Protein AF-A0AAE0G2V8-F1 (afdb_monomer_lite)

Structure (mmCIF, N/CA/C/O backbone):
data_AF-A0AAE0G2V8-F1
#
_entry.id   AF-A0AAE0G2V8-F1
#
loop_
_atom_site.group_PDB
_atom_site.id
_atom_site.type_symbol
_atom_site.label_atom_id
_atom_site.label_alt_id
_atom_site.label_comp_id
_atom_site.label_asym_id
_atom_site.label_entity_id
_atom_site.label_seq_id
_atom_site.pdbx_PDB_ins_code
_atom_site.Cartn_x
_atom_site.Cartn_y
_atom_site.Cartn_z
_atom_site.occupancy
_atom_site.B_iso_or_equiv
_atom_site.auth_seq_id
_atom_site.auth_comp_id
_atom_site.auth_asym_id
_atom_site.auth_atom_id
_atom_site.pdbx_PDB_model_num
ATOM 1 N N . TYR A 1 1 ? 10.646 -9.850 -17.513 1.00 91.06 1 TYR A N 1
ATOM 2 C CA . TYR A 1 1 ? 9.388 -9.280 -16.989 1.00 91.06 1 TYR A CA 1
ATOM 3 C C . TYR A 1 1 ? 9.076 -7.905 -17.596 1.00 91.06 1 TYR A C 1
ATOM 5 O O . TYR A 1 1 ? 8.104 -7.279 -17.212 1.00 91.06 1 TYR A O 1
ATOM 13 N N . ASP A 1 2 ? 9.815 -7.483 -18.627 1.00 93.31 2 ASP A N 1
ATOM 14 C CA . ASP A 1 2 ? 9.783 -6.145 -19.245 1.00 93.31 2 ASP A CA 1
ATOM 15 C C . ASP A 1 2 ? 8.530 -5.858 -20.102 1.00 93.31 2 ASP A C 1
ATOM 17 O O . ASP A 1 2 ? 8.472 -4.872 -20.838 1.00 93.31 2 ASP A O 1
ATOM 21 N N . LYS A 1 3 ? 7.547 -6.764 -20.095 1.00 91.62 3 LYS A N 1
ATOM 22 C CA . LYS A 1 3 ? 6.317 -6.701 -20.892 1.00 91.62 3 LYS A CA 1
ATOM 23 C C . LYS A 1 3 ? 5.112 -6.994 -20.009 1.00 91.62 3 LYS A C 1
ATOM 25 O O . LYS A 1 3 ? 5.227 -7.743 -19.040 1.00 91.62 3 LYS A O 1
ATOM 30 N N . GLN A 1 4 ? 3.963 -6.459 -20.422 1.00 90.38 4 GLN A N 1
ATOM 31 C CA . GLN A 1 4 ? 2.663 -6.834 -19.872 1.00 90.38 4 GLN A CA 1
ATOM 32 C C . GLN A 1 4 ? 2.381 -8.296 -20.216 1.00 90.38 4 GLN A C 1
ATOM 34 O O . GLN A 1 4 ? 2.508 -8.690 -21.378 1.00 90.38 4 GLN A O 1
ATOM 39 N N . GLN A 1 5 ? 2.033 -9.098 -19.216 1.00 93.75 5 GLN A N 1
ATOM 40 C CA . GLN A 1 5 ? 1.814 -10.532 -19.382 1.00 93.75 5 GLN A CA 1
ATOM 41 C C . GLN A 1 5 ? 0.392 -10.876 -18.959 1.00 93.75 5 GLN A C 1
ATOM 43 O O . GLN A 1 5 ? 0.034 -10.693 -17.799 1.00 93.75 5 GLN A O 1
ATOM 48 N N . LEU A 1 6 ? -0.398 -11.390 -19.903 1.00 93.25 6 LEU A N 1
ATOM 49 C CA . LEU A 1 6 ? -1.628 -12.114 -19.602 1.00 93.25 6 LEU A CA 1
ATOM 50 C C . LEU A 1 6 ? -1.252 -13.569 -19.324 1.00 93.25 6 LEU A C 1
ATOM 52 O O . LEU A 1 6 ? -0.671 -14.240 -20.178 1.00 93.25 6 LEU A O 1
ATOM 56 N N . VAL A 1 7 ? -1.572 -14.035 -18.128 1.00 95.31 7 VAL A N 1
ATOM 57 C CA . VAL A 1 7 ? -1.351 -15.405 -17.683 1.00 95.31 7 VAL A CA 1
ATOM 58 C C . VAL A 1 7 ? -2.687 -16.127 -17.746 1.00 95.31 7 VAL A C 1
ATOM 60 O O . VAL A 1 7 ? -3.638 -15.724 -17.084 1.00 95.31 7 VAL A O 1
ATOM 63 N N . VAL A 1 8 ? -2.748 -17.190 -18.544 1.00 95.00 8 VAL A N 1
ATOM 64 C CA . VAL A 1 8 ? -3.881 -18.119 -18.581 1.00 95.00 8 VAL A CA 1
ATOM 65 C C . VAL A 1 8 ? -3.402 -19.416 -17.950 1.00 95.00 8 VAL A C 1
ATOM 67 O O . VAL A 1 8 ? -2.602 -20.143 -18.544 1.00 95.00 8 VAL A O 1
ATOM 70 N N . ALA A 1 9 ? -3.820 -19.661 -16.714 1.00 95.06 9 ALA A N 1
ATOM 71 C CA . ALA A 1 9 ? -3.470 -20.873 -15.996 1.00 95.06 9 ALA A CA 1
ATOM 72 C C . ALA A 1 9 ? -4.249 -22.078 -16.546 1.00 95.06 9 ALA A C 1
ATOM 74 O O . ALA A 1 9 ? -5.300 -21.943 -17.174 1.00 95.06 9 ALA A O 1
ATOM 75 N N . ALA A 1 10 ? -3.718 -23.282 -16.322 1.00 96.06 10 ALA A N 1
ATOM 76 C CA . ALA A 1 10 ? -4.300 -24.518 -16.851 1.00 96.06 10 ALA A CA 1
ATOM 77 C C . ALA A 1 10 ? -5.689 -24.843 -16.267 1.00 96.06 10 ALA A C 1
ATOM 79 O O . ALA A 1 10 ? -6.448 -25.587 -16.881 1.00 96.06 10 ALA A O 1
ATOM 80 N N . ASP A 1 11 ? -6.014 -24.290 -15.099 1.00 95.12 11 ASP A N 1
ATOM 81 C CA . ASP A 1 11 ? -7.322 -24.379 -14.442 1.00 95.12 11 ASP A CA 1
ATOM 82 C C . ASP A 1 11 ? -8.316 -23.303 -14.918 1.00 95.12 11 ASP A C 1
ATOM 84 O O . ASP A 1 11 ? -9.457 -23.273 -14.461 1.00 95.12 11 ASP A O 1
ATOM 88 N N . GLY A 1 12 ? -7.904 -22.441 -15.853 1.00 90.94 12 GLY A N 1
ATOM 89 C CA . GLY A 1 12 ? -8.713 -21.353 -16.391 1.00 90.94 12 GLY A CA 1
ATOM 90 C C . GLY A 1 12 ? -8.582 -20.032 -15.633 1.00 90.94 12 GLY A C 1
ATOM 91 O O . GLY A 1 12 ? -9.191 -19.052 -16.060 1.00 90.94 12 GLY A O 1
ATOM 92 N N . ALA A 1 13 ? -7.785 -19.960 -14.558 1.00 90.56 13 ALA A N 1
ATOM 93 C CA . ALA A 1 13 ? -7.553 -18.696 -13.870 1.00 90.56 13 ALA A CA 1
ATOM 94 C C . ALA A 1 13 ? -6.808 -17.702 -14.778 1.00 90.56 13 ALA A C 1
ATOM 96 O O . ALA A 1 13 ? -5.822 -18.042 -15.443 1.00 90.56 13 ALA A O 1
ATOM 97 N N . LEU A 1 14 ? -7.280 -16.456 -14.788 1.00 92.50 14 LEU A N 1
ATOM 98 C CA . LEU A 1 14 ? -6.663 -15.357 -15.522 1.00 92.50 14 LEU A CA 1
ATOM 99 C C . LEU A 1 14 ? -5.897 -14.462 -14.553 1.00 92.50 14 LEU A C 1
ATOM 101 O O . LEU A 1 14 ? -6.437 -13.993 -13.555 1.00 92.50 14 LEU A O 1
ATOM 105 N N . GLY A 1 15 ? -4.633 -14.205 -14.867 1.00 93.06 15 GLY A N 1
ATOM 106 C CA . GLY A 1 15 ? -3.782 -13.280 -14.133 1.00 93.06 15 GLY A CA 1
ATOM 107 C C . GLY A 1 15 ? -3.166 -12.254 -15.068 1.00 93.06 15 GLY A C 1
ATOM 108 O O . GLY A 1 15 ? -2.945 -12.519 -16.248 1.00 93.06 15 GLY A O 1
ATOM 109 N N . MET A 1 16 ? -2.845 -11.078 -14.541 1.00 92.12 16 MET A N 1
ATOM 110 C CA . MET A 1 16 ? -2.062 -10.087 -15.269 1.00 92.12 16 MET A CA 1
ATOM 111 C C . MET A 1 16 ? -0.859 -9.666 -14.439 1.00 92.12 16 MET A C 1
ATOM 113 O O . MET A 1 16 ? -1.001 -9.272 -13.284 1.00 92.12 16 MET A O 1
ATOM 117 N N . VAL A 1 17 ? 0.328 -9.738 -15.039 1.00 93.50 17 VAL A N 1
ATOM 118 C CA . VAL A 1 17 ? 1.559 -9.206 -14.449 1.00 93.50 17 VAL A CA 1
ATOM 119 C C . VAL A 1 17 ? 1.922 -7.948 -15.207 1.00 93.50 17 VAL A C 1
ATOM 121 O O . VAL A 1 17 ? 2.163 -8.003 -16.420 1.00 93.50 17 VAL A O 1
ATOM 124 N N . PHE A 1 18 ? 1.958 -6.830 -14.482 1.00 90.19 18 PHE A N 1
ATOM 125 C CA . PHE A 1 18 ? 2.230 -5.537 -15.078 1.00 90.19 18 PHE A CA 1
ATOM 126 C C . PHE A 1 18 ? 3.636 -5.012 -14.789 1.00 90.19 18 PHE A C 1
ATOM 128 O O . PHE A 1 18 ? 4.089 -4.999 -13.647 1.00 90.19 18 PHE A O 1
ATOM 135 N N . GLU A 1 19 ? 4.303 -4.513 -15.831 1.00 93.12 19 GLU A N 1
ATOM 136 C CA . GLU A 1 19 ? 5.514 -3.700 -15.683 1.00 93.12 19 GLU A CA 1
ATOM 137 C C . GLU A 1 19 ? 5.090 -2.250 -15.377 1.00 93.12 19 GLU A C 1
ATOM 139 O O . GLU A 1 19 ? 4.346 -1.624 -16.145 1.00 93.12 19 GLU A O 1
ATOM 144 N N . HIS A 1 20 ? 5.504 -1.747 -14.210 1.00 93.06 20 HIS A N 1
ATOM 145 C CA . HIS A 1 20 ? 4.939 -0.548 -13.580 1.00 93.06 20 HIS A CA 1
ATOM 146 C C . HIS A 1 20 ? 5.658 0.759 -13.971 1.00 93.06 20 HIS A C 1
ATOM 148 O O . HIS A 1 20 ? 5.155 1.853 -13.691 1.00 93.06 20 HIS A O 1
ATOM 154 N N . SER A 1 21 ? 6.802 0.702 -14.666 1.00 91.88 21 SER A N 1
ATOM 155 C CA . SER A 1 21 ? 7.528 1.905 -15.095 1.00 91.88 21 SER A CA 1
ATOM 156 C C . SER A 1 21 ? 6.704 2.762 -16.058 1.00 91.88 21 SER A C 1
ATOM 158 O O . SER A 1 21 ? 6.727 3.989 -15.961 1.00 91.88 21 SER A O 1
ATOM 160 N N . TYR A 1 22 ? 5.913 2.134 -16.933 1.00 85.12 22 TYR A N 1
ATOM 161 C CA . TYR A 1 22 ? 5.169 2.823 -17.991 1.00 85.12 22 TYR A CA 1
ATOM 162 C C . TYR A 1 22 ? 3.747 3.255 -17.594 1.00 85.12 22 TYR A C 1
ATOM 164 O O . TYR A 1 22 ? 3.215 4.215 -18.149 1.00 85.12 22 TYR A O 1
ATOM 172 N N . SER A 1 23 ? 3.103 2.558 -16.655 1.00 87.00 23 SER A N 1
ATOM 173 C CA . SER A 1 23 ? 1.665 2.724 -16.383 1.00 87.00 23 SER A CA 1
ATOM 174 C C . SER A 1 23 ? 1.303 2.407 -14.932 1.00 87.00 23 SER A C 1
ATOM 176 O O . SER A 1 23 ? 2.099 1.791 -14.234 1.00 87.00 23 SER A O 1
ATOM 178 N N . ASP A 1 24 ? 0.119 2.847 -14.494 1.00 89.06 24 ASP A N 1
ATOM 179 C CA . ASP A 1 24 ? -0.399 2.659 -13.131 1.00 89.06 24 ASP A CA 1
ATOM 180 C C . ASP A 1 24 ? -1.714 1.869 -13.118 1.00 89.06 24 ASP A C 1
ATOM 182 O O . ASP A 1 24 ? -2.405 1.763 -14.138 1.00 89.06 24 ASP A O 1
ATOM 186 N N . GLY A 1 25 ? -2.132 1.436 -11.923 1.00 86.88 25 GLY A N 1
ATOM 187 C CA . GLY A 1 25 ? -3.350 0.651 -11.700 1.00 86.88 25 GLY A CA 1
ATOM 188 C C . GLY A 1 25 ? -4.633 1.230 -12.306 1.00 86.88 25 GLY A C 1
ATOM 189 O O . GLY A 1 25 ? -5.504 0.470 -12.719 1.00 86.88 25 GLY A O 1
ATOM 190 N N . THR A 1 26 ? -4.756 2.555 -12.456 1.00 86.69 26 THR A N 1
ATOM 191 C CA . THR A 1 26 ? -5.937 3.160 -13.109 1.00 86.69 26 THR A CA 1
ATOM 192 C C . THR A 1 26 ? -6.014 2.864 -14.609 1.00 86.69 26 THR A C 1
ATOM 194 O O . THR A 1 26 ? -7.109 2.665 -15.137 1.00 86.69 26 THR A O 1
ATOM 197 N N . ALA A 1 27 ? -4.871 2.804 -15.298 1.00 88.56 27 ALA A N 1
ATOM 198 C CA . ALA A 1 27 ? -4.808 2.426 -16.707 1.00 88.56 27 ALA A CA 1
ATOM 199 C C . ALA A 1 27 ? -5.080 0.926 -16.877 1.00 88.56 27 ALA A C 1
ATOM 201 O O . ALA A 1 27 ? -5.815 0.532 -17.780 1.00 88.56 27 ALA A O 1
ATOM 202 N N . TRP A 1 28 ? -4.549 0.101 -15.971 1.00 90.06 28 TRP A N 1
ATOM 203 C CA . TRP A 1 28 ? -4.754 -1.350 -15.976 1.00 90.06 28 TRP A CA 1
ATOM 204 C C . TRP A 1 28 ? -6.200 -1.731 -15.693 1.00 90.06 28 TRP A C 1
ATOM 206 O O . TRP A 1 28 ? -6.782 -2.501 -16.444 1.00 90.06 28 TRP A O 1
ATOM 216 N N . SER A 1 29 ? -6.810 -1.121 -14.676 1.00 89.06 29 SER A N 1
ATOM 217 C CA . SER A 1 29 ? -8.219 -1.343 -14.330 1.00 89.06 29 SER A CA 1
ATOM 218 C C . SER A 1 29 ? -9.141 -0.995 -15.494 1.00 89.06 29 SER A C 1
ATOM 220 O O . SER A 1 29 ? -10.124 -1.685 -15.744 1.00 89.06 29 SER A O 1
ATOM 222 N N . ARG A 1 30 ? -8.811 0.067 -16.241 1.00 88.81 30 ARG A N 1
ATOM 223 C CA . ARG A 1 30 ? -9.543 0.434 -17.451 1.00 88.81 30 ARG A CA 1
ATOM 224 C C . ARG A 1 30 ? -9.377 -0.614 -18.551 1.00 88.81 30 ARG A C 1
ATOM 226 O O . ARG A 1 30 ? -10.379 -1.013 -19.126 1.00 88.81 30 ARG A O 1
ATOM 233 N N . LEU A 1 31 ? -8.146 -1.052 -18.826 1.00 89.44 31 LEU A N 1
ATOM 234 C CA . LEU A 1 31 ? -7.877 -2.102 -19.813 1.00 89.44 31 LEU A CA 1
ATOM 235 C C . LEU A 1 31 ? -8.661 -3.378 -19.484 1.00 89.44 31 LEU A C 1
ATOM 237 O O . LEU A 1 31 ? -9.361 -3.896 -20.343 1.00 89.44 31 LEU A O 1
ATOM 241 N N . ILE A 1 32 ? -8.571 -3.847 -18.239 1.00 90.62 32 ILE A N 1
ATOM 242 C CA . ILE A 1 32 ? -9.262 -5.053 -17.770 1.00 90.62 32 ILE A CA 1
ATOM 243 C C . ILE A 1 32 ? -10.773 -4.882 -17.908 1.00 90.62 32 ILE A C 1
ATOM 245 O O . ILE A 1 32 ? -11.428 -5.729 -18.505 1.00 90.62 32 ILE A O 1
ATOM 249 N N . GLY A 1 33 ? -11.322 -3.765 -17.424 1.00 89.19 33 GLY A N 1
ATOM 250 C CA . GLY A 1 33 ? -12.755 -3.501 -17.506 1.00 89.19 33 GLY A CA 1
ATOM 251 C C . GLY A 1 33 ? -13.281 -3.440 -18.940 1.00 89.19 33 GLY A C 1
ATOM 252 O O . GLY A 1 33 ? -14.341 -3.988 -19.214 1.00 89.19 33 GLY A O 1
ATOM 253 N N . GLU A 1 34 ? -12.549 -2.808 -19.862 1.00 88.31 34 GLU A N 1
ATOM 254 C CA . GLU A 1 34 ? -12.948 -2.730 -21.273 1.00 88.31 34 GLU A CA 1
ATOM 255 C C . GLU A 1 34 ? -12.851 -4.093 -21.976 1.00 88.31 34 GLU A C 1
ATOM 257 O O . GLU A 1 34 ? -13.761 -4.445 -22.722 1.00 88.31 34 GLU A O 1
ATOM 262 N N . VAL A 1 35 ? -11.801 -4.880 -21.708 1.00 88.44 35 VAL A N 1
ATOM 263 C CA . VAL A 1 35 ? -11.646 -6.233 -22.270 1.00 88.44 35 VAL A CA 1
ATOM 264 C C . VAL A 1 35 ? -12.738 -7.170 -21.756 1.00 88.44 35 VAL A C 1
ATOM 266 O O . VAL A 1 35 ? -13.356 -7.874 -22.546 1.00 88.44 35 VAL A O 1
ATOM 269 N N . MET A 1 36 ? -13.011 -7.167 -20.451 1.00 88.94 36 MET A N 1
ATOM 270 C CA . MET A 1 36 ? -14.030 -8.042 -19.868 1.00 88.94 36 MET A CA 1
ATOM 271 C C . MET A 1 36 ? -15.441 -7.656 -20.314 1.00 88.94 36 MET A C 1
ATOM 273 O O . MET A 1 36 ? -16.236 -8.532 -20.638 1.00 88.94 36 MET A O 1
ATOM 277 N N . ALA A 1 37 ? -15.736 -6.358 -20.422 1.00 88.12 37 ALA A N 1
ATOM 278 C CA . ALA A 1 37 ? -17.010 -5.895 -20.959 1.00 88.12 37 ALA A CA 1
ATOM 279 C C . ALA A 1 37 ? -17.218 -6.346 -22.420 1.00 88.12 37 ALA A C 1
ATOM 281 O O . ALA A 1 37 ? -18.322 -6.752 -22.778 1.00 88.12 37 ALA A O 1
ATOM 282 N N . ASP A 1 38 ? -16.172 -6.316 -23.253 1.00 87.38 38 ASP A N 1
ATOM 283 C CA . ASP A 1 38 ? -16.226 -6.820 -24.634 1.00 87.38 38 ASP A CA 1
ATOM 284 C C . ASP A 1 38 ? -16.467 -8.338 -24.682 1.00 87.38 38 ASP A C 1
ATOM 286 O O . ASP A 1 38 ? -17.335 -8.801 -25.422 1.00 87.38 38 ASP A O 1
ATOM 290 N N . VAL A 1 39 ? -15.788 -9.110 -23.823 1.00 88.19 39 VAL A N 1
ATOM 291 C CA . VAL A 1 39 ? -16.015 -10.562 -23.668 1.00 88.19 39 VAL A CA 1
ATOM 292 C C . VAL A 1 39 ? -17.467 -10.871 -23.278 1.00 88.19 39 VAL A C 1
ATOM 294 O O . VAL A 1 39 ? -18.044 -11.845 -23.759 1.00 88.19 39 VAL A O 1
ATOM 297 N N . GLU A 1 40 ? -18.080 -10.027 -22.448 1.00 90.31 40 GLU A N 1
ATOM 298 C CA . GLU A 1 40 ? -19.488 -10.130 -22.043 1.00 90.31 40 GLU A CA 1
ATOM 299 C C . GLU A 1 40 ? -20.477 -9.603 -23.105 1.00 90.31 40 GLU A C 1
ATOM 301 O O . GLU A 1 40 ? -21.693 -9.671 -22.910 1.00 90.31 40 GLU A O 1
ATOM 306 N N . GLY A 1 41 ? -19.990 -9.085 -24.238 1.00 88.19 41 GLY A N 1
ATOM 307 C CA . GLY A 1 41 ? -20.816 -8.549 -25.323 1.00 88.19 41 GLY A CA 1
ATOM 308 C C . GLY A 1 41 ? -21.417 -7.169 -25.033 1.00 88.19 41 GLY A C 1
ATOM 309 O O . GLY A 1 41 ? -22.410 -6.778 -25.656 1.00 88.19 41 GLY A O 1
ATOM 310 N N . ALA A 1 42 ? -20.851 -6.423 -24.083 1.00 89.00 42 ALA A N 1
ATOM 311 C CA . ALA A 1 42 ? -21.258 -5.054 -23.804 1.00 89.00 42 ALA A CA 1
ATOM 312 C C . ALA A 1 42 ? -20.926 -4.123 -24.992 1.00 89.00 42 ALA A C 1
ATOM 314 O O . ALA A 1 42 ? -19.969 -4.355 -25.733 1.00 89.00 42 ALA A O 1
ATOM 315 N N . PRO A 1 43 ? -21.691 -3.033 -25.196 1.00 85.50 43 PRO A N 1
ATOM 316 C CA . PRO A 1 43 ? -21.371 -2.062 -26.235 1.00 85.50 43 PRO A CA 1
ATOM 317 C C . PRO A 1 43 ? -20.018 -1.381 -25.962 1.00 85.50 43 PRO A C 1
ATOM 319 O O . PRO A 1 43 ? -19.645 -1.201 -24.799 1.00 85.50 43 PRO A O 1
ATOM 322 N N . PRO A 1 44 ? -19.310 -0.923 -27.013 1.00 83.38 44 PRO A N 1
ATOM 323 C CA . PRO A 1 44 ? -18.014 -0.280 -26.855 1.00 83.38 44 PRO A CA 1
ATOM 324 C C . PRO A 1 44 ? -18.119 0.977 -25.974 1.00 83.38 44 PRO A C 1
ATOM 326 O O . PRO A 1 44 ? -19.160 1.653 -25.969 1.00 83.38 44 PRO A O 1
ATOM 329 N N . PRO A 1 45 ? -17.035 1.350 -25.268 1.00 82.50 45 PRO A N 1
ATOM 330 C CA . PRO A 1 45 ? -16.998 2.569 -24.476 1.00 82.50 45 PRO A CA 1
ATOM 331 C C . PRO A 1 45 ? -17.392 3.801 -25.293 1.00 82.50 45 PRO A C 1
ATOM 333 O O . PRO A 1 45 ? -17.170 3.890 -26.503 1.00 82.50 45 PRO A O 1
ATOM 336 N N . ARG A 1 46 ? -17.958 4.808 -24.622 1.00 83.00 46 ARG A N 1
ATOM 337 C CA . ARG A 1 46 ? -18.402 6.040 -25.282 1.00 83.00 46 ARG A CA 1
ATOM 338 C C . ARG A 1 46 ? -17.253 6.686 -26.066 1.00 83.00 46 ARG A C 1
ATOM 340 O O . ARG A 1 46 ? -16.251 7.086 -25.484 1.00 83.00 46 ARG A O 1
ATOM 347 N N . GLY A 1 47 ? -17.458 6.872 -27.370 1.00 82.44 47 GLY A N 1
ATOM 348 C CA . GLY A 1 47 ? -16.466 7.467 -28.273 1.00 82.44 47 GLY A CA 1
ATOM 349 C C . GLY A 1 47 ? -15.562 6.450 -28.977 1.00 82.44 47 GLY A C 1
ATOM 350 O O . GLY A 1 47 ? -14.792 6.849 -29.847 1.00 82.44 47 GLY A O 1
ATOM 351 N N . CYS A 1 48 ? -15.684 5.161 -28.659 1.00 81.81 48 CYS A N 1
ATOM 352 C CA . CYS A 1 48 ? -15.029 4.067 -29.367 1.00 81.81 48 CYS A CA 1
ATOM 353 C C . CYS A 1 48 ? -15.988 3.446 -30.397 1.00 81.81 48 CYS A C 1
ATOM 355 O O . CYS A 1 48 ? -17.201 3.411 -30.196 1.00 81.81 48 CYS A O 1
ATOM 357 N N . SER A 1 49 ? -15.441 2.975 -31.519 1.00 83.25 49 SER A N 1
ATOM 358 C CA . SER A 1 49 ? -16.187 2.146 -32.477 1.00 83.25 49 SER A CA 1
ATOM 359 C C . SER A 1 49 ? -16.161 0.686 -32.025 1.00 83.25 49 SER A C 1
ATOM 361 O O . SER A 1 49 ? -15.238 0.297 -31.310 1.00 83.25 49 SER A O 1
ATOM 363 N N . SER A 1 50 ? -17.137 -0.118 -32.453 1.00 80.44 50 SER A N 1
ATOM 364 C CA . SER A 1 50 ? -17.084 -1.572 -32.264 1.00 80.44 50 SER A CA 1
ATOM 365 C C . SER A 1 50 ? -15.820 -2.143 -32.900 1.00 80.44 50 SER A C 1
ATOM 367 O O . SER A 1 50 ? -15.386 -1.671 -33.958 1.00 80.44 50 SER A O 1
ATOM 369 N N . LEU A 1 51 ? -15.237 -3.155 -32.258 1.00 76.75 51 LEU A N 1
ATOM 370 C CA . LEU A 1 51 ? -14.127 -3.890 -32.845 1.00 76.75 51 LEU A CA 1
ATOM 371 C C . LEU A 1 51 ? -14.588 -4.554 -34.154 1.00 76.75 51 LEU A C 1
ATOM 373 O O . LEU A 1 51 ? -15.736 -4.995 -34.250 1.00 76.75 51 LEU A O 1
ATOM 377 N N . PRO A 1 52 ? -13.735 -4.590 -35.190 1.00 80.31 52 PRO A N 1
ATOM 378 C CA . PRO A 1 52 ? -14.071 -5.286 -36.421 1.00 80.31 52 PRO A CA 1
ATOM 379 C C . PRO A 1 52 ? -14.204 -6.787 -36.147 1.00 80.31 52 PRO A C 1
ATOM 381 O O . PRO A 1 52 ? -13.384 -7.366 -35.434 1.00 80.31 52 PRO A O 1
ATOM 384 N N . GLU A 1 53 ? -15.203 -7.431 -36.750 1.00 77.62 53 GLU A N 1
ATOM 385 C CA . GLU A 1 53 ? -15.279 -8.891 -36.742 1.00 77.62 53 GLU A CA 1
ATOM 386 C C . GLU A 1 53 ? -14.094 -9.465 -37.526 1.00 77.62 53 GLU A C 1
ATOM 388 O O . GLU A 1 53 ? -13.966 -9.274 -38.740 1.00 77.62 53 GLU A O 1
ATOM 393 N N . PHE A 1 54 ? -13.217 -10.184 -36.830 1.00 73.56 54 PHE A N 1
ATOM 394 C CA . PHE A 1 54 ? -12.133 -10.917 -37.466 1.00 73.56 54 PHE A CA 1
ATOM 395 C C . PHE A 1 54 ? -12.634 -12.294 -37.895 1.00 73.56 54 PHE A C 1
ATOM 397 O O . PHE A 1 54 ? -12.810 -13.197 -37.081 1.00 73.56 54 PHE A O 1
ATOM 404 N N . THR A 1 55 ? -12.834 -12.469 -39.200 1.00 74.69 55 THR A N 1
ATOM 405 C CA . THR A 1 55 ? -13.025 -13.788 -39.808 1.00 74.69 55 THR A CA 1
ATOM 406 C C . THR A 1 55 ? -11.693 -14.260 -40.377 1.00 74.69 55 THR A C 1
ATOM 408 O O . THR A 1 55 ? -11.198 -13.749 -41.381 1.00 74.69 55 THR A O 1
ATOM 411 N N . PHE A 1 56 ? -11.072 -15.233 -39.714 1.00 70.81 56 PHE A N 1
ATOM 412 C CA . PHE A 1 56 ? -9.880 -15.890 -40.243 1.00 70.81 56 PHE A CA 1
ATOM 413 C C . PHE A 1 56 ? -10.324 -16.958 -41.249 1.00 70.81 56 PHE A C 1
ATOM 415 O O . PHE A 1 56 ? -10.997 -17.913 -40.869 1.00 70.81 56 PHE A O 1
ATOM 422 N N . SER A 1 57 ? -9.973 -16.808 -42.533 1.00 74.12 57 SER A N 1
ATOM 423 C CA . SER A 1 57 ? -10.238 -17.855 -43.537 1.00 74.12 57 SER A CA 1
ATOM 424 C C . SER A 1 57 ? -9.379 -19.100 -43.299 1.00 74.12 57 SER A C 1
ATOM 426 O O . SER A 1 57 ? -9.816 -20.216 -43.556 1.00 74.12 57 SER A O 1
ATOM 428 N N . GLU A 1 58 ? -8.161 -18.890 -42.795 1.00 79.94 58 GLU A N 1
ATOM 429 C CA . GLU A 1 58 ? -7.210 -19.900 -42.340 1.00 79.94 58 GLU A CA 1
AT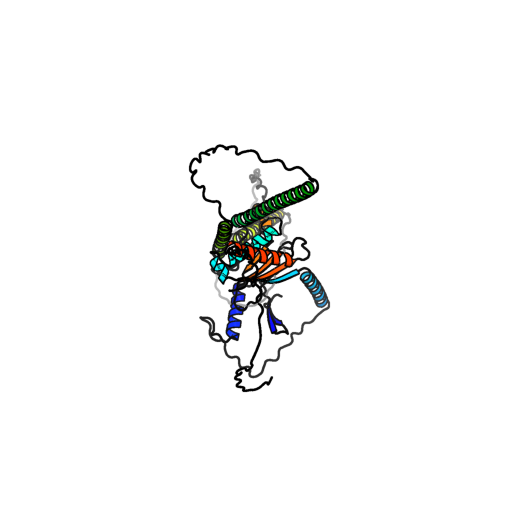OM 430 C C . GLU A 1 58 ? -6.532 -19.355 -41.077 1.00 79.94 58 GLU A C 1
ATOM 432 O O . GLU A 1 58 ? -6.119 -18.192 -41.041 1.00 79.94 58 GLU A O 1
ATOM 437 N N . ALA A 1 59 ? -6.450 -20.163 -40.019 1.00 75.44 59 ALA A N 1
ATOM 438 C CA . ALA A 1 59 ? -5.773 -19.754 -38.794 1.00 75.44 59 ALA A CA 1
ATOM 439 C C . ALA A 1 59 ? -4.258 -19.628 -39.060 1.00 75.44 59 ALA A C 1
ATOM 441 O O . ALA A 1 59 ? -3.660 -20.571 -39.588 1.00 75.44 59 ALA A O 1
ATOM 442 N N . PRO A 1 60 ? -3.611 -18.501 -38.708 1.00 79.62 60 PRO A N 1
ATOM 443 C CA . PRO A 1 60 ? -2.172 -18.369 -38.876 1.00 79.62 60 PRO A CA 1
ATOM 444 C C . PRO A 1 60 ? -1.449 -19.387 -37.988 1.00 79.62 60 PRO A C 1
ATOM 446 O O . PRO A 1 60 ? -1.744 -19.511 -36.801 1.00 79.62 60 PRO A O 1
ATOM 449 N N . ILE A 1 61 ? -0.480 -20.103 -38.558 1.00 86.25 61 ILE A N 1
ATOM 450 C CA . ILE A 1 61 ? 0.368 -21.029 -37.802 1.00 86.25 61 ILE A CA 1
ATOM 451 C C . ILE A 1 61 ? 1.343 -20.191 -36.958 1.00 86.25 61 ILE A C 1
ATOM 453 O O . ILE A 1 61 ? 2.102 -19.403 -37.537 1.00 86.25 61 ILE A O 1
ATOM 457 N N . PRO A 1 62 ? 1.354 -20.326 -35.617 1.00 90.81 62 PRO A N 1
ATOM 458 C CA . PRO A 1 62 ? 2.299 -19.606 -34.771 1.00 90.81 62 PRO A CA 1
ATOM 459 C C . PRO A 1 62 ? 3.745 -19.909 -35.173 1.00 90.81 62 PRO A C 1
ATOM 461 O O . PRO A 1 62 ? 4.117 -21.064 -35.385 1.00 90.81 62 PRO A O 1
ATOM 464 N N . ARG A 1 63 ? 4.577 -18.868 -35.266 1.00 91.94 63 ARG A N 1
ATOM 465 C CA . ARG A 1 63 ? 6.008 -19.030 -35.533 1.00 91.94 63 ARG A CA 1
ATOM 466 C C . ARG A 1 63 ? 6.748 -19.248 -34.221 1.00 91.94 63 ARG A C 1
ATOM 468 O O . ARG A 1 63 ? 6.796 -18.343 -33.390 1.00 91.94 63 ARG A O 1
ATOM 475 N N . GLU A 1 64 ? 7.377 -20.407 -34.083 1.00 93.44 64 GLU A N 1
ATOM 476 C CA . GLU A 1 64 ? 8.297 -20.672 -32.982 1.00 93.44 64 GLU A CA 1
ATOM 477 C C . GLU A 1 64 ? 9.476 -19.688 -33.023 1.00 93.44 64 GLU A C 1
ATOM 479 O O . GLU A 1 64 ? 10.107 -19.479 -34.065 1.00 93.44 64 GLU A O 1
ATOM 484 N N . VAL A 1 65 ? 9.754 -19.047 -31.888 1.00 94.56 65 VAL A N 1
ATOM 485 C CA . VAL A 1 65 ? 10.913 -18.168 -31.732 1.00 94.56 65 VAL A CA 1
ATOM 486 C C . VAL A 1 65 ? 12.072 -19.015 -31.229 1.00 94.56 65 VAL A C 1
ATOM 488 O O . VAL A 1 65 ? 12.121 -19.376 -30.056 1.00 94.56 65 VAL A O 1
ATOM 491 N N . HIS A 1 66 ? 13.006 -19.332 -32.123 1.00 93.94 66 HIS A N 1
ATOM 492 C CA . HIS A 1 66 ? 14.234 -20.021 -31.749 1.00 93.94 66 HIS A CA 1
ATOM 493 C C . HIS A 1 66 ? 15.220 -19.034 -31.118 1.00 93.94 66 HIS A C 1
ATOM 495 O O . HIS A 1 66 ? 15.528 -17.997 -31.708 1.00 93.94 66 HIS A O 1
ATOM 501 N N . ILE A 1 67 ? 15.714 -19.367 -29.928 1.00 93.31 67 ILE A N 1
ATOM 502 C CA . ILE A 1 67 ? 16.725 -18.589 -29.213 1.00 93.31 67 ILE A CA 1
ATOM 503 C C . ILE A 1 67 ? 17.976 -19.455 -29.118 1.00 93.31 67 ILE A C 1
ATOM 505 O O . ILE A 1 67 ? 17.937 -20.544 -28.548 1.00 93.31 67 ILE A O 1
ATOM 509 N N . GLU A 1 68 ? 19.086 -18.974 -29.674 1.00 94.62 68 GLU A N 1
ATOM 510 C CA . GLU A 1 68 ? 20.380 -19.623 -29.493 1.00 94.62 68 GLU A CA 1
ATOM 511 C C . GLU A 1 68 ? 20.836 -19.451 -28.041 1.00 94.62 68 GLU A C 1
ATOM 513 O O . GLU A 1 68 ? 20.835 -18.343 -27.501 1.00 94.62 68 GLU A O 1
ATOM 518 N N . THR A 1 69 ? 21.265 -20.543 -27.406 1.00 95.06 69 THR A N 1
ATOM 519 C CA . THR A 1 69 ? 21.698 -20.544 -26.001 1.00 95.06 69 THR A CA 1
ATOM 520 C C . THR A 1 69 ? 23.184 -20.908 -25.865 1.00 95.06 69 THR A C 1
ATOM 522 O O . THR A 1 69 ? 23.509 -22.036 -25.474 1.00 95.06 69 THR A O 1
ATOM 525 N N . PRO A 1 70 ? 24.117 -19.988 -26.190 1.00 97.44 70 PRO A N 1
ATOM 526 C CA . PRO A 1 70 ? 25.541 -20.165 -25.909 1.00 97.44 70 PRO A CA 1
ATOM 527 C C . PRO A 1 70 ? 25.820 -20.455 -24.422 1.00 97.44 70 PRO A C 1
ATOM 529 O O . PRO A 1 70 ? 25.004 -20.094 -23.568 1.00 97.44 70 PRO A O 1
ATOM 532 N N . PRO A 1 71 ? 26.991 -21.028 -24.075 1.00 97.88 71 PRO A N 1
ATOM 533 C CA . PRO A 1 71 ? 27.348 -21.332 -22.686 1.00 97.88 71 PRO A CA 1
ATOM 534 C C . PRO A 1 71 ? 27.211 -20.145 -21.718 1.00 97.88 71 PRO A C 1
ATOM 536 O O . PRO A 1 71 ? 26.765 -20.330 -20.590 1.00 97.88 71 PRO A O 1
ATOM 539 N N . GLU A 1 72 ? 27.530 -18.928 -22.168 1.00 97.19 72 GLU A N 1
ATOM 540 C CA . GLU A 1 72 ? 27.401 -17.695 -21.376 1.00 97.19 72 GLU A CA 1
ATOM 541 C C . GLU A 1 72 ? 25.936 -17.358 -21.054 1.00 97.19 72 GLU A C 1
ATOM 543 O O . GLU A 1 72 ? 25.605 -17.056 -19.908 1.00 97.19 72 GLU A O 1
ATOM 548 N N . ILE A 1 73 ? 25.039 -17.488 -22.038 1.00 96.94 73 ILE A N 1
ATOM 549 C CA . ILE A 1 73 ? 23.596 -17.267 -21.860 1.00 96.94 73 ILE A CA 1
ATOM 550 C C . ILE A 1 73 ? 22.992 -18.343 -20.955 1.00 96.94 73 ILE A C 1
ATOM 552 O O . ILE A 1 73 ? 22.182 -18.035 -20.080 1.00 96.94 73 ILE A O 1
ATOM 556 N N . MET A 1 74 ? 23.419 -19.599 -21.113 1.00 96.62 74 MET A N 1
ATOM 557 C CA . MET A 1 74 ? 22.999 -20.688 -20.230 1.00 96.62 74 MET A CA 1
ATOM 558 C C . MET A 1 74 ? 23.436 -20.448 -18.782 1.00 96.62 74 MET A C 1
ATOM 560 O O . MET A 1 74 ? 22.627 -20.615 -17.872 1.00 96.62 74 MET A O 1
ATOM 564 N N . ALA A 1 75 ? 24.681 -20.020 -18.556 1.00 97.38 75 ALA A N 1
ATOM 565 C CA . ALA A 1 75 ? 25.178 -19.690 -17.222 1.00 97.38 75 ALA A CA 1
ATOM 566 C C . ALA A 1 75 ? 24.394 -18.526 -16.592 1.00 97.38 75 ALA A C 1
ATOM 568 O O . ALA A 1 75 ? 23.940 -18.645 -15.454 1.00 97.38 75 ALA A O 1
ATOM 569 N N . ALA A 1 76 ? 24.159 -17.446 -17.347 1.00 97.25 76 ALA A N 1
ATOM 570 C CA . ALA A 1 76 ? 23.353 -16.313 -16.891 1.00 97.25 76 ALA A CA 1
ATOM 571 C C . ALA A 1 76 ? 21.902 -16.715 -16.568 1.00 97.25 76 ALA A C 1
ATOM 573 O O . ALA A 1 76 ? 21.326 -16.229 -15.599 1.00 97.25 76 ALA A O 1
ATOM 574 N N . THR A 1 77 ? 21.322 -17.641 -17.337 1.00 96.50 77 THR A N 1
ATOM 575 C CA . THR A 1 77 ? 19.967 -18.169 -17.095 1.00 96.50 77 THR A CA 1
ATOM 576 C C . THR A 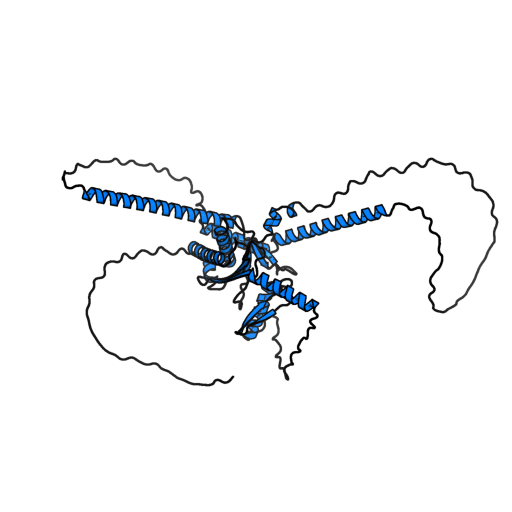1 77 ? 19.893 -18.941 -15.779 1.00 96.50 77 THR A C 1
ATOM 578 O O . THR A 1 77 ? 18.950 -18.757 -15.010 1.00 96.50 77 THR A O 1
ATOM 581 N N . TRP A 1 78 ? 20.890 -19.781 -15.486 1.00 97.44 78 TRP A N 1
ATOM 582 C CA . TRP A 1 78 ? 20.951 -20.514 -14.218 1.00 97.44 78 TRP A CA 1
ATOM 583 C C . TRP A 1 78 ? 21.153 -19.591 -13.014 1.00 97.44 78 TRP A C 1
ATOM 585 O O . TRP A 1 78 ? 20.491 -19.780 -11.995 1.00 97.44 78 TRP A O 1
ATOM 595 N N . ASP A 1 79 ? 22.004 -18.572 -13.140 1.00 98.06 79 ASP A N 1
ATOM 596 C CA . ASP A 1 79 ? 22.187 -17.549 -12.105 1.00 98.06 79 ASP A CA 1
ATOM 597 C C . ASP A 1 79 ? 20.896 -16.744 -11.864 1.00 98.06 79 ASP A C 1
ATOM 599 O O . ASP A 1 79 ? 20.453 -16.595 -10.725 1.00 98.06 79 ASP A O 1
ATOM 603 N N . ALA A 1 80 ? 20.225 -16.300 -12.932 1.00 97.81 80 ALA A N 1
ATOM 604 C CA . ALA A 1 80 ? 18.945 -15.599 -12.837 1.00 97.81 80 ALA A CA 1
ATOM 605 C C . ALA A 1 80 ? 17.856 -16.466 -12.191 1.00 97.81 80 ALA A C 1
ATOM 607 O O . ALA A 1 80 ? 17.084 -15.975 -11.367 1.00 97.81 80 ALA A O 1
ATOM 608 N N . ARG A 1 81 ? 17.816 -17.764 -12.517 1.00 97.38 81 ARG A N 1
ATOM 609 C CA . ARG A 1 81 ? 16.908 -18.722 -11.881 1.00 97.38 81 ARG A CA 1
ATOM 610 C C . ARG A 1 81 ? 17.185 -18.843 -10.385 1.00 97.38 81 ARG A C 1
ATOM 612 O O . ARG A 1 81 ? 16.247 -18.715 -9.608 1.00 97.38 81 ARG A O 1
ATOM 619 N N . ALA A 1 82 ? 18.442 -19.040 -9.987 1.00 98.12 82 ALA A N 1
ATOM 620 C CA . ALA A 1 82 ? 18.811 -19.153 -8.578 1.00 98.12 82 ALA A CA 1
ATOM 621 C C . ALA A 1 82 ? 18.432 -17.888 -7.789 1.00 98.12 82 ALA A C 1
ATOM 623 O O . ALA A 1 82 ? 17.866 -17.983 -6.703 1.00 98.12 82 ALA A O 1
ATOM 624 N N . LYS A 1 83 ? 18.665 -16.701 -8.365 1.00 97.69 83 LYS A N 1
ATOM 625 C CA . LYS A 1 83 ? 18.246 -15.415 -7.782 1.00 97.69 83 LYS A CA 1
ATOM 626 C C . LYS A 1 83 ? 16.727 -15.293 -7.664 1.00 97.69 83 LYS A C 1
ATOM 628 O O . LYS A 1 83 ? 16.235 -14.853 -6.631 1.00 97.69 83 LYS A O 1
ATOM 633 N N . SER A 1 84 ? 15.988 -15.692 -8.700 1.00 97.25 84 SER A N 1
ATOM 634 C CA . SER A 1 84 ? 14.523 -15.676 -8.683 1.00 97.25 84 SER A CA 1
ATOM 635 C C . SER A 1 84 ? 13.962 -16.629 -7.631 1.00 97.25 84 SER A C 1
ATOM 637 O O . SER A 1 84 ? 13.062 -16.244 -6.898 1.00 97.25 84 SER A O 1
ATOM 639 N N . GLU A 1 85 ? 14.490 -17.852 -7.538 1.00 97.38 85 GLU A N 1
ATOM 640 C CA . GLU A 1 85 ? 14.068 -18.843 -6.543 1.00 97.38 85 GLU A CA 1
ATOM 641 C C . GLU A 1 85 ? 14.385 -18.366 -5.117 1.00 97.38 85 GLU A C 1
ATOM 643 O O . GLU A 1 85 ? 13.530 -18.478 -4.241 1.00 97.38 85 GLU A O 1
ATOM 648 N N . ALA A 1 86 ? 15.561 -17.765 -4.893 1.00 96.50 86 ALA A N 1
ATOM 649 C CA . ALA A 1 86 ? 15.928 -17.181 -3.603 1.00 96.50 86 ALA A CA 1
ATOM 650 C C . ALA A 1 86 ? 14.990 -16.031 -3.200 1.00 96.50 86 ALA A C 1
ATOM 652 O O . ALA A 1 86 ? 14.486 -16.018 -2.078 1.00 96.50 86 ALA A O 1
ATOM 653 N N . LEU A 1 87 ? 14.692 -15.109 -4.123 1.00 94.62 87 LEU A N 1
ATOM 654 C CA . LEU A 1 87 ? 13.752 -14.016 -3.871 1.00 94.62 87 LEU A CA 1
ATOM 655 C C . LEU A 1 87 ? 12.342 -14.545 -3.578 1.00 94.62 87 LEU A C 1
ATOM 657 O O . LEU A 1 87 ? 11.727 -14.141 -2.597 1.00 94.62 87 LEU A O 1
ATOM 661 N N . SER A 1 88 ? 11.833 -15.475 -4.390 1.00 95.94 88 SER A N 1
ATOM 662 C CA . SER A 1 88 ? 10.514 -16.080 -4.166 1.00 95.94 88 SER A CA 1
ATOM 663 C C . SER A 1 88 ? 10.427 -16.820 -2.832 1.00 95.94 88 SER A C 1
ATOM 665 O O . SER A 1 88 ? 9.374 -16.800 -2.205 1.00 95.94 88 SER A O 1
ATOM 667 N N . ALA A 1 89 ? 11.516 -17.446 -2.377 1.00 96.31 89 ALA A N 1
ATOM 668 C CA . ALA A 1 89 ? 11.565 -18.099 -1.074 1.00 96.31 89 ALA A CA 1
ATOM 669 C C . ALA A 1 89 ? 11.529 -17.097 0.093 1.00 96.31 89 ALA A C 1
ATOM 671 O O . ALA A 1 89 ? 10.968 -17.420 1.138 1.00 96.31 89 ALA A O 1
ATOM 672 N N . GLN A 1 90 ? 12.097 -15.898 -0.079 1.00 96.06 90 GLN A N 1
ATOM 673 C CA . GLN A 1 90 ? 12.098 -14.838 0.935 1.00 96.06 90 GLN A CA 1
ATOM 674 C C . GLN A 1 90 ? 10.783 -14.059 1.007 1.00 96.06 90 GLN A C 1
ATOM 676 O O . GLN A 1 90 ? 10.506 -13.465 2.043 1.00 96.06 90 GLN A O 1
ATOM 681 N N . VAL A 1 91 ? 9.976 -14.031 -0.053 1.00 96.94 91 VAL A N 1
ATOM 682 C CA . VAL A 1 91 ? 8.695 -13.314 -0.032 1.00 96.94 91 VAL A CA 1
ATOM 683 C C . VAL A 1 91 ? 7.649 -14.141 0.712 1.00 96.94 91 VAL A C 1
ATOM 685 O O . VAL A 1 91 ? 7.366 -15.296 0.383 1.00 96.94 91 VAL A O 1
ATOM 688 N N . GLU A 1 92 ? 7.047 -13.530 1.723 1.00 97.88 92 GLU A N 1
ATOM 689 C CA . GLU A 1 92 ? 5.786 -13.988 2.285 1.00 97.88 92 GLU A CA 1
ATOM 690 C C . GLU A 1 92 ? 4.638 -13.258 1.589 1.00 97.88 92 GLU A C 1
ATOM 692 O O . GLU A 1 92 ? 4.737 -12.064 1.311 1.00 97.88 92 GLU A O 1
ATOM 697 N N . LEU A 1 93 ? 3.574 -13.993 1.269 1.00 97.38 93 LEU A N 1
ATOM 698 C CA . LEU A 1 93 ? 2.380 -13.471 0.620 1.00 97.38 93 LEU A CA 1
ATOM 699 C C . LEU A 1 93 ? 1.157 -14.096 1.284 1.00 97.38 93 LEU A C 1
ATOM 701 O O . LEU A 1 93 ? 1.076 -15.321 1.384 1.00 97.38 93 LEU A O 1
ATOM 705 N N . GLU A 1 94 ? 0.196 -13.271 1.676 1.00 97.69 94 GLU A N 1
ATOM 706 C CA . GLU A 1 94 ? -1.083 -13.728 2.203 1.00 97.69 94 GLU A CA 1
ATOM 707 C C . GLU A 1 94 ? -2.234 -12.969 1.553 1.00 97.69 94 GLU A C 1
ATOM 709 O O . GLU A 1 94 ? -2.249 -11.741 1.524 1.00 97.69 94 GLU A O 1
ATOM 714 N N . VAL A 1 95 ? -3.213 -13.710 1.038 1.00 97.38 95 VAL A N 1
ATOM 715 C CA . VAL A 1 95 ? -4.435 -13.150 0.460 1.00 97.38 95 VAL A CA 1
ATOM 716 C C . VAL A 1 95 ? -5.597 -13.542 1.354 1.00 97.38 95 VAL A C 1
ATOM 718 O O . VAL A 1 95 ? -5.818 -14.728 1.594 1.00 97.38 95 VAL A O 1
ATOM 721 N N . VAL A 1 96 ? -6.346 -12.551 1.830 1.00 97.56 96 VAL A N 1
ATOM 722 C CA . VAL A 1 96 ? -7.512 -12.759 2.691 1.00 97.56 96 VAL A CA 1
ATOM 723 C C . VAL A 1 96 ? -8.732 -12.053 2.123 1.00 97.56 96 VAL A C 1
ATOM 725 O O . VAL A 1 96 ? -8.660 -10.920 1.641 1.00 97.56 96 VAL A O 1
ATOM 728 N N . GLU A 1 97 ? -9.874 -12.721 2.225 1.00 97.81 97 GLU A N 1
ATOM 729 C CA . GLU A 1 97 ? -11.179 -12.107 2.029 1.00 97.81 97 GLU A CA 1
ATOM 730 C C . GLU A 1 97 ? -11.821 -11.860 3.392 1.00 97.81 97 GLU A C 1
ATOM 732 O O . GLU A 1 97 ? -12.193 -12.783 4.115 1.00 97.81 97 GLU A O 1
ATOM 737 N N . PHE A 1 98 ? -11.971 -10.590 3.740 1.00 98.00 98 PHE A N 1
ATOM 738 C CA . PHE A 1 98 ? -12.724 -10.164 4.901 1.00 98.00 98 PHE A CA 1
ATOM 739 C C . PHE A 1 98 ? -14.198 -9.997 4.512 1.00 98.00 98 PHE A C 1
ATOM 741 O O . PHE A 1 98 ? -14.609 -8.974 3.960 1.00 98.00 98 PHE A O 1
ATOM 748 N N . ALA A 1 99 ? -14.996 -11.029 4.787 1.00 97.31 99 ALA A N 1
ATOM 749 C CA . ALA A 1 99 ? -16.400 -11.120 4.378 1.00 97.31 99 ALA A CA 1
ATOM 750 C C . ALA A 1 99 ? -17.409 -10.579 5.415 1.00 97.31 99 ALA A C 1
ATOM 752 O O . ALA A 1 99 ? -18.615 -10.737 5.243 1.00 97.31 99 ALA A O 1
ATOM 753 N N . ALA A 1 100 ? -16.948 -9.958 6.508 1.00 97.00 100 ALA A N 1
ATOM 754 C CA . ALA A 1 100 ? -17.849 -9.490 7.567 1.00 97.00 100 ALA A CA 1
ATOM 755 C C . ALA A 1 100 ? -18.643 -8.229 7.179 1.00 97.00 100 ALA A C 1
ATOM 757 O O . ALA A 1 100 ? -19.721 -7.997 7.730 1.00 97.00 100 ALA A O 1
ATOM 758 N N . PHE A 1 101 ? -18.089 -7.398 6.288 1.00 97.19 101 PHE A N 1
ATOM 759 C CA . PHE A 1 101 ? -18.732 -6.225 5.696 1.00 97.19 101 PHE A CA 1
ATOM 760 C C . PHE A 1 101 ? -17.892 -5.653 4.542 1.00 97.19 101 PHE A C 1
ATOM 762 O O . PHE A 1 101 ? -16.713 -5.969 4.390 1.00 97.19 101 PHE A O 1
ATOM 769 N N . GLY A 1 102 ? -18.489 -4.747 3.762 1.00 96.69 102 GLY A N 1
ATOM 770 C CA . GLY A 1 102 ? -17.811 -3.993 2.705 1.00 96.69 102 GLY A CA 1
ATOM 771 C C . GLY A 1 102 ? -18.197 -2.514 2.701 1.00 96.69 102 GLY A C 1
ATOM 772 O O . GLY A 1 102 ? -18.627 -1.948 3.712 1.00 96.69 102 GLY A O 1
ATOM 773 N N . LYS A 1 103 ? -18.046 -1.848 1.550 1.00 95.88 103 LYS A N 1
ATOM 774 C CA . LYS A 1 103 ? -18.300 -0.402 1.426 1.00 95.88 103 LYS A CA 1
ATOM 775 C C . LYS A 1 103 ? -19.748 0.001 1.669 1.00 95.88 103 LYS A C 1
ATOM 777 O O . LYS A 1 103 ? -19.983 1.174 1.944 1.00 95.88 103 LYS A O 1
ATOM 782 N N . GLU A 1 104 ? -20.718 -0.902 1.522 1.00 95.25 104 GLU A N 1
ATOM 783 C CA . GLU A 1 104 ? -22.120 -0.577 1.811 1.00 95.25 104 GLU A CA 1
ATOM 784 C C . GLU A 1 104 ? -22.321 -0.241 3.286 1.00 95.25 104 GLU A C 1
ATOM 786 O O . GLU A 1 104 ? -22.955 0.767 3.593 1.00 95.25 104 GLU A O 1
ATOM 791 N N . GLU A 1 105 ? -21.696 -1.003 4.184 1.00 95.44 105 GLU A N 1
ATOM 792 C CA . GLU A 1 105 ? -21.765 -0.738 5.619 1.00 95.44 105 GLU A CA 1
ATOM 793 C C . GLU A 1 105 ? -20.909 0.474 6.011 1.00 95.44 105 GLU A C 1
ATOM 795 O O . GLU A 1 105 ? -21.389 1.364 6.715 1.00 95.44 105 GLU A O 1
ATOM 800 N N . MET A 1 106 ? -19.680 0.578 5.486 1.00 96.12 106 MET A N 1
ATOM 801 C CA . MET A 1 106 ? -18.762 1.681 5.818 1.00 96.12 106 MET A CA 1
ATOM 802 C C . MET A 1 106 ? -19.314 3.067 5.450 1.00 96.12 106 MET A C 1
ATOM 804 O O . MET A 1 106 ? -19.012 4.054 6.119 1.00 96.12 106 MET A O 1
ATOM 808 N N . LYS A 1 107 ? -20.178 3.165 4.427 1.00 93.00 107 LYS A N 1
ATOM 809 C CA . LYS A 1 107 ? -20.877 4.419 4.088 1.00 93.00 107 LYS A CA 1
ATOM 810 C C . LYS A 1 107 ? -21.743 4.943 5.239 1.00 93.00 107 LYS A C 1
ATOM 812 O O . LYS A 1 107 ? -21.928 6.154 5.342 1.00 93.00 107 LYS A O 1
ATOM 817 N N . GLY A 1 108 ? -22.252 4.061 6.101 1.00 94.31 108 GLY A N 1
ATOM 818 C CA . GLY A 1 108 ? -23.035 4.426 7.283 1.00 94.31 108 GLY A CA 1
ATOM 819 C C . GLY A 1 108 ? -22.208 5.049 8.412 1.00 94.31 108 GLY A C 1
ATOM 820 O O . GLY A 1 108 ? -22.768 5.695 9.292 1.00 94.31 108 GLY A O 1
ATOM 821 N N . TRP A 1 109 ? -20.879 4.912 8.388 1.00 95.62 109 TRP A N 1
ATOM 822 C CA . TRP A 1 109 ? -19.995 5.378 9.465 1.00 95.62 109 TRP A CA 1
ATOM 823 C C . TRP A 1 109 ? -19.637 6.870 9.369 1.00 95.62 109 TRP A C 1
ATOM 825 O O . TRP A 1 109 ? -19.010 7.426 10.274 1.00 95.62 109 TRP A O 1
ATOM 835 N N . GLY A 1 110 ? -20.034 7.535 8.279 1.00 93.38 110 GLY A N 1
ATOM 836 C CA . GLY A 1 110 ? -19.703 8.939 8.019 1.00 93.38 110 GLY A CA 1
ATOM 837 C C . GLY A 1 110 ? -18.270 9.159 7.522 1.00 93.38 110 GLY A C 1
ATOM 838 O O . GLY A 1 110 ? -17.788 10.290 7.537 1.00 93.38 110 GLY A O 1
ATOM 839 N N . VAL A 1 111 ? -17.592 8.101 7.069 1.00 96.12 111 VAL A N 1
ATOM 840 C CA . VAL A 1 111 ? -16.222 8.139 6.531 1.00 96.12 111 VAL A CA 1
ATOM 841 C C . VAL A 1 111 ? -16.166 7.501 5.141 1.00 96.12 111 VAL A C 1
ATOM 843 O O . VAL A 1 111 ? -17.087 6.789 4.736 1.00 96.12 111 VAL A O 1
ATOM 846 N N . SER A 1 112 ? -15.102 7.760 4.373 1.00 97.25 112 SER A N 1
ATOM 847 C CA . SER A 1 112 ? -14.898 7.038 3.113 1.00 97.25 112 SER A CA 1
ATOM 848 C C . SER A 1 112 ? -14.459 5.590 3.402 1.00 97.25 112 SER A C 1
ATOM 850 O O . SER A 1 112 ? -13.718 5.369 4.362 1.00 97.25 112 SER A O 1
ATOM 852 N N . PRO A 1 113 ? -14.872 4.599 2.589 1.00 98.19 113 PRO A N 1
ATOM 853 C CA . PRO A 1 113 ? -14.436 3.210 2.771 1.00 98.19 113 PRO A CA 1
ATOM 854 C C . PRO A 1 113 ? -12.912 3.052 2.717 1.00 98.19 113 PRO A C 1
ATOM 856 O O . PRO A 1 113 ? -12.332 2.287 3.475 1.00 98.19 113 PRO A O 1
ATOM 859 N N . ASP A 1 114 ? -12.265 3.824 1.847 1.00 98.19 114 ASP A N 1
ATOM 860 C CA . ASP A 1 114 ? -10.812 3.859 1.714 1.00 98.19 114 ASP A CA 1
ATOM 861 C C . ASP A 1 114 ? -10.129 4.385 2.986 1.00 98.19 114 ASP A C 1
ATOM 863 O O . ASP A 1 114 ? -9.245 3.725 3.527 1.00 98.19 114 ASP A O 1
ATOM 867 N N . ALA A 1 115 ? -10.622 5.496 3.549 1.00 98.38 115 ALA A N 1
ATOM 868 C CA . ALA A 1 115 ? -10.113 6.013 4.815 1.00 98.38 115 ALA A CA 1
ATOM 869 C C . ALA A 1 115 ? -10.332 5.020 5.963 1.00 98.38 115 ALA A C 1
ATOM 871 O O . ALA A 1 115 ? -9.456 4.875 6.805 1.00 98.38 115 ALA A O 1
ATOM 872 N N . ALA A 1 116 ? -11.464 4.309 6.001 1.00 98.44 116 ALA A N 1
ATOM 873 C CA . ALA A 1 116 ? -11.721 3.294 7.022 1.00 98.44 116 ALA A CA 1
ATOM 874 C C . ALA A 1 116 ? -10.697 2.146 6.970 1.00 98.44 116 ALA A C 1
ATOM 876 O O . ALA A 1 116 ? -10.140 1.785 8.007 1.00 98.44 116 ALA A O 1
ATOM 877 N N . VAL A 1 117 ? -10.395 1.624 5.773 1.00 98.75 117 VAL A N 1
ATOM 878 C CA . VAL A 1 117 ? -9.353 0.599 5.587 1.00 98.75 117 VAL A CA 1
ATOM 879 C C . VAL A 1 117 ? -7.978 1.145 5.969 1.00 98.75 117 VAL A C 1
ATOM 881 O O . VAL A 1 117 ? -7.253 0.498 6.718 1.00 98.75 117 VAL A O 1
ATOM 884 N N . GLN A 1 118 ? -7.639 2.364 5.546 1.00 98.75 118 GLN A N 1
ATOM 885 C CA . GLN A 1 118 ? -6.378 3.010 5.911 1.00 98.75 118 GLN A CA 1
ATOM 886 C C . GLN A 1 118 ? -6.235 3.184 7.431 1.00 98.75 118 GLN A C 1
ATOM 888 O O . GLN A 1 118 ? -5.180 2.879 7.981 1.00 98.75 118 GLN A O 1
ATOM 893 N N . MET A 1 119 ? -7.291 3.590 8.144 1.00 98.69 119 MET A N 1
ATOM 894 C CA . MET A 1 119 ? -7.263 3.665 9.612 1.00 98.69 119 MET A CA 1
ATOM 895 C C . MET A 1 119 ? -7.088 2.284 10.252 1.00 98.69 119 MET A C 1
ATOM 897 O O . MET A 1 119 ? -6.341 2.164 11.221 1.00 98.69 119 MET A O 1
ATOM 901 N N . ALA A 1 120 ? -7.726 1.241 9.708 1.00 98.75 120 ALA A N 1
ATOM 902 C CA . ALA A 1 120 ? -7.550 -0.126 10.193 1.00 98.75 120 ALA A CA 1
ATOM 903 C C . ALA A 1 120 ? -6.101 -0.609 10.026 1.00 98.75 120 ALA A C 1
ATOM 905 O O . ALA A 1 120 ? -5.546 -1.184 10.959 1.00 98.75 120 ALA A O 1
ATOM 906 N N . LEU A 1 121 ? -5.467 -0.319 8.883 1.00 98.81 121 LEU A N 1
ATOM 907 C CA . LEU A 1 121 ? -4.060 -0.642 8.627 1.00 98.81 121 LEU A CA 1
ATOM 908 C C . LEU A 1 121 ? -3.124 0.068 9.618 1.00 98.81 121 LEU A C 1
ATOM 910 O O . LEU A 1 121 ? -2.236 -0.566 10.183 1.00 98.81 121 LEU A O 1
ATOM 914 N N . GLN A 1 122 ? -3.348 1.361 9.878 1.00 98.75 122 GLN A N 1
ATOM 915 C CA . GLN A 1 122 ? -2.556 2.119 10.856 1.00 98.75 122 GLN A CA 1
ATOM 916 C C . GLN A 1 122 ? -2.725 1.574 12.276 1.00 98.75 122 GLN A C 1
ATOM 918 O O . GLN A 1 122 ? -1.741 1.381 12.985 1.00 98.75 122 GLN A O 1
ATOM 923 N N . LEU A 1 123 ? -3.966 1.295 12.681 1.00 98.44 123 LEU A N 1
ATOM 924 C CA . LEU A 1 123 ? -4.278 0.758 14.001 1.00 98.44 123 LEU A CA 1
ATOM 925 C C . LEU A 1 123 ? -3.674 -0.639 14.198 1.00 98.44 123 LEU A C 1
ATOM 927 O O . LEU A 1 123 ? -3.129 -0.932 15.260 1.00 98.44 123 LEU A O 1
ATOM 931 N N . ALA A 1 124 ? -3.742 -1.491 13.175 1.00 98.44 124 ALA A N 1
ATOM 932 C CA . ALA A 1 124 ? -3.143 -2.819 13.193 1.00 98.44 124 ALA A CA 1
ATOM 933 C C . ALA A 1 124 ? -1.618 -2.762 13.322 1.00 98.44 124 ALA A C 1
ATOM 935 O O . ALA A 1 124 ? -1.056 -3.487 14.143 1.00 98.44 124 ALA A O 1
ATOM 936 N N . PHE A 1 125 ? -0.969 -1.868 12.567 1.00 98.44 125 PHE A N 1
ATOM 937 C CA . PHE A 1 125 ? 0.479 -1.690 12.632 1.00 98.44 125 PHE A CA 1
ATOM 938 C C . PHE A 1 125 ? 0.891 -1.168 14.011 1.00 98.44 125 PHE A C 1
ATOM 940 O O . PHE A 1 125 ? 1.768 -1.735 14.652 1.00 98.44 125 PHE A O 1
ATOM 947 N N . HIS A 1 126 ? 0.200 -0.143 14.516 1.00 97.94 126 HIS A N 1
ATOM 948 C CA . HIS A 1 126 ? 0.456 0.433 15.836 1.00 97.94 126 HIS A CA 1
ATOM 949 C C . HIS A 1 126 ? 0.436 -0.619 16.948 1.00 97.94 126 HIS A C 1
ATOM 951 O O . HIS A 1 126 ? 1.311 -0.644 17.810 1.00 97.94 126 HIS A O 1
ATOM 957 N N . ARG A 1 127 ? -0.543 -1.527 16.910 1.00 95.00 127 ARG A N 1
ATOM 958 C CA . ARG A 1 127 ? -0.702 -2.594 17.908 1.00 95.00 127 ARG A CA 1
ATOM 959 C C . ARG A 1 127 ? 0.406 -3.640 17.868 1.00 95.00 127 ARG A C 1
ATOM 961 O O . ARG A 1 127 ? 0.707 -4.219 18.905 1.00 95.00 127 ARG A O 1
ATOM 968 N N . GLN A 1 128 ? 0.969 -3.911 16.695 1.00 95.06 128 GLN A N 1
ATOM 969 C CA . GLN A 1 128 ? 2.007 -4.930 16.527 1.00 95.06 128 GLN A CA 1
ATOM 970 C C . GLN A 1 128 ? 3.413 -4.381 16.718 1.00 95.06 128 GLN A C 1
ATOM 972 O O . GLN A 1 128 ? 4.282 -5.070 17.240 1.00 95.06 128 GLN A O 1
ATOM 977 N N . HIS A 1 129 ? 3.633 -3.125 16.345 1.00 94.56 129 HIS A N 1
ATOM 978 C CA . HIS A 1 129 ? 4.959 -2.531 16.293 1.00 94.56 129 HIS A CA 1
ATOM 979 C C . HIS A 1 129 ? 5.110 -1.466 17.376 1.00 94.56 129 HIS A C 1
ATOM 981 O O . HIS A 1 129 ? 5.257 -0.284 17.089 1.00 94.56 129 HIS A O 1
ATOM 987 N N . ASN A 1 130 ? 5.079 -1.888 18.642 1.00 91.62 130 ASN A N 1
ATOM 988 C CA . ASN A 1 130 ? 5.454 -1.063 19.798 1.00 91.62 130 ASN A CA 1
ATOM 989 C C . ASN A 1 130 ? 4.734 0.294 19.905 1.00 91.62 130 ASN A C 1
ATOM 991 O O . ASN A 1 130 ? 5.326 1.266 20.373 1.00 91.62 130 ASN A O 1
ATOM 995 N N . HIS A 1 131 ? 3.466 0.372 19.496 1.00 92.38 131 HIS A N 1
ATOM 996 C CA . HIS A 1 131 ? 2.662 1.591 19.605 1.00 92.38 131 HIS A CA 1
ATOM 997 C C . HIS A 1 131 ? 3.263 2.792 18.846 1.00 92.38 131 HIS A C 1
ATOM 999 O O . HIS A 1 131 ? 3.168 3.937 19.292 1.00 92.38 131 HIS A O 1
ATOM 1005 N N . VAL A 1 132 ? 3.893 2.536 17.689 1.00 93.75 132 VAL A N 1
ATOM 1006 C CA . VAL A 1 132 ? 4.354 3.579 16.756 1.00 93.75 132 VAL A CA 1
ATOM 1007 C C . VAL A 1 132 ? 3.566 3.563 15.446 1.00 93.75 132 VAL A C 1
ATOM 1009 O O . VAL A 1 132 ? 2.938 2.568 15.088 1.00 93.75 132 VAL A O 1
ATOM 1012 N N . LEU A 1 133 ? 3.604 4.672 14.703 1.00 96.56 133 LEU A N 1
ATOM 1013 C CA . LEU A 1 133 ? 3.070 4.725 13.341 1.00 96.56 133 LEU A CA 1
ATOM 1014 C C . LEU A 1 133 ? 4.194 4.572 12.306 1.00 96.56 133 LEU A C 1
ATOM 1016 O O . LEU A 1 133 ? 5.238 5.209 12.460 1.00 96.56 133 LEU A O 1
ATOM 1020 N N . PRO A 1 134 ? 3.982 3.802 11.225 1.00 96.06 134 PRO A N 1
ATOM 1021 C CA . PRO A 1 134 ? 4.976 3.645 10.169 1.00 96.06 134 PRO A CA 1
ATOM 1022 C C . PRO A 1 134 ? 4.978 4.854 9.231 1.00 96.06 134 PRO A C 1
ATOM 1024 O O . PRO A 1 134 ? 3.910 5.424 8.997 1.00 96.06 134 PRO A O 1
ATOM 1027 N N . PRO A 1 135 ? 6.092 5.217 8.573 1.00 97.44 135 PRO A N 1
ATOM 1028 C CA . PRO A 1 135 ? 6.020 5.990 7.338 1.00 97.44 135 PRO A CA 1
ATOM 1029 C C . PRO A 1 135 ? 5.191 5.207 6.310 1.00 97.44 135 PRO A C 1
ATOM 1031 O O . PRO A 1 135 ? 5.569 4.117 5.875 1.00 97.44 135 PRO A O 1
ATOM 1034 N N . THR A 1 136 ? 4.022 5.747 5.963 1.00 98.44 136 THR A N 1
ATOM 1035 C CA . THR A 1 136 ? 3.048 5.057 5.108 1.00 98.44 136 THR A CA 1
ATOM 1036 C C . THR A 1 136 ? 2.953 5.720 3.748 1.00 98.44 136 THR A C 1
ATOM 1038 O O . THR A 1 136 ? 2.709 6.926 3.660 1.00 98.44 136 THR A O 1
ATOM 1041 N N . TYR A 1 137 ? 3.099 4.908 2.705 1.00 98.44 137 TYR A N 1
ATOM 1042 C CA . TYR A 1 137 ? 2.806 5.272 1.329 1.00 98.44 137 TYR A CA 1
ATOM 1043 C C . TYR A 1 137 ? 1.417 4.767 0.951 1.00 98.44 137 TYR A C 1
ATOM 1045 O O . TYR A 1 137 ? 1.118 3.580 1.081 1.00 98.44 137 TYR A O 1
ATOM 1053 N N . GLU A 1 138 ? 0.584 5.650 0.420 1.00 98.50 138 GLU A N 1
ATOM 1054 C CA . GLU A 1 138 ? -0.609 5.275 -0.329 1.00 98.50 138 GLU A CA 1
ATOM 1055 C C . GLU A 1 138 ? -0.584 5.950 -1.704 1.00 98.50 138 GLU A C 1
ATOM 1057 O O . GLU A 1 138 ? -0.358 7.160 -1.829 1.00 98.50 138 GLU A O 1
ATOM 1062 N N . ALA A 1 139 ? -0.805 5.157 -2.752 1.00 96.88 139 ALA A N 1
ATOM 1063 C CA . ALA A 1 139 ? -0.795 5.647 -4.124 1.00 96.88 139 ALA A CA 1
ATOM 1064 C C . ALA A 1 139 ? -2.012 6.536 -4.428 1.00 96.88 139 ALA A C 1
ATOM 1066 O O . ALA A 1 139 ? -3.159 6.104 -4.319 1.00 96.88 139 ALA A O 1
ATOM 1067 N N . CYS A 1 140 ? -1.769 7.752 -4.923 1.00 96.56 140 CYS A N 1
ATOM 1068 C CA . CYS A 1 140 ? -2.816 8.673 -5.357 1.00 96.56 140 CYS A CA 1
ATOM 1069 C C . CYS A 1 140 ? -2.635 9.082 -6.814 1.00 96.56 140 CYS A C 1
ATOM 1071 O O . CYS A 1 140 ? -1.620 9.673 -7.173 1.00 96.56 140 CYS A O 1
ATOM 1073 N N . ALA A 1 141 ? -3.620 8.805 -7.667 1.00 94.81 141 ALA A N 1
ATOM 1074 C CA . ALA A 1 141 ? -3.534 9.153 -9.082 1.00 94.81 141 ALA A CA 1
ATOM 1075 C C . ALA A 1 141 ? -3.610 10.675 -9.307 1.00 94.81 141 ALA A C 1
ATOM 1077 O O . ALA A 1 141 ? -4.573 11.327 -8.903 1.00 94.81 141 ALA A O 1
ATOM 1078 N N . THR A 1 142 ? -2.662 11.220 -10.071 1.00 95.06 142 THR A N 1
ATOM 1079 C CA . THR A 1 142 ? -2.622 12.640 -10.475 1.00 95.06 142 THR A CA 1
ATOM 1080 C C . THR A 1 142 ? -3.078 12.845 -11.922 1.00 95.06 142 THR A C 1
ATOM 1082 O O . THR A 1 142 ? -2.709 13.815 -12.577 1.00 95.06 142 THR A O 1
ATOM 1085 N N . ARG A 1 143 ? -3.942 11.958 -12.435 1.00 91.62 143 ARG A N 1
ATOM 1086 C CA . ARG A 1 143 ? -4.432 11.936 -13.833 1.00 91.62 143 ARG A CA 1
ATOM 1087 C C . ARG A 1 143 ? -5.095 13.229 -14.337 1.00 91.62 143 ARG A C 1
ATOM 1089 O O . ARG A 1 143 ? -5.379 13.342 -15.524 1.00 91.62 143 ARG A O 1
ATOM 1096 N N . ALA A 1 144 ? -5.413 14.164 -13.441 1.00 92.81 144 ALA A N 1
ATOM 1097 C CA . ALA A 1 144 ? -5.922 15.487 -13.797 1.00 92.81 144 ALA A CA 1
ATOM 1098 C C . ALA A 1 144 ? -4.841 16.390 -14.423 1.00 92.81 144 ALA A C 1
ATOM 1100 O O . ALA A 1 144 ? -5.172 17.376 -15.078 1.00 92.81 144 ALA A O 1
ATOM 1101 N N . PHE A 1 145 ? -3.564 16.051 -14.237 1.00 95.19 145 PHE A N 1
ATOM 1102 C CA . PHE A 1 145 ? -2.419 16.771 -14.777 1.00 95.19 145 PHE A CA 1
ATOM 1103 C C . PHE A 1 145 ? -1.875 16.081 -16.031 1.00 95.19 145 PHE A C 1
ATOM 1105 O O . PHE A 1 145 ? -1.964 14.860 -16.184 1.00 95.19 145 PHE A O 1
ATOM 1112 N N . LEU A 1 146 ? -1.280 16.867 -16.933 1.00 95.25 146 LEU A N 1
ATOM 1113 C CA . LEU A 1 146 ? -0.603 16.338 -18.116 1.00 95.25 146 LEU A CA 1
ATOM 1114 C C . LEU A 1 146 ? 0.518 15.380 -17.688 1.00 95.25 146 LEU A C 1
ATOM 1116 O O . LEU A 1 146 ? 1.372 15.754 -16.890 1.00 95.25 146 LEU A O 1
ATOM 1120 N N . HIS A 1 147 ? 0.500 14.157 -18.224 1.00 92.38 147 HIS A N 1
ATOM 1121 C CA . HIS A 1 147 ? 1.418 13.069 -17.850 1.00 92.38 147 HIS A CA 1
ATOM 1122 C C . HIS A 1 147 ? 1.382 12.687 -16.358 1.00 92.38 147 HIS A C 1
ATOM 1124 O O . HIS A 1 147 ? 2.331 12.091 -15.849 1.00 92.38 147 HIS A O 1
ATOM 1130 N N . GLY A 1 148 ? 0.293 13.010 -15.654 1.00 92.94 148 GLY A N 1
ATOM 1131 C CA . GLY A 1 148 ? 0.113 12.648 -14.254 1.00 92.94 148 GLY A CA 1
ATOM 1132 C C . GLY A 1 148 ? 0.196 11.136 -14.038 1.00 92.94 148 GLY A C 1
ATOM 1133 O O . GLY A 1 148 ? -0.503 10.368 -14.699 1.00 92.94 148 GLY A O 1
ATOM 1134 N N . ARG A 1 149 ? 1.061 10.735 -13.104 1.00 93.56 149 ARG A N 1
ATOM 1135 C CA . ARG A 1 149 ? 1.231 9.362 -12.614 1.00 93.56 149 ARG A CA 1
ATOM 1136 C C . ARG A 1 149 ? 0.613 9.256 -11.224 1.00 93.56 149 ARG A C 1
ATOM 1138 O O . ARG A 1 149 ? -0.612 9.286 -11.075 1.00 93.56 149 ARG A O 1
ATOM 1145 N N . THR A 1 150 ? 1.462 9.244 -10.201 1.00 95.00 150 THR A N 1
ATOM 1146 C CA . THR A 1 150 ? 1.059 9.173 -8.801 1.00 95.00 150 THR A CA 1
ATOM 1147 C C . THR A 1 150 ? 1.720 10.254 -7.957 1.00 95.00 150 THR A C 1
ATOM 1149 O O . THR A 1 150 ? 2.863 10.645 -8.202 1.00 95.00 150 THR A O 1
ATOM 1152 N N . GLU A 1 151 ? 0.996 10.700 -6.940 1.00 96.81 151 GLU A N 1
ATOM 1153 C CA . GLU A 1 151 ? 1.496 11.385 -5.750 1.00 96.81 151 GLU A CA 1
ATOM 1154 C C . GLU A 1 151 ? 1.314 10.454 -4.539 1.00 96.81 151 GLU A C 1
ATOM 1156 O O . GLU A 1 151 ? 0.595 9.454 -4.616 1.00 96.81 151 GLU A O 1
ATOM 1161 N N . THR A 1 152 ? 1.989 10.756 -3.435 1.00 97.50 152 THR A N 1
ATOM 1162 C CA . THR A 1 152 ? 1.875 10.027 -2.175 1.00 97.50 152 THR A CA 1
ATOM 1163 C C . THR A 1 152 ? 0.797 10.639 -1.281 1.00 97.50 152 THR A C 1
ATOM 1165 O O . THR A 1 152 ? 0.799 11.842 -1.007 1.00 97.50 152 THR A O 1
ATOM 1168 N N . ILE A 1 153 ? -0.086 9.799 -0.745 1.00 98.38 153 ILE A N 1
ATOM 1169 C CA . ILE A 1 153 ? -0.859 10.125 0.454 1.00 98.38 153 ILE A CA 1
ATOM 1170 C C . ILE A 1 153 ? -0.100 9.555 1.645 1.00 98.38 153 ILE A C 1
ATOM 1172 O O . ILE A 1 153 ? 0.097 8.349 1.758 1.00 98.38 153 ILE A O 1
ATOM 1176 N N . ARG A 1 154 ? 0.348 10.440 2.535 1.00 97.56 154 ARG A N 1
ATOM 1177 C CA . ARG A 1 154 ? 0.923 10.044 3.821 1.00 97.56 154 ARG A CA 1
ATOM 1178 C C . ARG A 1 154 ? -0.215 9.842 4.815 1.00 97.56 154 ARG A C 1
ATOM 1180 O O . ARG A 1 154 ? -0.764 10.820 5.328 1.00 97.56 154 ARG A O 1
ATOM 1187 N N . THR A 1 155 ? -0.595 8.584 5.032 1.00 97.56 155 THR A N 1
ATOM 1188 C CA . THR A 1 155 ? -1.697 8.215 5.938 1.00 97.56 155 THR A CA 1
ATOM 1189 C C . THR A 1 155 ? -1.376 8.573 7.384 1.00 97.56 155 THR A C 1
ATOM 1191 O O . THR A 1 155 ? -2.229 9.110 8.090 1.00 97.56 155 THR A O 1
ATOM 1194 N N . SER A 1 156 ? -0.138 8.329 7.809 1.00 96.31 156 SER A N 1
ATOM 1195 C CA . SER A 1 156 ? 0.332 8.583 9.169 1.00 96.31 156 SER A CA 1
ATOM 1196 C C . SER A 1 156 ? 0.240 10.065 9.505 1.00 96.31 156 SER A C 1
ATOM 1198 O O . SER A 1 156 ? 0.823 10.918 8.831 1.00 96.31 156 SER A O 1
ATOM 1200 N N . SER A 1 157 ? -0.507 10.380 10.559 1.00 96.50 157 SER A N 1
ATOM 1201 C CA . SER A 1 157 ? -0.711 11.753 10.996 1.00 96.50 157 SER A CA 1
ATOM 1202 C C . SER A 1 157 ? -0.933 11.869 12.493 1.00 96.50 157 SER A C 1
ATOM 1204 O O . SER A 1 157 ? -1.167 10.883 13.187 1.00 96.50 157 SER A O 1
ATOM 1206 N N . THR A 1 158 ? -0.904 13.104 12.989 1.00 97.62 158 THR A N 1
ATOM 1207 C CA . THR A 1 158 ? -1.208 13.421 14.386 1.00 97.62 158 THR A CA 1
ATOM 1208 C C . THR A 1 158 ? -2.612 12.972 14.785 1.00 97.62 158 THR A C 1
ATOM 1210 O O . THR A 1 158 ? -2.799 12.496 15.900 1.00 97.62 158 THR A O 1
ATOM 1213 N N . GLU A 1 159 ? -3.596 13.066 13.886 1.00 98.44 159 GLU A N 1
ATOM 1214 C CA . GLU A 1 159 ? -4.954 12.574 14.144 1.00 98.44 159 GLU A CA 1
ATOM 1215 C C . GLU A 1 159 ? -4.989 11.047 14.283 1.00 98.44 159 GLU A C 1
ATOM 1217 O O . GLU A 1 159 ? -5.603 10.534 15.216 1.00 98.44 159 GLU A O 1
ATOM 1222 N N . VAL A 1 160 ? -4.281 10.326 13.405 1.00 98.31 160 VAL A N 1
ATOM 1223 C CA . VAL A 1 160 ? -4.166 8.860 13.475 1.00 98.31 160 VAL A CA 1
ATOM 1224 C C . VAL A 1 160 ? -3.465 8.431 14.761 1.00 98.31 160 VAL A C 1
ATOM 1226 O O . VAL A 1 160 ? -3.930 7.514 15.434 1.00 98.31 160 VAL A O 1
ATOM 1229 N N . LEU A 1 161 ? -2.382 9.115 15.138 1.00 97.69 161 LEU A N 1
ATOM 1230 C CA . LEU A 1 161 ? -1.657 8.826 16.376 1.00 97.69 161 LEU A CA 1
ATOM 1231 C C . LEU A 1 161 ? -2.557 9.057 17.589 1.00 97.69 161 LEU A C 1
ATOM 1233 O O . LEU A 1 161 ? -2.634 8.214 18.473 1.00 97.69 161 LEU A O 1
ATOM 1237 N N . THR A 1 162 ? -3.303 10.163 17.592 1.00 97.94 162 THR A N 1
ATOM 1238 C CA . THR A 1 162 ? -4.246 10.481 18.671 1.00 97.94 162 THR A CA 1
ATOM 1239 C C . THR A 1 162 ? -5.335 9.418 18.795 1.00 97.94 162 THR A C 1
ATOM 1241 O O . THR A 1 162 ? -5.657 9.015 19.914 1.00 97.94 162 THR A O 1
ATOM 1244 N N . LEU A 1 163 ? -5.881 8.937 17.671 1.00 98.06 163 LEU A N 1
ATOM 1245 C CA . LEU A 1 163 ? -6.821 7.816 17.645 1.00 98.06 163 LEU A CA 1
ATOM 1246 C C . LEU A 1 163 ? -6.195 6.559 18.262 1.00 98.06 163 LEU A C 1
ATOM 1248 O O . LEU A 1 163 ? -6.779 5.994 19.184 1.00 98.06 163 LEU A O 1
ATOM 1252 N N . CYS A 1 164 ? -5.016 6.145 17.792 1.00 97.88 164 CYS A N 1
ATOM 1253 C CA . CYS A 1 164 ? -4.369 4.910 18.237 1.00 97.88 164 CYS A CA 1
ATOM 1254 C C . CYS A 1 164 ? -4.005 4.962 19.727 1.00 97.88 164 CYS A C 1
ATOM 1256 O O . CYS A 1 164 ? -4.417 4.093 20.491 1.00 97.88 164 CYS A O 1
ATOM 1258 N N . SER A 1 165 ? -3.331 6.024 20.176 1.00 96.62 165 SER A N 1
ATOM 1259 C CA . SER A 1 165 ? -2.951 6.176 21.584 1.00 96.62 165 SER A CA 1
ATOM 1260 C C . SER A 1 165 ? -4.166 6.301 22.511 1.00 96.62 165 SER A C 1
ATOM 1262 O O . SER A 1 165 ? -4.150 5.780 23.625 1.00 96.62 165 SER A O 1
ATOM 1264 N N . SER A 1 166 ? -5.248 6.955 22.067 1.00 96.69 166 SER A N 1
ATOM 1265 C CA . SER A 1 166 ? -6.492 7.013 22.850 1.00 96.69 166 SER A CA 1
ATOM 1266 C C . SER A 1 166 ? -7.172 5.650 22.937 1.00 96.69 166 SER A C 1
ATOM 1268 O O . SER A 1 166 ? -7.751 5.328 23.974 1.00 96.69 166 SER A O 1
ATOM 1270 N N . TRP A 1 167 ? -7.088 4.848 21.872 1.00 96.25 167 TRP A N 1
ATOM 1271 C CA . TRP A 1 167 ? -7.619 3.488 21.849 1.00 96.25 167 TRP A CA 1
ATOM 1272 C C . TRP A 1 167 ? -6.885 2.590 22.839 1.00 96.25 167 TRP A C 1
ATOM 1274 O O . TRP A 1 167 ? -7.520 1.864 23.604 1.00 96.25 167 TRP A O 1
ATOM 1284 N N . ASP A 1 168 ? -5.556 2.661 22.853 1.00 94.75 168 ASP A N 1
ATOM 1285 C CA . ASP A 1 168 ? -4.735 1.868 23.765 1.00 94.75 168 ASP A CA 1
ATOM 1286 C C . ASP A 1 168 ? -4.991 2.243 25.217 1.00 94.75 168 ASP A C 1
ATOM 1288 O O . ASP A 1 168 ? -5.147 1.360 26.056 1.00 94.75 168 ASP A O 1
ATOM 1292 N N . ARG A 1 169 ? -5.135 3.542 25.504 1.00 94.62 169 ARG A N 1
ATOM 1293 C CA . ARG A 1 169 ? -5.521 4.007 26.836 1.00 94.62 169 ARG A CA 1
ATOM 1294 C C . ARG A 1 169 ? -6.874 3.441 27.266 1.00 94.62 169 ARG A C 1
ATOM 1296 O O . ARG A 1 169 ? -6.959 2.901 28.361 1.00 94.62 169 ARG A O 1
ATOM 1303 N N . MET A 1 170 ? -7.895 3.493 26.404 1.00 93.94 170 MET A N 1
ATOM 1304 C CA . MET A 1 170 ? -9.206 2.907 26.715 1.00 93.94 170 MET A CA 1
ATOM 1305 C C . MET A 1 170 ? -9.087 1.405 27.009 1.00 93.94 170 MET A C 1
ATOM 1307 O O . MET A 1 170 ? -9.641 0.917 27.989 1.00 93.94 170 MET A O 1
ATOM 1311 N N . LYS A 1 171 ? -8.336 0.660 26.189 1.00 92.00 171 LYS A N 1
ATOM 1312 C CA . LYS A 1 171 ? -8.144 -0.783 26.394 1.00 92.00 171 LYS A CA 1
ATOM 1313 C C . LYS A 1 171 ? -7.340 -1.098 27.654 1.00 92.00 171 LYS A C 1
ATOM 1315 O O . LYS A 1 171 ? -7.586 -2.131 28.270 1.00 92.00 171 LYS A O 1
ATOM 1320 N N . GLN A 1 172 ? -6.400 -0.240 28.037 1.00 91.56 172 GLN A N 1
ATOM 1321 C CA . GLN A 1 172 ? -5.669 -0.384 29.291 1.00 91.56 172 GLN A CA 1
ATOM 1322 C C . GLN A 1 172 ? -6.588 -0.133 30.492 1.00 91.56 172 GLN A C 1
ATOM 1324 O O . GLN A 1 172 ? -6.631 -0.962 31.391 1.00 91.56 172 GLN A O 1
ATOM 1329 N N . GLU A 1 173 ? -7.393 0.931 30.457 1.00 93.56 173 GLU A N 1
ATOM 1330 C CA . GLU A 1 173 ? -8.379 1.243 31.499 1.00 93.56 173 GLU A CA 1
ATOM 1331 C C . GLU A 1 173 ? -9.411 0.107 31.669 1.00 93.56 173 GLU A C 1
ATOM 1333 O O . GLU A 1 173 ? -9.720 -0.280 32.795 1.00 93.56 173 GLU A O 1
ATOM 1338 N N . GLU A 1 174 ? -9.895 -0.492 30.572 1.00 92.25 174 GLU A N 1
ATOM 1339 C CA . GLU A 1 174 ? -10.777 -1.672 30.609 1.00 92.25 174 GLU A CA 1
ATOM 1340 C C . GLU A 1 174 ? -10.112 -2.886 31.281 1.00 92.25 174 GLU A C 1
ATOM 1342 O O . GLU A 1 174 ? -10.754 -3.590 32.062 1.00 92.25 174 GLU A O 1
ATOM 1347 N N . ARG A 1 175 ? -8.828 -3.142 30.991 1.00 92.75 175 ARG A N 1
ATOM 1348 C CA . ARG A 1 175 ? -8.069 -4.249 31.598 1.00 92.75 175 ARG A CA 1
ATOM 1349 C C . ARG A 1 175 ? -7.821 -4.015 33.079 1.00 92.75 175 ARG A C 1
ATOM 1351 O O . ARG A 1 175 ? -8.034 -4.933 33.865 1.00 92.75 175 ARG A O 1
ATOM 1358 N N . ASP A 1 176 ? -7.417 -2.805 33.449 1.00 93.94 176 ASP A N 1
ATOM 1359 C CA . ASP A 1 176 ? -7.163 -2.430 34.838 1.00 93.94 176 ASP A CA 1
ATOM 1360 C C . ASP A 1 176 ? -8.457 -2.546 35.663 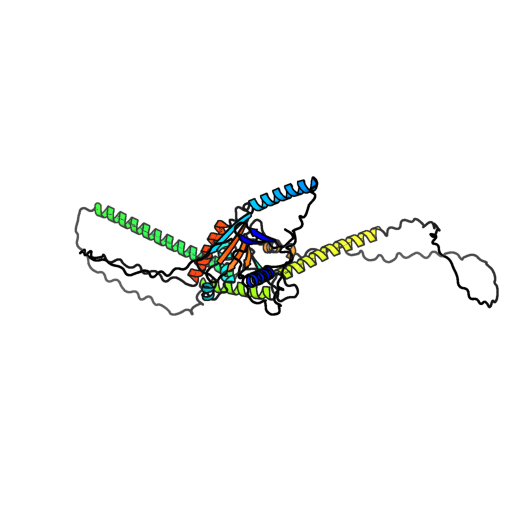1.00 93.94 176 ASP A C 1
ATOM 1362 O O . ASP A 1 176 ? -8.449 -3.096 36.764 1.00 93.94 176 ASP A O 1
ATOM 1366 N N . ALA A 1 177 ? -9.596 -2.117 35.103 1.00 92.88 177 ALA A N 1
ATOM 1367 C CA . ALA A 1 177 ? -10.906 -2.270 35.731 1.00 92.88 177 ALA A CA 1
ATOM 1368 C C . ALA A 1 177 ? -11.329 -3.744 35.868 1.00 92.88 177 ALA A C 1
ATOM 1370 O O . ALA A 1 177 ? -11.818 -4.147 36.924 1.00 92.88 177 ALA A O 1
ATOM 1371 N N . ALA A 1 178 ? -11.124 -4.562 34.829 1.00 91.94 178 ALA A N 1
ATOM 1372 C CA . ALA A 1 178 ? -11.425 -5.992 34.873 1.00 91.94 178 ALA A CA 1
ATOM 1373 C C . ALA A 1 178 ? -10.542 -6.738 35.887 1.00 91.94 178 ALA A C 1
ATOM 1375 O O . ALA A 1 178 ? -11.033 -7.608 36.606 1.00 91.94 178 ALA A O 1
ATOM 1376 N N . GLN A 1 179 ? -9.261 -6.375 35.981 1.00 91.75 179 GLN A N 1
ATOM 1377 C CA . GLN A 1 179 ? -8.343 -6.927 36.970 1.00 91.75 179 GLN A CA 1
ATOM 1378 C C . GLN A 1 179 ? -8.762 -6.533 38.390 1.00 91.75 179 GLN A C 1
ATOM 1380 O O . GLN A 1 179 ? -8.878 -7.407 39.245 1.00 91.75 179 GLN A O 1
ATOM 1385 N N . ALA A 1 180 ? -9.067 -5.255 38.631 1.00 92.94 180 ALA A N 1
ATOM 1386 C CA . ALA A 1 180 ? -9.551 -4.795 39.930 1.00 92.94 180 ALA A CA 1
ATOM 1387 C C . ALA A 1 180 ? -10.853 -5.510 40.339 1.00 92.94 180 ALA A C 1
ATOM 1389 O O . ALA A 1 180 ? -10.998 -5.929 41.486 1.00 92.94 180 ALA A O 1
ATOM 1390 N N . ALA A 1 181 ? -11.785 -5.713 39.401 1.00 92.31 181 ALA A N 1
ATOM 1391 C CA . ALA A 1 181 ? -13.014 -6.465 39.653 1.00 92.31 181 ALA A CA 1
ATOM 1392 C C . ALA A 1 181 ? -12.741 -7.945 39.984 1.00 92.31 181 ALA A C 1
ATOM 1394 O O . ALA A 1 181 ? -13.367 -8.496 40.888 1.00 92.31 181 ALA A O 1
ATOM 1395 N N . ALA A 1 182 ? -11.790 -8.584 39.294 1.00 91.88 182 ALA A N 1
ATOM 1396 C CA . ALA A 1 182 ? -11.385 -9.959 39.578 1.00 91.88 182 ALA A CA 1
ATOM 1397 C C . ALA A 1 182 ? -10.704 -10.096 40.952 1.00 91.88 182 ALA A C 1
ATOM 1399 O O . ALA A 1 182 ? -10.955 -11.069 41.661 1.00 91.88 182 ALA A O 1
ATOM 1400 N N . GLU A 1 183 ? -9.887 -9.118 41.351 1.00 92.62 183 GLU A N 1
ATOM 1401 C CA . GLU A 1 183 ? -9.255 -9.068 42.675 1.00 92.62 183 GLU A CA 1
ATOM 1402 C C . GLU A 1 183 ? -10.296 -8.911 43.794 1.00 92.62 183 GLU A C 1
ATOM 1404 O O . GLU A 1 183 ? -10.227 -9.622 44.797 1.00 92.62 183 GLU A O 1
ATOM 1409 N N . VAL A 1 184 ? -11.308 -8.053 43.602 1.00 93.56 184 VAL A N 1
ATOM 1410 C CA . VAL A 1 184 ? -12.435 -7.920 44.543 1.00 93.56 184 VAL A CA 1
ATOM 1411 C C . VAL A 1 184 ? -13.227 -9.226 44.639 1.00 93.56 184 VAL A C 1
ATOM 1413 O O . VAL A 1 184 ? -13.462 -9.707 45.744 1.00 93.56 184 VAL A O 1
ATOM 1416 N N . ALA A 1 185 ? -13.575 -9.848 43.508 1.00 91.06 185 ALA A N 1
ATOM 1417 C CA . ALA A 1 185 ? -14.311 -11.114 43.497 1.00 91.06 185 ALA A CA 1
ATOM 1418 C C . ALA A 1 185 ? -13.526 -12.259 44.165 1.00 91.06 185 ALA A C 1
ATOM 1420 O O . ALA A 1 185 ? -14.107 -13.088 44.866 1.00 91.06 185 ALA A O 1
ATOM 1421 N N . ALA A 1 186 ? -12.202 -12.301 43.986 1.00 90.62 186 ALA A N 1
ATOM 1422 C CA . ALA A 1 186 ? -11.339 -13.266 44.661 1.00 90.62 186 ALA A CA 1
ATOM 1423 C C . ALA A 1 186 ? -11.308 -13.038 46.183 1.00 90.62 186 ALA A C 1
ATOM 1425 O O . ALA A 1 186 ? -11.430 -14.001 46.940 1.00 90.62 186 ALA A O 1
ATOM 1426 N N . ALA A 1 187 ? -11.216 -11.780 46.629 1.00 90.44 187 ALA A N 1
ATOM 1427 C CA . ALA A 1 187 ? -11.252 -11.430 48.049 1.00 90.44 187 ALA A CA 1
ATOM 1428 C C . ALA A 1 187 ? -12.610 -11.761 48.696 1.00 90.44 187 ALA A C 1
ATOM 1430 O O . ALA A 1 187 ? -12.653 -12.281 49.811 1.00 90.44 187 ALA A O 1
ATOM 1431 N N . GLU A 1 188 ? -13.722 -11.516 47.996 1.00 91.62 188 GLU A N 1
ATOM 1432 C CA . GLU A 1 188 ? -15.063 -11.893 48.458 1.00 91.62 188 GLU A CA 1
ATOM 1433 C C . GLU A 1 188 ? -15.230 -13.417 48.552 1.00 91.62 188 GLU A C 1
ATOM 1435 O O . GLU A 1 188 ? -15.789 -13.917 49.530 1.00 91.62 188 GLU A O 1
ATOM 1440 N N . ALA A 1 189 ? -14.701 -14.171 47.583 1.00 86.88 189 ALA A N 1
ATOM 1441 C CA . ALA A 1 189 ? -14.720 -15.632 47.613 1.00 86.88 189 ALA A CA 1
ATOM 1442 C C . ALA A 1 189 ? -13.872 -16.206 48.763 1.00 86.88 189 ALA A C 1
ATOM 1444 O O . ALA A 1 189 ? -14.298 -17.153 49.427 1.00 86.88 189 ALA A O 1
ATOM 1445 N N . GLU A 1 190 ? -12.701 -15.624 49.037 1.00 88.50 190 GLU A N 1
ATOM 1446 C CA . GLU A 1 190 ? -11.847 -16.010 50.167 1.00 88.50 190 GLU A CA 1
ATOM 1447 C C . GLU A 1 190 ? -12.506 -15.682 51.516 1.00 88.50 190 GLU A C 1
ATOM 1449 O O . GLU A 1 190 ? -12.513 -16.518 52.427 1.00 88.50 190 GLU A O 1
ATOM 1454 N N . ALA A 1 191 ? -13.138 -14.510 51.636 1.00 86.00 191 ALA A N 1
ATOM 1455 C CA . ALA A 1 191 ? -13.907 -14.134 52.820 1.00 86.00 191 ALA A CA 1
ATOM 1456 C C . ALA A 1 191 ? -15.099 -15.079 53.051 1.00 86.00 191 ALA A C 1
ATOM 1458 O O . ALA A 1 191 ? -15.328 -15.519 54.178 1.00 86.00 191 ALA A O 1
ATOM 1459 N N . ALA A 1 192 ? -15.822 -15.453 51.990 1.00 84.50 192 ALA A N 1
ATOM 1460 C CA . ALA A 1 192 ? -16.924 -16.409 52.066 1.00 84.50 192 ALA A CA 1
ATOM 1461 C C . ALA A 1 192 ? -16.448 -17.820 52.458 1.00 84.50 192 ALA A C 1
ATOM 1463 O O . ALA A 1 192 ? -17.096 -18.482 53.269 1.00 84.50 192 ALA A O 1
ATOM 1464 N N . ALA A 1 193 ? -15.306 -18.272 51.931 1.00 81.69 193 ALA A N 1
ATOM 1465 C CA . ALA A 1 193 ? -14.707 -19.550 52.308 1.00 81.69 193 ALA A CA 1
ATOM 1466 C C . ALA A 1 193 ? -14.267 -19.561 53.781 1.00 81.69 193 ALA A C 1
ATOM 1468 O O . ALA A 1 193 ? -14.548 -20.527 54.489 1.00 81.69 193 ALA A O 1
ATOM 1469 N N . THR A 1 194 ? -13.657 -18.467 54.253 1.00 83.38 194 THR A N 1
ATOM 1470 C CA . THR A 1 194 ? -13.242 -18.297 55.656 1.00 83.38 194 THR A CA 1
ATOM 1471 C C . THR A 1 194 ? -14.450 -18.317 56.593 1.00 83.38 194 THR A C 1
ATOM 1473 O O . THR A 1 194 ? -14.466 -19.077 57.562 1.00 83.38 194 THR A O 1
ATOM 1476 N N . ALA A 1 195 ? -15.508 -17.571 56.259 1.00 79.12 195 ALA A N 1
ATOM 1477 C CA . ALA A 1 195 ? -16.755 -17.565 57.021 1.00 79.12 195 ALA A CA 1
ATOM 1478 C C . ALA A 1 195 ? -17.430 -18.949 57.053 1.00 79.12 195 ALA A C 1
ATOM 1480 O O . ALA A 1 195 ? -17.991 -19.341 58.075 1.00 79.12 195 ALA A O 1
ATOM 1481 N N . ALA A 1 196 ? -17.357 -19.720 55.963 1.00 74.19 196 ALA A N 1
ATOM 1482 C CA . ALA A 1 196 ? -17.883 -21.084 55.921 1.00 74.19 196 ALA A CA 1
ATOM 1483 C C . ALA A 1 196 ? -17.078 -22.058 56.803 1.00 74.19 196 ALA A C 1
ATOM 1485 O O . ALA A 1 196 ? -17.671 -22.941 57.421 1.00 74.19 196 ALA A O 1
ATOM 1486 N N . THR A 1 197 ? -15.751 -21.898 56.898 1.00 73.56 197 THR A N 1
ATOM 1487 C CA . THR A 1 197 ? -14.925 -22.665 57.847 1.00 73.56 197 THR A CA 1
ATOM 1488 C C . THR A 1 197 ? -15.186 -22.274 59.299 1.00 73.56 197 THR A C 1
ATOM 1490 O O . THR A 1 197 ? -15.331 -23.164 60.130 1.00 73.56 197 THR A O 1
ATOM 1493 N N . GLU A 1 198 ? -15.336 -20.983 59.606 1.00 72.75 198 GLU A N 1
ATOM 1494 C CA . GLU A 1 198 ? -15.669 -20.521 60.962 1.00 72.75 198 GLU A CA 1
ATOM 1495 C C . GLU A 1 198 ? -17.068 -20.996 61.397 1.00 72.75 198 GLU A C 1
ATOM 1497 O O . GLU A 1 198 ? -17.258 -21.423 62.534 1.00 72.75 198 GLU A O 1
ATOM 1502 N N . ALA A 1 199 ? -18.039 -21.029 60.477 1.00 63.19 199 ALA A N 1
ATOM 1503 C CA . ALA A 1 199 ? -19.384 -21.547 60.740 1.00 63.19 199 ALA A CA 1
ATOM 1504 C C . ALA A 1 199 ? -19.434 -23.070 60.990 1.00 63.19 199 ALA A C 1
ATOM 1506 O O . ALA A 1 199 ? -20.417 -23.563 61.540 1.00 63.19 199 ALA A O 1
ATOM 1507 N N . LEU A 1 200 ? -18.400 -23.822 60.596 1.00 57.19 200 LEU A N 1
ATOM 1508 C CA . LEU A 1 200 ? -18.264 -25.251 60.908 1.00 57.19 200 LEU A CA 1
ATOM 1509 C C . LEU A 1 200 ? -17.582 -25.502 62.265 1.00 57.19 200 LEU A C 1
ATOM 1511 O O . LEU A 1 200 ? -17.633 -26.630 62.756 1.00 57.19 200 LEU A O 1
ATOM 1515 N N . GLU A 1 201 ? -16.967 -24.483 62.873 1.00 57.34 201 GLU A N 1
ATOM 1516 C CA . GLU A 1 201 ? -16.288 -24.580 64.173 1.00 57.34 201 GLU A CA 1
ATOM 1517 C C . GLU A 1 201 ? -17.139 -24.071 65.356 1.00 57.34 201 GLU A C 1
ATOM 1519 O O . GLU A 1 201 ? -16.811 -24.373 66.506 1.00 57.34 201 GLU A O 1
ATOM 1524 N N . ASP A 1 202 ? -18.256 -23.372 65.112 1.00 47.28 202 ASP A N 1
ATOM 1525 C CA . ASP A 1 202 ? -19.117 -22.807 66.166 1.00 47.28 202 ASP A CA 1
ATOM 1526 C C . ASP A 1 202 ? -20.336 -23.693 66.501 1.00 47.28 202 ASP A C 1
ATOM 1528 O O . ASP A 1 202 ? -21.483 -23.412 66.148 1.00 47.28 202 ASP A O 1
ATOM 1532 N N . ASP A 1 203 ? -20.085 -24.777 67.241 1.00 44.72 203 ASP A N 1
ATOM 1533 C CA . ASP A 1 203 ? -21.115 -25.499 67.999 1.00 44.72 203 ASP A CA 1
ATOM 1534 C C . ASP A 1 203 ? -21.345 -24.796 69.357 1.00 44.72 203 ASP A C 1
ATOM 1536 O O . ASP A 1 203 ? -20.908 -25.239 70.422 1.00 44.72 203 ASP A O 1
ATOM 1540 N N . GLY A 1 204 ? -22.090 -23.687 69.316 1.00 46.03 204 GLY A N 1
ATOM 1541 C CA . GLY A 1 204 ? -22.923 -23.229 70.428 1.00 46.03 204 GLY A CA 1
ATOM 1542 C C . GLY A 1 204 ? -22.547 -21.898 71.086 1.00 46.03 204 GLY A C 1
ATOM 1543 O O . GLY A 1 204 ? -21.652 -21.829 71.920 1.00 46.03 204 GLY A O 1
ATOM 1544 N N . VAL A 1 205 ? -23.413 -20.894 70.918 1.00 39.69 205 VAL A N 1
ATOM 1545 C CA . VAL A 1 205 ? -24.374 -20.432 71.946 1.00 39.69 205 VAL A CA 1
ATOM 1546 C C . VAL A 1 205 ? -25.228 -19.293 71.371 1.00 39.69 205 VAL A C 1
ATOM 1548 O O . VAL A 1 205 ? -24.740 -18.281 70.882 1.00 39.69 205 VAL A O 1
ATOM 1551 N N . PHE A 1 206 ? -26.546 -19.457 71.475 1.00 43.72 206 PHE A N 1
ATOM 1552 C CA . PHE A 1 206 ? -27.556 -18.465 71.111 1.00 43.72 206 PHE A CA 1
ATOM 1553 C C . PHE A 1 206 ? -27.599 -17.322 72.140 1.00 43.72 206 PHE A C 1
ATOM 1555 O O . PHE A 1 206 ? -27.952 -17.553 73.299 1.00 43.72 206 PHE A O 1
ATOM 1562 N N . THR A 1 207 ? -27.333 -16.081 71.717 1.00 38.56 207 THR A N 1
ATOM 1563 C CA . THR A 1 207 ? -27.713 -14.877 72.479 1.00 38.56 207 THR A CA 1
ATOM 1564 C C . THR A 1 207 ? -28.386 -13.817 71.606 1.00 38.56 207 THR A C 1
ATOM 1566 O O . THR A 1 207 ? -28.007 -13.589 70.463 1.00 38.56 207 THR A O 1
ATOM 1569 N N . ALA A 1 208 ? -29.419 -13.210 72.195 1.00 40.22 208 ALA A N 1
ATOM 1570 C CA . ALA A 1 208 ? -30.435 -12.317 71.635 1.00 40.22 208 ALA A CA 1
ATOM 1571 C C . ALA A 1 208 ? -29.915 -10.933 71.157 1.00 40.22 208 ALA A C 1
ATOM 1573 O O . ALA A 1 208 ? -28.821 -10.525 71.547 1.00 40.22 208 ALA A O 1
ATOM 1574 N N . PRO A 1 209 ? -30.704 -10.175 70.359 1.00 46.44 209 PRO A N 1
ATOM 1575 C CA . PRO A 1 209 ? -30.230 -8.981 69.656 1.00 46.44 209 PRO A CA 1
ATOM 1576 C C . PRO A 1 209 ? -30.340 -7.706 70.512 1.00 46.44 209 PRO A C 1
ATOM 1578 O O . PRO A 1 209 ? -31.268 -7.602 71.322 1.00 46.44 209 PRO A O 1
ATOM 1581 N N . PRO A 1 210 ? -29.484 -6.685 70.299 1.00 40.59 210 PRO A N 1
ATOM 1582 C CA . PRO A 1 210 ? -29.733 -5.346 70.797 1.00 40.59 210 PRO A CA 1
ATOM 1583 C C . PRO A 1 210 ? -30.246 -4.393 69.710 1.00 40.59 210 PRO A C 1
ATOM 1585 O O . PRO A 1 210 ? -30.216 -4.651 68.508 1.00 40.59 210 PRO A O 1
ATOM 1588 N N . ALA A 1 211 ? -30.782 -3.294 70.222 1.00 36.75 211 ALA A N 1
ATOM 1589 C CA . ALA A 1 211 ? -31.652 -2.335 69.579 1.00 36.75 211 ALA A CA 1
ATOM 1590 C C . ALA A 1 211 ? -30.965 -1.373 68.595 1.00 36.75 211 ALA A C 1
ATOM 1592 O O . ALA A 1 211 ? -29.798 -1.014 68.724 1.00 36.75 211 ALA A O 1
ATOM 1593 N N . SER A 1 212 ? -31.808 -0.907 67.676 1.00 42.75 212 SER A N 1
ATOM 1594 C CA . SER A 1 212 ? -31.730 0.286 66.834 1.00 42.75 212 SER A CA 1
ATOM 1595 C C . SER A 1 212 ? -30.971 1.475 67.438 1.00 42.75 212 SER A C 1
ATOM 1597 O O . SER A 1 212 ? -31.337 1.972 68.505 1.00 42.75 212 SER A O 1
ATOM 1599 N N . ALA A 1 213 ? -29.995 1.981 66.679 1.00 36.53 213 ALA A N 1
ATOM 1600 C CA . ALA A 1 213 ? -29.368 3.284 66.859 1.00 36.53 213 ALA A CA 1
ATOM 1601 C C . ALA A 1 213 ? -29.567 4.120 65.584 1.00 36.53 213 ALA A C 1
ATOM 1603 O O . ALA A 1 213 ? -29.183 3.716 64.488 1.00 36.53 213 ALA A O 1
ATOM 1604 N N . GLU A 1 214 ? -30.217 5.268 65.755 1.00 41.22 214 GLU A N 1
ATOM 1605 C CA . GLU A 1 214 ? -30.412 6.303 64.744 1.00 41.22 214 GLU A CA 1
ATOM 1606 C C . GLU A 1 214 ? -29.057 6.901 64.329 1.00 41.22 214 GLU A C 1
ATOM 1608 O O . GLU A 1 214 ? -28.291 7.374 65.171 1.00 41.22 214 GLU A O 1
ATOM 1613 N N . GLY A 1 215 ? -28.769 6.881 63.026 1.00 35.53 215 GLY A N 1
ATOM 1614 C CA . GLY A 1 215 ? -27.612 7.524 62.404 1.00 35.53 215 GLY A CA 1
ATOM 1615 C C . GLY A 1 215 ? -28.060 8.724 61.574 1.00 35.53 215 GLY A C 1
ATOM 1616 O O . GLY A 1 215 ? -28.895 8.599 60.684 1.00 35.53 215 GLY A O 1
ATOM 1617 N N . GLN A 1 216 ? -27.525 9.888 61.923 1.00 35.97 216 GLN A N 1
ATOM 1618 C CA . GLN A 1 216 ? -27.858 11.211 61.404 1.00 35.97 216 GLN A CA 1
ATOM 1619 C C . GLN A 1 216 ? -27.550 11.362 59.907 1.00 35.97 216 GLN A C 1
ATOM 1621 O O . GLN A 1 216 ? -26.456 11.036 59.451 1.00 35.97 216 GLN A O 1
ATOM 1626 N N . GLY A 1 217 ? -28.510 11.927 59.169 1.00 35.19 217 GLY A N 1
ATOM 1627 C CA . GLY A 1 217 ? -28.312 12.429 57.813 1.00 35.19 217 GLY A CA 1
ATOM 1628 C C . GLY A 1 217 ? -27.397 13.652 57.812 1.00 35.19 217 GLY A C 1
ATOM 1629 O O . GLY A 1 217 ? -27.666 14.638 58.498 1.00 35.19 217 GLY A O 1
ATOM 1630 N N . GLY A 1 218 ? -26.309 13.569 57.049 1.00 33.91 218 GLY A N 1
ATOM 1631 C CA . GLY A 1 218 ? -25.483 14.707 56.672 1.00 33.91 218 GLY A CA 1
ATOM 1632 C C . GLY A 1 218 ? -25.860 15.162 55.267 1.00 33.91 218 GLY A C 1
ATOM 1633 O O . GLY A 1 218 ? -25.596 14.449 54.303 1.00 33.91 218 GLY A O 1
ATOM 1634 N N . ASP A 1 219 ? -26.472 16.341 55.166 1.00 34.50 219 ASP A N 1
ATOM 1635 C CA . ASP A 1 219 ? -26.666 17.060 53.907 1.00 34.50 219 ASP A CA 1
ATOM 1636 C C . ASP A 1 219 ? -25.300 17.479 53.343 1.00 34.50 219 ASP A C 1
ATOM 1638 O O . ASP A 1 219 ? -24.624 18.358 53.884 1.00 34.50 219 ASP A O 1
ATOM 1642 N N . ALA A 1 220 ? -24.890 16.852 52.241 1.00 35.00 220 ALA A N 1
ATOM 1643 C CA . ALA A 1 220 ? -23.803 17.346 51.411 1.00 35.00 220 ALA A CA 1
ATOM 1644 C C . ALA A 1 220 ? -24.360 18.419 50.465 1.00 35.00 220 ALA A C 1
ATOM 1646 O O . ALA A 1 220 ? -25.137 18.138 49.554 1.00 35.00 220 ALA A O 1
ATOM 1647 N N . VAL A 1 221 ? -23.954 19.663 50.707 1.00 37.03 221 VAL A N 1
ATOM 1648 C CA . VAL A 1 221 ? -24.199 20.818 49.841 1.00 37.03 221 VAL A CA 1
ATOM 1649 C C . VAL A 1 221 ? -23.512 20.582 48.493 1.00 37.03 221 VAL A C 1
ATOM 1651 O O . VAL A 1 221 ? -22.293 20.678 48.381 1.00 37.03 221 VAL A O 1
ATOM 1654 N N . THR A 1 222 ? -24.293 20.273 47.460 1.00 35.16 222 THR A N 1
ATOM 1655 C CA . THR A 1 222 ? -23.864 20.355 46.059 1.00 35.16 222 THR A CA 1
ATOM 1656 C C . THR A 1 222 ? -23.985 21.803 45.587 1.00 35.16 222 THR A C 1
ATOM 1658 O O . THR A 1 222 ? -25.094 22.292 45.367 1.00 35.16 222 THR A O 1
ATOM 1661 N N . GLU A 1 223 ? -22.854 22.494 45.441 1.00 36.47 223 GLU A N 1
ATOM 1662 C CA . GLU A 1 223 ? -22.791 23.764 44.710 1.00 36.47 223 GLU A CA 1
ATOM 1663 C C . GLU A 1 223 ? -22.899 23.533 43.188 1.00 36.47 223 GLU A C 1
ATOM 1665 O O . GLU A 1 223 ? -22.443 22.500 42.686 1.00 36.47 223 GLU A O 1
ATOM 1670 N N . PRO A 1 224 ? -23.512 24.463 42.432 1.00 40.41 224 PRO A N 1
ATOM 1671 C CA . PRO A 1 224 ? -23.822 24.256 41.028 1.00 40.41 224 PRO A CA 1
ATOM 1672 C C . PRO A 1 224 ? -22.660 24.640 40.099 1.00 40.41 224 PRO A C 1
ATOM 1674 O O . PRO A 1 224 ? -22.056 25.702 40.216 1.00 40.41 224 PRO A O 1
ATOM 1677 N N . SER A 1 225 ? -22.457 23.779 39.100 1.00 38.75 225 SER A N 1
ATOM 1678 C CA . SER A 1 225 ? -22.082 24.120 37.722 1.00 38.75 225 SER A CA 1
ATOM 1679 C C . SER A 1 225 ? -20.875 25.048 37.523 1.00 38.75 225 SER A C 1
ATOM 1681 O O . SER A 1 225 ? -21.024 26.249 37.295 1.00 38.75 225 SER A O 1
ATOM 1683 N N . GLY A 1 226 ? -19.688 24.447 37.428 1.00 38.44 226 GLY A N 1
ATOM 1684 C CA . GLY A 1 226 ? -18.742 24.890 36.405 1.00 38.44 226 GLY A CA 1
ATOM 1685 C C . GLY A 1 226 ? -19.347 24.595 35.030 1.00 38.44 226 GLY A C 1
ATOM 1686 O O . GLY A 1 226 ? -19.944 23.534 34.836 1.00 38.44 226 GLY A O 1
ATOM 1687 N N . GLU A 1 227 ? -19.258 25.551 34.108 1.00 41.09 227 GLU A N 1
ATOM 1688 C CA . GLU A 1 227 ? -19.642 25.364 32.706 1.00 41.09 227 GLU A CA 1
ATOM 1689 C C . GLU A 1 227 ? -19.059 24.041 32.179 1.00 41.09 227 GLU A C 1
ATOM 1691 O O . GLU A 1 227 ? -17.902 23.733 32.487 1.00 41.09 227 GLU A O 1
ATOM 1696 N N . PRO A 1 228 ? -19.817 23.230 31.416 1.00 38.56 228 PRO A N 1
ATOM 1697 C CA . PRO A 1 228 ? -19.270 22.010 30.857 1.00 38.56 228 PRO A CA 1
ATOM 1698 C C . PRO A 1 228 ? -18.154 22.404 29.891 1.00 38.56 228 PRO A C 1
ATOM 1700 O O . PRO A 1 228 ? -18.402 22.870 28.779 1.00 38.56 228 PRO A O 1
ATOM 1703 N N . SER A 1 229 ? -16.910 22.204 30.333 1.00 44.31 229 SER A N 1
ATOM 1704 C CA . SER A 1 229 ? -15.778 22.009 29.433 1.00 44.31 229 SER A CA 1
ATOM 1705 C C . SER A 1 229 ? -16.248 21.050 28.338 1.00 44.31 229 SER A C 1
ATOM 1707 O O . SER A 1 229 ? -16.903 20.059 28.684 1.00 44.31 229 SER A O 1
ATOM 1709 N N . PRO A 1 230 ? -15.993 21.329 27.045 1.00 52.56 230 PRO A N 1
ATOM 1710 C CA . PRO A 1 230 ? -16.466 20.462 25.974 1.00 52.56 230 PRO A CA 1
ATOM 1711 C C . PRO A 1 230 ? -16.084 19.023 26.316 1.00 52.56 230 PRO A C 1
ATOM 1713 O O . PRO A 1 230 ? -14.931 18.764 26.675 1.00 52.56 230 PRO A O 1
ATOM 1716 N N . ALA A 1 231 ? -17.076 18.125 26.303 1.00 71.62 231 ALA A N 1
ATOM 1717 C CA . ALA A 1 231 ? -16.854 16.717 26.591 1.00 71.62 231 ALA A CA 1
ATOM 1718 C C . ALA A 1 231 ? -15.679 16.236 25.732 1.00 71.62 231 ALA A C 1
ATOM 1720 O O . ALA A 1 231 ? -15.614 16.559 24.542 1.00 71.62 231 ALA A O 1
ATOM 1721 N N . ALA A 1 232 ? -14.722 15.543 26.353 1.00 80.56 232 ALA A N 1
ATOM 1722 C CA . ALA A 1 232 ? -13.564 15.032 25.635 1.00 80.56 232 ALA A CA 1
ATOM 1723 C C . ALA A 1 232 ? -14.040 14.210 24.421 1.00 80.56 232 ALA A C 1
ATOM 1725 O O . ALA A 1 232 ? -15.037 13.491 24.544 1.00 80.56 232 ALA A O 1
ATOM 1726 N N . PRO A 1 233 ? -13.375 14.330 23.258 1.00 88.38 233 PRO A N 1
ATOM 1727 C CA . PRO A 1 233 ? -13.807 13.638 22.052 1.00 88.38 233 PRO A CA 1
ATOM 1728 C C . PRO A 1 233 ? -13.845 12.131 22.304 1.00 88.38 233 PRO A C 1
ATOM 1730 O O . PRO A 1 233 ? -12.916 11.563 22.884 1.00 88.38 233 PRO A O 1
ATOM 1733 N N . THR A 1 234 ? -14.922 11.482 21.869 1.00 94.62 234 THR A N 1
ATOM 1734 C CA . THR A 1 234 ? -15.042 10.025 21.953 1.00 94.62 234 THR A CA 1
ATOM 1735 C C . THR A 1 234 ? -14.077 9.358 20.968 1.00 94.62 234 THR A C 1
ATOM 1737 O O . THR A 1 234 ? -13.613 9.988 20.014 1.00 94.62 234 THR A O 1
ATOM 1740 N N . LEU A 1 235 ? -13.802 8.057 21.126 1.00 95.94 235 LEU A N 1
ATOM 1741 C CA . LEU A 1 235 ? -13.017 7.321 20.122 1.00 95.94 235 LEU A CA 1
ATOM 1742 C C . LEU A 1 235 ? -13.642 7.387 18.726 1.00 95.94 235 LEU A C 1
ATOM 1744 O O . LEU A 1 235 ? -12.916 7.448 17.737 1.00 95.94 235 LEU A O 1
ATOM 1748 N N . LYS A 1 236 ? -14.977 7.423 18.638 1.00 96.38 236 LYS A N 1
ATOM 1749 C CA . LYS A 1 236 ? -15.692 7.559 17.367 1.00 96.38 236 LYS A CA 1
ATOM 1750 C C . LYS A 1 236 ? -15.414 8.915 16.723 1.00 96.38 236 LYS A C 1
ATOM 1752 O O . LYS A 1 236 ? -15.138 8.961 15.527 1.00 96.38 236 LYS A O 1
ATOM 1757 N N . ASP A 1 237 ? -15.404 9.988 17.513 1.00 96.81 237 ASP A N 1
ATOM 1758 C CA . ASP A 1 237 ? -15.057 11.329 17.026 1.00 96.81 237 ASP A CA 1
ATOM 1759 C C . ASP A 1 237 ? -13.601 11.383 16.546 1.00 96.81 237 ASP A C 1
ATOM 1761 O O . ASP A 1 237 ? -13.314 11.944 15.488 1.00 96.81 237 ASP A O 1
ATOM 1765 N N . LEU A 1 238 ? -12.678 10.753 17.283 1.00 98.19 238 LEU A N 1
ATOM 1766 C CA . LEU A 1 238 ? -11.268 10.657 16.893 1.00 98.19 238 LEU A CA 1
ATOM 1767 C C . LEU A 1 238 ? -11.083 9.845 15.606 1.00 98.19 238 LEU A C 1
ATOM 1769 O O . LEU A 1 238 ? -10.311 10.246 14.735 1.00 98.19 238 LEU A O 1
ATOM 1773 N N . PHE A 1 239 ? -11.822 8.744 15.448 1.00 98.44 239 PHE A N 1
ATOM 1774 C CA . PHE A 1 239 ? -11.818 7.942 14.227 1.00 98.44 239 PHE A CA 1
ATOM 1775 C C . PHE A 1 239 ? -12.311 8.754 13.028 1.00 98.44 239 PHE A C 1
ATOM 1777 O O . PHE A 1 239 ? -11.642 8.811 11.994 1.00 98.44 239 PHE A O 1
ATOM 1784 N N . GLN A 1 240 ? -13.441 9.446 13.180 1.00 97.75 240 GLN A N 1
ATOM 178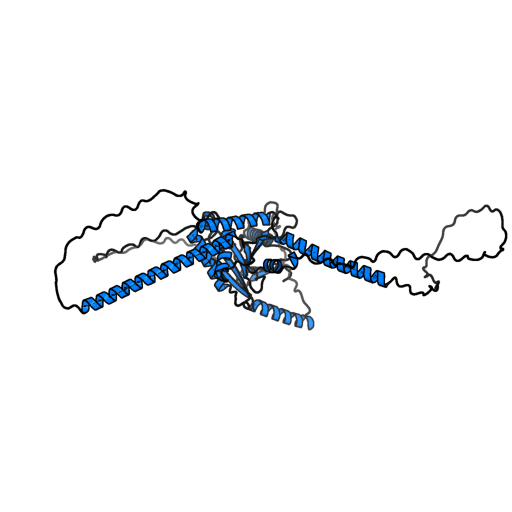5 C CA . GLN A 1 240 ? -13.986 10.307 12.134 1.00 97.75 240 GLN A CA 1
ATOM 1786 C C . GLN A 1 240 ? -13.039 11.467 11.797 1.00 97.75 240 GLN A C 1
ATOM 1788 O O . GLN A 1 240 ? -12.869 11.790 10.621 1.00 97.75 240 GLN A O 1
ATOM 1793 N N . ALA A 1 241 ? -12.371 12.057 12.792 1.00 98.12 241 ALA A N 1
ATOM 1794 C CA . ALA A 1 241 ? -11.378 13.107 12.582 1.00 98.12 241 ALA A CA 1
ATOM 1795 C C . ALA A 1 241 ? -10.147 12.598 11.813 1.00 98.12 241 ALA A C 1
ATOM 1797 O O . ALA A 1 241 ? -9.719 13.242 10.852 1.00 98.12 241 ALA A O 1
ATOM 1798 N N . ALA A 1 242 ? -9.612 11.430 12.180 1.00 98.56 242 ALA A N 1
ATOM 1799 C CA . ALA A 1 242 ? -8.479 10.814 11.495 1.00 98.56 242 ALA A CA 1
ATOM 1800 C C . ALA A 1 242 ? -8.823 10.449 10.040 1.00 98.56 242 ALA A C 1
ATOM 1802 O O . ALA A 1 242 ? -8.092 10.813 9.114 1.00 98.56 242 ALA A O 1
ATOM 1803 N N . ALA A 1 243 ? -9.993 9.847 9.812 1.00 98.44 243 ALA A N 1
ATOM 1804 C CA . ALA A 1 243 ? -10.484 9.524 8.475 1.00 98.44 243 ALA A CA 1
ATOM 1805 C C . ALA A 1 243 ? -10.759 10.777 7.619 1.00 98.44 243 ALA A C 1
ATOM 1807 O O . ALA A 1 243 ? -10.483 10.798 6.414 1.00 98.44 243 ALA A O 1
ATOM 1808 N N . ALA A 1 244 ? -11.271 11.853 8.226 1.00 98.31 244 ALA A N 1
ATOM 1809 C CA . ALA A 1 244 ? -11.466 13.132 7.550 1.00 98.31 244 ALA A CA 1
ATOM 1810 C C . ALA A 1 244 ? -10.128 13.792 7.178 1.00 98.31 244 ALA A C 1
ATOM 1812 O O . ALA A 1 244 ? -9.998 14.339 6.078 1.00 98.31 244 ALA A O 1
ATOM 1813 N N . ALA A 1 245 ? -9.127 13.719 8.060 1.00 98.31 245 ALA A N 1
ATOM 1814 C CA . ALA A 1 245 ? -7.782 14.223 7.802 1.00 98.31 245 ALA A CA 1
ATOM 1815 C C . ALA A 1 245 ? -7.106 13.456 6.655 1.00 98.31 245 ALA A C 1
ATOM 1817 O O . ALA A 1 245 ? -6.564 14.083 5.742 1.00 98.31 245 ALA A O 1
ATOM 1818 N N . HIS A 1 246 ? -7.215 12.123 6.646 1.00 98.56 246 HIS A N 1
ATOM 1819 C CA . HIS A 1 246 ? -6.788 11.275 5.530 1.00 98.56 246 HIS A CA 1
ATOM 1820 C C . HIS A 1 246 ? -7.475 11.688 4.223 1.00 98.56 246 HIS A C 1
ATOM 1822 O O . HIS A 1 246 ? -6.801 12.128 3.297 1.00 98.56 246 HIS A O 1
ATOM 1828 N N . SER A 1 247 ? -8.810 11.736 4.199 1.00 98.12 247 SER A N 1
ATOM 1829 C CA . SER A 1 247 ? -9.581 12.140 3.012 1.00 98.12 247 SER A CA 1
ATOM 1830 C C . SER A 1 247 ? -9.221 13.543 2.498 1.00 98.12 247 SER A C 1
ATOM 1832 O O . SER A 1 247 ? -9.265 13.807 1.292 1.00 98.12 247 SER A O 1
ATOM 1834 N N . LYS A 1 248 ? -8.879 14.476 3.397 1.00 98.00 248 LYS A N 1
ATOM 1835 C CA . LYS A 1 248 ? -8.391 15.815 3.035 1.00 98.00 248 LYS A CA 1
ATOM 1836 C C . LYS A 1 248 ? -7.026 15.736 2.347 1.00 98.00 248 LYS A C 1
ATOM 1838 O O . LYS A 1 248 ? -6.843 16.402 1.328 1.00 98.00 248 LYS A O 1
ATOM 1843 N N . ARG A 1 249 ? -6.097 14.923 2.864 1.00 97.62 249 ARG A N 1
ATOM 1844 C CA . ARG A 1 249 ? -4.784 14.676 2.241 1.00 97.62 249 ARG A CA 1
ATOM 1845 C C . ARG A 1 249 ? -4.933 13.986 0.888 1.00 97.62 249 ARG A C 1
ATOM 1847 O O . ARG A 1 249 ? -4.309 14.442 -0.062 1.00 97.62 249 ARG A O 1
ATOM 1854 N N . SER A 1 250 ? -5.827 13.007 0.753 1.00 97.38 250 SER A N 1
ATOM 1855 C CA . SER A 1 250 ? -6.111 12.342 -0.528 1.00 97.38 250 SER A CA 1
ATOM 1856 C C . SER A 1 250 ? -6.575 13.323 -1.600 1.00 97.38 250 SER A C 1
ATOM 1858 O O . SER A 1 250 ? -6.072 13.309 -2.721 1.00 97.38 250 SER A O 1
ATOM 1860 N N . LYS A 1 251 ? -7.481 14.247 -1.253 1.00 97.38 251 LYS A N 1
ATOM 1861 C CA . LYS A 1 251 ? -7.920 15.310 -2.174 1.00 97.38 251 LYS A CA 1
ATOM 1862 C C . LYS A 1 251 ? -6.791 16.280 -2.524 1.00 97.38 251 LYS A C 1
ATOM 1864 O O . LYS A 1 251 ? -6.688 16.685 -3.678 1.00 97.38 251 LYS A O 1
ATOM 1869 N N . ALA A 1 252 ? -5.962 16.652 -1.547 1.00 97.25 252 ALA A N 1
ATOM 1870 C CA . ALA A 1 252 ? -4.818 17.527 -1.781 1.00 97.25 252 ALA A CA 1
ATOM 1871 C C . ALA A 1 252 ? -3.795 16.869 -2.719 1.00 97.25 252 ALA A C 1
ATOM 1873 O O . ALA A 1 252 ? -3.425 17.481 -3.715 1.00 97.25 252 ALA A O 1
ATOM 1874 N N . ALA A 1 253 ? -3.413 15.615 -2.464 1.00 97.25 253 ALA A N 1
ATOM 1875 C CA . ALA A 1 253 ? -2.492 14.844 -3.299 1.00 97.25 253 ALA A CA 1
ATOM 1876 C C . ALA A 1 253 ? -3.017 14.683 -4.736 1.00 97.25 253 ALA A C 1
ATOM 1878 O O . ALA A 1 253 ? -2.310 15.009 -5.688 1.00 97.25 253 ALA A O 1
ATOM 1879 N N . ALA A 1 254 ? -4.288 14.297 -4.904 1.00 96.12 254 ALA A N 1
ATOM 1880 C CA . ALA A 1 254 ? -4.924 14.189 -6.221 1.00 96.12 254 ALA A CA 1
ATOM 1881 C C . ALA A 1 254 ? -4.950 15.530 -6.979 1.00 96.12 254 ALA A C 1
ATOM 1883 O O . ALA A 1 254 ? -4.883 15.557 -8.208 1.00 96.12 254 ALA A O 1
ATOM 1884 N N . GLY A 1 255 ? -5.042 16.641 -6.240 1.00 96.50 255 GLY A N 1
ATOM 1885 C CA . GLY A 1 255 ? -4.964 18.011 -6.742 1.00 96.50 255 GLY A CA 1
ATOM 1886 C C . GLY A 1 255 ? -3.543 18.571 -6.868 1.00 96.50 255 GLY A C 1
ATOM 1887 O O . GLY A 1 255 ? -3.407 19.779 -7.037 1.00 96.50 255 GLY A O 1
ATOM 1888 N N . GLY A 1 256 ? -2.497 17.740 -6.769 1.00 95.12 256 GLY A N 1
ATOM 1889 C CA . GLY A 1 256 ? -1.096 18.157 -6.919 1.00 95.12 256 GLY A CA 1
ATOM 1890 C C . GLY A 1 256 ? -0.514 18.912 -5.717 1.00 95.12 256 GLY A C 1
ATOM 1891 O O . GLY A 1 256 ? 0.566 19.480 -5.814 1.00 95.12 256 GLY A O 1
ATOM 1892 N N . GLY A 1 257 ? -1.222 18.934 -4.586 1.00 95.75 257 GLY A N 1
ATOM 1893 C CA . GLY A 1 257 ? -0.787 19.532 -3.321 1.00 95.75 257 GLY A CA 1
ATOM 1894 C C . GLY A 1 257 ? -0.093 18.553 -2.369 1.00 95.75 257 GLY A C 1
ATOM 1895 O O . GLY A 1 257 ? 0.000 18.844 -1.177 1.00 95.75 257 GLY A O 1
ATOM 1896 N N . GLY A 1 258 ? 0.328 17.382 -2.856 1.00 94.62 258 GLY A N 1
ATOM 1897 C CA . GLY A 1 258 ? 1.181 16.467 -2.098 1.00 94.62 258 GLY A CA 1
ATOM 1898 C C . GLY A 1 258 ? 2.615 16.992 -1.991 1.00 94.62 258 GLY A C 1
ATOM 1899 O O . GLY A 1 258 ? 3.032 17.875 -2.738 1.00 94.62 258 GLY A O 1
ATOM 1900 N N . VAL A 1 259 ? 3.361 16.481 -1.012 1.00 95.62 259 VAL A N 1
ATOM 1901 C CA . VAL A 1 259 ? 4.711 16.976 -0.699 1.00 95.62 259 VAL A CA 1
ATOM 1902 C C . VAL A 1 259 ? 5.811 16.134 -1.347 1.00 95.62 259 VAL A C 1
ATOM 1904 O O . VAL A 1 259 ? 6.867 16.660 -1.692 1.00 95.62 259 VAL A O 1
ATOM 1907 N N . ASP A 1 260 ? 5.571 14.840 -1.552 1.00 97.44 260 ASP A N 1
ATOM 1908 C CA . ASP A 1 260 ? 6.609 13.878 -1.914 1.00 97.44 260 ASP A CA 1
ATOM 1909 C C . ASP A 1 260 ? 7.188 14.108 -3.311 1.00 97.44 260 ASP A C 1
ATOM 1911 O O . ASP A 1 260 ? 8.410 14.144 -3.459 1.00 97.44 260 ASP A O 1
ATOM 1915 N N . ARG A 1 261 ? 6.358 14.313 -4.347 1.00 96.81 261 ARG A N 1
ATOM 1916 C CA . ARG A 1 261 ? 6.899 14.614 -5.689 1.00 96.81 261 ARG A CA 1
ATOM 1917 C C . ARG A 1 261 ? 7.586 15.975 -5.744 1.00 96.81 261 ARG A C 1
ATOM 1919 O O . ARG A 1 261 ? 8.578 16.111 -6.458 1.00 96.81 261 ARG A O 1
ATOM 1926 N N . HIS A 1 262 ? 7.121 16.952 -4.966 1.00 97.19 262 HIS A N 1
ATOM 1927 C CA . HIS A 1 262 ? 7.772 18.258 -4.874 1.00 97.19 262 HIS A CA 1
ATOM 1928 C C . HIS A 1 262 ? 9.158 18.145 -4.220 1.00 97.19 262 HIS A C 1
ATOM 1930 O O . HIS A 1 262 ? 10.143 18.594 -4.803 1.00 97.19 262 HIS A O 1
ATOM 1936 N N . LEU A 1 263 ? 9.267 17.483 -3.063 1.00 97.31 263 LEU A N 1
ATOM 1937 C CA . LEU A 1 263 ? 10.559 17.249 -2.411 1.00 97.31 263 LEU A CA 1
ATOM 1938 C C . LEU A 1 263 ? 11.494 16.416 -3.288 1.00 97.31 263 LEU A C 1
ATOM 1940 O O . LEU A 1 263 ? 12.672 16.745 -3.395 1.00 97.31 263 LEU A O 1
ATOM 1944 N N . LYS A 1 264 ? 10.976 15.398 -3.986 1.00 96.38 264 LYS A N 1
ATOM 1945 C CA . LYS A 1 264 ? 11.779 14.606 -4.922 1.00 96.38 264 LYS A CA 1
ATOM 1946 C C . LYS A 1 264 ? 12.330 15.454 -6.070 1.00 96.38 264 LYS A C 1
ATOM 1948 O O . LYS A 1 264 ? 13.484 15.264 -6.443 1.00 96.38 264 LYS A O 1
ATOM 1953 N N . ALA A 1 265 ? 11.542 16.388 -6.605 1.00 97.44 265 ALA A N 1
ATOM 1954 C CA . ALA A 1 265 ? 11.999 17.308 -7.645 1.00 97.44 265 ALA A CA 1
ATOM 1955 C C . ALA A 1 265 ? 13.087 18.261 -7.130 1.00 97.44 265 ALA A C 1
ATOM 1957 O O . ALA A 1 265 ? 14.101 18.441 -7.797 1.00 97.44 265 ALA A O 1
ATOM 1958 N N . LEU A 1 266 ? 12.914 18.827 -5.931 1.00 97.69 266 LEU A N 1
ATOM 1959 C CA . LEU A 1 266 ? 13.927 19.683 -5.305 1.00 97.69 266 LEU A CA 1
ATOM 1960 C C . LEU A 1 266 ? 15.222 18.917 -5.006 1.00 97.69 266 LEU A C 1
ATOM 1962 O O . LEU A 1 266 ? 16.304 19.447 -5.239 1.00 97.69 266 LEU A O 1
ATOM 1966 N N . HIS A 1 267 ? 15.115 17.668 -4.546 1.00 97.00 267 HIS A N 1
ATOM 1967 C CA . HIS A 1 267 ? 16.276 16.815 -4.310 1.00 97.00 267 HIS A CA 1
ATOM 1968 C C . HIS A 1 267 ? 17.023 16.524 -5.618 1.00 97.00 267 HIS A C 1
ATOM 1970 O O . HIS A 1 267 ? 18.228 16.729 -5.682 1.00 97.00 267 HIS A O 1
ATOM 1976 N N . ALA A 1 268 ? 16.307 16.151 -6.684 1.00 97.12 268 ALA A N 1
ATOM 1977 C CA . ALA A 1 268 ? 16.913 15.901 -7.993 1.00 97.12 268 ALA A CA 1
ATOM 1978 C C . ALA A 1 268 ? 17.583 17.154 -8.584 1.00 97.12 268 ALA A C 1
ATOM 1980 O O . ALA A 1 268 ? 18.648 17.064 -9.187 1.00 97.12 268 ALA A O 1
ATOM 1981 N N . LEU A 1 269 ? 16.989 18.336 -8.391 1.00 97.56 269 LEU A N 1
ATOM 1982 C CA . LEU A 1 269 ? 17.617 19.599 -8.786 1.00 97.56 269 LEU A CA 1
ATOM 1983 C C . LEU A 1 269 ? 18.906 19.854 -8.000 1.00 97.56 269 LEU A C 1
ATOM 1985 O O . LEU A 1 269 ? 19.907 20.236 -8.597 1.00 97.56 269 LEU A O 1
ATOM 1989 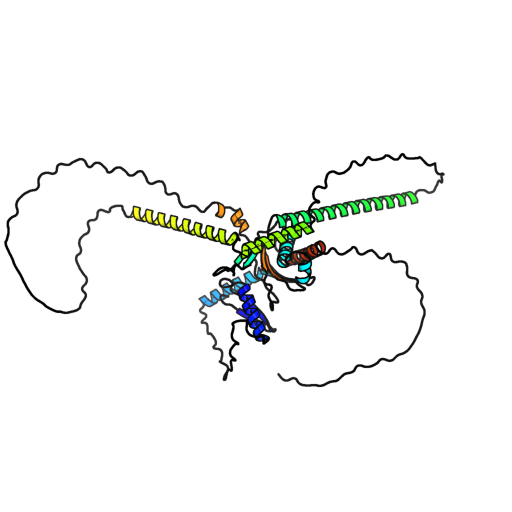N N . ALA A 1 270 ? 18.902 19.609 -6.688 1.00 96.44 270 ALA A N 1
ATOM 1990 C CA . ALA A 1 270 ? 20.102 19.737 -5.873 1.00 96.44 270 ALA A CA 1
ATOM 1991 C C . ALA A 1 270 ? 21.202 18.756 -6.314 1.00 96.44 270 ALA A C 1
ATOM 1993 O O . ALA A 1 270 ? 22.353 19.165 -6.419 1.00 96.44 270 ALA A O 1
ATOM 1994 N N . GLU A 1 271 ? 20.860 17.505 -6.646 1.00 96.25 271 GLU A N 1
ATOM 1995 C CA . GLU A 1 271 ? 21.808 16.522 -7.197 1.00 96.25 271 GLU A CA 1
ATOM 1996 C C . GLU A 1 271 ? 22.468 17.032 -8.489 1.00 96.25 271 GLU A C 1
ATOM 1998 O O . GLU A 1 271 ? 23.690 16.970 -8.624 1.00 96.25 271 GLU A O 1
ATOM 2003 N N . VAL A 1 272 ? 21.678 17.602 -9.408 1.00 96.38 272 VAL A N 1
ATOM 2004 C CA . VAL A 1 272 ? 22.198 18.201 -10.649 1.00 96.38 272 VAL A CA 1
ATOM 2005 C C . VAL A 1 272 ? 23.119 19.381 -10.348 1.00 96.38 272 VAL A C 1
ATOM 2007 O O . VAL A 1 272 ? 24.202 19.459 -10.917 1.00 96.38 272 VAL A O 1
ATOM 2010 N N . MET A 1 273 ? 22.738 20.271 -9.429 1.00 95.31 273 MET A N 1
ATOM 2011 C CA . MET A 1 273 ? 23.556 21.434 -9.069 1.00 95.31 273 MET A CA 1
ATOM 2012 C C . MET A 1 273 ? 24.904 21.034 -8.454 1.00 95.31 273 MET A C 1
ATOM 2014 O O . MET A 1 273 ? 25.926 21.609 -8.820 1.00 95.31 273 MET A O 1
ATOM 2018 N N . VAL A 1 274 ? 24.922 20.027 -7.571 1.00 94.56 274 VAL A N 1
ATOM 2019 C CA . VAL A 1 274 ? 26.165 19.469 -7.003 1.00 94.56 274 VAL A CA 1
ATOM 2020 C C . VAL A 1 274 ? 27.059 18.916 -8.118 1.00 94.56 274 VAL A C 1
ATOM 2022 O O . VAL A 1 274 ? 28.263 19.173 -8.140 1.00 94.56 274 VAL A O 1
ATOM 2025 N N . GLN A 1 275 ? 26.479 18.165 -9.059 1.00 93.50 275 GLN A N 1
ATOM 2026 C CA . GLN A 1 275 ? 27.231 17.573 -10.162 1.00 93.50 275 GLN A CA 1
ATOM 2027 C C . GLN A 1 275 ? 27.790 18.640 -11.117 1.00 93.50 275 GLN A C 1
ATOM 2029 O O . GLN A 1 275 ? 28.971 18.595 -11.466 1.00 93.50 275 GLN A O 1
ATOM 2034 N N . GLU A 1 276 ? 26.972 19.610 -11.527 1.00 94.12 276 GLU A N 1
ATOM 2035 C CA . GLU A 1 276 ? 27.375 20.673 -12.452 1.00 94.12 276 GLU A CA 1
ATOM 2036 C C . GLU A 1 276 ? 28.465 21.572 -11.863 1.00 94.12 276 GLU A C 1
ATOM 2038 O O . GLU A 1 276 ? 29.399 21.942 -12.579 1.00 94.12 276 GLU A O 1
ATOM 2043 N N . ASP A 1 277 ? 28.376 21.893 -10.570 1.00 93.00 277 ASP A N 1
ATOM 2044 C CA . ASP A 1 277 ? 29.386 22.683 -9.869 1.00 93.00 277 ASP A CA 1
ATOM 2045 C C . ASP A 1 277 ? 30.733 21.942 -9.805 1.00 93.00 277 ASP A C 1
ATOM 2047 O O . ASP A 1 277 ? 31.771 22.492 -10.189 1.00 93.00 277 ASP A O 1
ATOM 2051 N N . ALA A 1 278 ? 30.714 20.648 -9.458 1.00 91.38 278 ALA A N 1
ATOM 2052 C CA . ALA A 1 278 ? 31.909 19.805 -9.460 1.00 91.38 278 ALA A CA 1
ATOM 2053 C C . ALA A 1 278 ? 32.543 19.690 -10.862 1.00 91.38 278 ALA A C 1
ATOM 2055 O O . ALA A 1 278 ? 33.765 19.796 -11.019 1.00 91.38 278 ALA A O 1
ATOM 2056 N N . GLU A 1 279 ? 31.730 19.514 -11.908 1.00 92.19 279 GLU A N 1
ATOM 2057 C CA . GLU A 1 279 ? 32.196 19.459 -13.297 1.00 92.19 279 GLU A CA 1
ATOM 2058 C C . GLU A 1 279 ? 32.728 20.813 -13.797 1.00 92.19 279 GLU A C 1
ATOM 2060 O O . GLU A 1 279 ? 33.712 20.865 -14.544 1.00 92.19 279 GLU A O 1
ATOM 2065 N N . ALA A 1 280 ? 32.100 21.928 -13.417 1.00 90.31 280 ALA A N 1
ATOM 2066 C CA . ALA A 1 280 ? 32.569 23.275 -13.737 1.00 90.31 280 ALA A CA 1
ATOM 2067 C C . ALA A 1 280 ? 33.922 23.560 -13.073 1.00 90.31 280 ALA A C 1
ATOM 2069 O O . ALA A 1 280 ? 34.853 24.010 -13.749 1.00 90.31 280 ALA A O 1
ATOM 2070 N N . HIS A 1 281 ? 34.070 23.209 -11.794 1.00 88.56 281 HIS A N 1
ATOM 2071 C CA . HIS A 1 281 ? 35.329 23.350 -11.073 1.00 88.56 281 HIS A CA 1
ATOM 2072 C C . HIS A 1 281 ? 36.442 22.471 -11.666 1.00 88.56 281 HIS A C 1
ATOM 2074 O O . HIS A 1 281 ? 37.566 22.940 -11.877 1.00 88.56 281 HIS A O 1
ATOM 2080 N N . ALA A 1 282 ? 36.139 21.217 -12.021 1.00 89.50 282 ALA A N 1
ATOM 2081 C CA . ALA A 1 282 ? 37.091 20.326 -12.685 1.00 89.50 282 ALA A CA 1
ATOM 2082 C C . ALA A 1 282 ? 37.551 20.880 -14.048 1.00 89.50 282 ALA A C 1
ATOM 2084 O O . ALA A 1 282 ? 38.743 20.837 -14.372 1.00 89.50 282 ALA A O 1
ATOM 2085 N N . ARG A 1 283 ? 36.628 21.455 -14.835 1.00 90.75 283 ARG A N 1
ATOM 2086 C CA . ARG A 1 283 ? 36.946 22.124 -16.109 1.00 90.75 283 ARG A CA 1
ATOM 2087 C C . ARG A 1 283 ? 37.828 23.357 -15.907 1.00 90.75 283 ARG A C 1
ATOM 2089 O O . ARG A 1 283 ? 38.820 23.494 -16.622 1.00 90.75 283 ARG A O 1
ATOM 2096 N N . ALA A 1 284 ? 37.514 24.211 -14.933 1.00 87.19 284 ALA A N 1
ATOM 2097 C CA . ALA A 1 284 ? 38.295 25.410 -14.624 1.00 87.19 284 ALA A CA 1
ATOM 2098 C C . ALA A 1 284 ? 39.718 25.067 -14.151 1.00 87.19 284 ALA A C 1
ATOM 2100 O O . ALA A 1 284 ? 40.693 25.644 -14.633 1.00 87.19 284 ALA A O 1
ATOM 2101 N N . THR A 1 285 ? 39.857 24.068 -13.276 1.00 85.81 285 THR A N 1
ATOM 2102 C CA . THR A 1 285 ? 41.162 23.579 -12.801 1.00 85.81 285 THR A CA 1
ATOM 2103 C C . THR A 1 285 ? 41.997 23.004 -13.947 1.00 85.81 285 THR A C 1
ATOM 2105 O O . THR A 1 285 ? 43.196 23.283 -14.052 1.00 85.81 285 THR A O 1
ATOM 2108 N N . ARG A 1 286 ? 41.371 22.257 -14.868 1.00 88.06 286 ARG A N 1
ATOM 2109 C CA . ARG A 1 286 ? 42.044 21.755 -16.073 1.00 88.06 286 ARG A CA 1
ATOM 2110 C C . ARG A 1 286 ? 42.496 22.892 -16.994 1.00 88.06 286 ARG A C 1
ATOM 2112 O O . ARG A 1 286 ? 43.605 22.813 -17.505 1.00 88.06 286 ARG A O 1
ATOM 2119 N N . ALA A 1 287 ? 41.685 23.934 -17.183 1.00 80.75 287 ALA A N 1
ATOM 2120 C CA . ALA A 1 287 ? 42.046 25.094 -18.003 1.00 80.75 287 ALA A CA 1
ATOM 2121 C C . ALA A 1 287 ? 43.249 25.861 -17.420 1.00 80.75 287 ALA A C 1
ATOM 2123 O O . ALA A 1 287 ? 44.224 26.086 -18.132 1.00 80.75 287 ALA A O 1
ATOM 2124 N N . LYS A 1 288 ? 43.246 26.136 -16.107 1.00 80.56 288 LYS A N 1
ATOM 2125 C CA . LYS A 1 288 ? 44.372 26.780 -15.398 1.00 80.56 288 LYS A CA 1
ATOM 2126 C C . LYS A 1 288 ? 45.667 25.957 -15.454 1.00 80.56 288 LYS A C 1
ATOM 2128 O O . LYS A 1 288 ? 46.759 26.512 -15.454 1.00 80.56 288 LYS A O 1
ATOM 2133 N N . SER A 1 289 ? 45.557 24.630 -15.540 1.00 69.31 289 SER A N 1
ATOM 2134 C CA . SER A 1 289 ? 46.714 23.731 -15.676 1.00 69.31 289 SER A CA 1
ATOM 2135 C C . SER A 1 289 ? 47.333 23.739 -17.083 1.00 69.31 289 SER A C 1
ATOM 2137 O O . SER A 1 289 ? 48.474 23.313 -17.244 1.00 69.31 289 SER A O 1
ATOM 2139 N N . VAL A 1 290 ? 46.595 24.194 -18.104 1.00 63.47 290 VAL A N 1
ATOM 2140 C CA . VAL A 1 290 ? 47.050 24.256 -19.506 1.00 63.47 290 VAL A CA 1
ATOM 2141 C C . VAL A 1 290 ? 47.736 25.594 -19.831 1.00 63.47 290 VAL A C 1
ATOM 2143 O O . VAL A 1 290 ? 48.538 25.649 -20.756 1.00 63.47 290 VAL A O 1
ATOM 2146 N N . GLU A 1 291 ? 47.510 26.651 -19.046 1.00 54.12 291 GLU A N 1
ATOM 2147 C CA . GLU A 1 291 ? 48.097 27.990 -19.254 1.00 54.12 291 GLU A CA 1
ATOM 2148 C C . GLU A 1 291 ? 49.550 28.155 -18.763 1.00 54.12 291 GLU A C 1
ATOM 2150 O O . GLU A 1 291 ? 50.087 29.261 -18.792 1.00 54.12 291 GLU A O 1
ATOM 2155 N N . VAL A 1 292 ? 50.240 27.083 -18.356 1.00 43.94 292 VAL A N 1
ATOM 2156 C CA . VAL A 1 292 ? 51.691 27.152 -18.106 1.00 43.94 292 VAL A CA 1
ATOM 2157 C C . VAL A 1 292 ? 52.413 27.203 -19.462 1.00 43.94 292 VAL A C 1
ATOM 2159 O O . VAL A 1 292 ? 52.380 26.208 -20.192 1.00 43.94 292 VAL A O 1
ATOM 2162 N N . PRO A 1 293 ? 53.086 28.311 -19.836 1.00 42.78 293 PRO A N 1
ATOM 2163 C CA . PRO A 1 293 ? 53.714 28.418 -21.142 1.00 42.78 293 PRO A CA 1
ATOM 2164 C C . PRO A 1 293 ? 54.929 27.493 -21.185 1.00 42.78 293 PRO A C 1
ATOM 2166 O O . PRO A 1 293 ? 55.975 27.771 -20.600 1.00 42.78 293 PRO A O 1
ATOM 2169 N N . THR A 1 294 ? 54.815 26.389 -21.918 1.00 38.75 294 THR A N 1
ATOM 2170 C CA . THR A 1 294 ? 55.997 25.755 -22.494 1.00 38.75 294 THR A CA 1
ATOM 2171 C C . THR A 1 294 ? 56.448 26.667 -23.629 1.00 38.75 294 THR A C 1
ATOM 2173 O O . THR A 1 294 ? 55.785 26.780 -24.656 1.00 38.75 294 THR A O 1
ATOM 2176 N N . GLN A 1 295 ? 57.554 27.384 -23.412 1.00 42.12 295 GLN A N 1
ATOM 2177 C CA . GLN A 1 295 ? 58.333 27.978 -24.493 1.00 42.12 295 GLN A CA 1
ATOM 2178 C C . GLN A 1 295 ? 58.814 26.847 -25.410 1.00 42.12 295 GLN A C 1
ATOM 2180 O O . GLN A 1 295 ? 59.905 26.320 -25.228 1.00 42.12 295 GLN A O 1
ATOM 2185 N N . GLU A 1 296 ? 58.021 26.488 -26.409 1.00 36.41 296 GLU A N 1
ATOM 2186 C CA . GLU A 1 296 ? 58.547 25.912 -27.639 1.00 36.41 296 GLU A CA 1
ATOM 2187 C C . GLU A 1 296 ? 57.920 26.648 -28.818 1.00 36.41 296 GLU A C 1
ATOM 2189 O O . GLU A 1 296 ? 56.710 26.644 -29.037 1.00 36.41 296 GLU A O 1
ATOM 2194 N N . SER A 1 297 ? 58.780 27.357 -29.544 1.00 34.41 297 SER A N 1
ATOM 2195 C CA . SER A 1 297 ? 58.461 28.041 -30.789 1.00 34.41 297 SER A CA 1
ATOM 2196 C C . SER A 1 297 ? 57.859 27.046 -31.792 1.00 34.41 297 SER A C 1
ATOM 2198 O O . SER A 1 297 ? 58.451 25.982 -31.991 1.00 34.41 297 SER A O 1
ATOM 2200 N N . PRO A 1 298 ? 56.752 27.363 -32.488 1.00 37.69 298 PRO A N 1
ATOM 2201 C CA . PRO A 1 298 ? 56.245 26.480 -33.525 1.00 37.69 298 PRO A CA 1
ATOM 2202 C C . PRO A 1 298 ? 57.211 26.504 -34.714 1.00 37.69 298 PRO A C 1
ATOM 2204 O O . PRO A 1 298 ? 57.415 27.547 -35.337 1.00 37.69 298 PRO A O 1
ATOM 2207 N N . GLN A 1 299 ? 57.815 25.359 -35.038 1.00 36.41 299 GLN A N 1
ATOM 2208 C CA . GLN A 1 299 ? 58.392 25.152 -36.362 1.00 36.41 299 GLN A CA 1
ATOM 2209 C C . GLN A 1 299 ? 57.244 25.060 -37.369 1.00 36.41 299 GLN A C 1
ATOM 2211 O O . GLN A 1 299 ? 56.416 24.150 -37.300 1.00 36.41 299 GLN A O 1
ATOM 2216 N N . GLU A 1 300 ? 57.203 26.002 -38.310 1.00 39.22 300 GLU A N 1
ATOM 2217 C CA . GLU A 1 300 ? 56.377 25.885 -39.506 1.00 39.22 300 GLU A CA 1
ATOM 2218 C C . GLU A 1 300 ? 56.761 24.604 -40.257 1.00 39.22 300 GLU A C 1
ATOM 2220 O O . GLU A 1 300 ? 57.887 24.454 -40.731 1.00 39.22 300 GLU A O 1
ATOM 2225 N N . THR A 1 301 ? 55.815 23.676 -40.377 1.00 33.03 301 THR A N 1
ATOM 2226 C CA . THR A 1 301 ? 55.872 22.616 -41.384 1.00 33.03 301 THR A CA 1
ATOM 2227 C C . THR A 1 301 ? 54.729 22.852 -42.353 1.00 33.03 301 THR A C 1
ATOM 2229 O O . THR A 1 301 ? 53.547 22.767 -42.031 1.00 33.03 301 THR A O 1
ATOM 2232 N N . SER A 1 302 ? 55.127 23.275 -43.541 1.00 40.06 302 SER A N 1
ATOM 2233 C CA . SER A 1 302 ? 54.294 23.642 -44.666 1.00 40.06 302 SER A CA 1
ATOM 2234 C C . SER A 1 302 ? 54.090 22.433 -45.568 1.00 40.06 302 SER A C 1
ATOM 2236 O O . SER A 1 302 ? 54.941 22.169 -46.402 1.00 40.06 302 SER A O 1
ATOM 2238 N N . GLU A 1 303 ? 52.949 21.748 -45.475 1.00 36.03 303 GLU A N 1
ATOM 2239 C CA . GLU A 1 303 ? 52.404 20.971 -46.602 1.00 36.03 303 GLU A CA 1
ATOM 2240 C C . GLU A 1 303 ? 50.863 20.955 -46.555 1.00 36.03 303 GLU A C 1
ATOM 2242 O O . GLU A 1 303 ? 50.286 20.514 -45.559 1.00 36.03 303 GLU A O 1
ATOM 2247 N N . PRO A 1 304 ? 50.160 21.422 -47.607 1.00 39.94 304 PRO A N 1
ATOM 2248 C CA . PRO A 1 304 ? 48.717 21.240 -47.736 1.00 39.94 304 PRO A CA 1
ATOM 2249 C C . PRO A 1 304 ? 48.385 19.923 -48.472 1.00 39.94 304 PRO A C 1
ATOM 2251 O O . PRO A 1 304 ? 49.116 19.533 -49.389 1.00 39.94 304 PRO A O 1
ATOM 2254 N N . PRO A 1 305 ? 47.268 19.242 -48.144 1.00 38.38 305 PRO A N 1
ATOM 2255 C CA . PRO A 1 305 ? 46.858 18.042 -48.860 1.00 38.38 305 PRO A CA 1
ATOM 2256 C C . PRO A 1 305 ? 46.291 18.394 -50.243 1.00 38.38 305 PRO A C 1
ATOM 2258 O O . PRO A 1 305 ? 45.538 19.354 -50.413 1.00 38.38 305 PRO A O 1
ATOM 2261 N N . GLN A 1 306 ? 46.662 17.587 -51.237 1.00 36.28 306 GLN A N 1
ATOM 2262 C CA . GLN A 1 306 ? 46.099 17.621 -52.582 1.00 36.28 306 GLN A CA 1
ATOM 2263 C C . GLN A 1 306 ? 44.679 17.048 -52.582 1.00 36.28 306 GLN A C 1
ATOM 2265 O O . GLN A 1 306 ? 44.491 15.894 -52.206 1.00 36.28 306 GLN A O 1
ATOM 2270 N N . GLU A 1 307 ? 43.716 17.793 -53.127 1.00 35.19 307 GLU A N 1
ATOM 2271 C CA . GLU A 1 307 ? 42.519 17.206 -53.729 1.00 35.19 307 GLU A CA 1
ATOM 2272 C C . GLU A 1 307 ? 42.271 17.749 -55.140 1.00 35.19 307 GLU A C 1
ATOM 2274 O O . GLU A 1 307 ? 42.533 18.900 -55.486 1.00 35.19 307 GLU A O 1
ATOM 2279 N N . THR A 1 308 ? 41.811 16.825 -55.971 1.00 35.44 308 THR A N 1
ATOM 2280 C CA . THR A 1 308 ? 41.629 16.877 -57.416 1.00 35.44 308 THR A CA 1
ATOM 2281 C C . THR A 1 308 ? 40.263 17.435 -57.818 1.00 35.44 308 THR A C 1
ATOM 2283 O O . THR A 1 308 ? 39.259 16.972 -57.285 1.00 35.44 308 THR A O 1
ATOM 2286 N N . SER A 1 309 ? 40.191 18.304 -58.836 1.00 36.62 309 SER A N 1
ATOM 2287 C CA . SER A 1 309 ? 39.226 18.255 -59.967 1.00 36.62 309 SER A CA 1
ATOM 2288 C C . SER A 1 309 ? 39.298 19.529 -60.841 1.00 36.62 309 SER A C 1
ATOM 2290 O O . SER A 1 309 ? 39.578 20.614 -60.349 1.00 36.62 309 SER A O 1
ATOM 2292 N N . GLY A 1 310 ? 39.143 19.368 -62.165 1.00 34.41 310 GLY A N 1
ATOM 2293 C CA . GLY A 1 310 ? 39.398 20.384 -63.209 1.00 34.41 310 GLY A CA 1
ATOM 2294 C C . GLY A 1 310 ? 38.207 21.300 -63.603 1.00 34.41 310 GLY A C 1
ATOM 2295 O O . GLY A 1 310 ? 37.299 21.479 -62.801 1.00 34.41 310 GLY A O 1
ATOM 2296 N N . PRO A 1 311 ? 38.191 21.893 -64.824 1.00 43.12 311 PRO A N 1
ATOM 2297 C CA . PRO A 1 311 ? 38.291 23.354 -65.050 1.00 43.12 311 PRO A CA 1
ATOM 2298 C C . PRO A 1 311 ? 37.136 23.920 -65.943 1.00 43.12 311 PRO A C 1
ATOM 23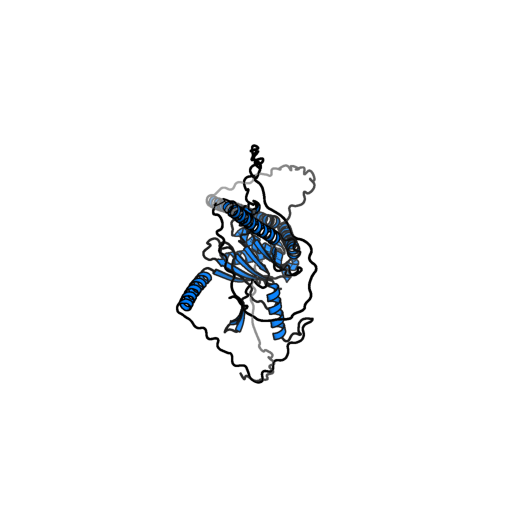00 O O . PRO A 1 311 ? 36.149 23.218 -66.147 1.00 43.12 311 PRO A O 1
ATOM 2303 N N . PRO A 1 312 ? 37.273 25.068 -66.651 1.00 50.47 312 PRO A N 1
ATOM 2304 C CA . PRO A 1 312 ? 37.375 26.474 -66.213 1.00 50.47 312 PRO A CA 1
ATOM 2305 C C . PRO A 1 312 ? 36.298 27.370 -66.888 1.00 50.47 312 PRO A C 1
ATOM 2307 O O . PRO A 1 312 ? 35.694 26.955 -67.873 1.00 50.47 312 PRO A O 1
ATOM 2310 N N . GLN A 1 313 ? 36.131 28.638 -66.482 1.00 32.25 313 GLN A N 1
ATOM 2311 C CA . GLN A 1 313 ? 35.642 29.678 -67.408 1.00 32.25 313 GLN A CA 1
ATOM 2312 C C . GLN A 1 313 ? 36.318 31.037 -67.184 1.00 32.25 313 GLN A C 1
ATOM 2314 O O . GLN A 1 313 ? 36.429 31.531 -66.065 1.00 32.25 313 GLN A O 1
ATOM 2319 N N . GLU A 1 314 ? 36.793 31.580 -68.305 1.00 33.16 314 GLU A N 1
ATOM 2320 C CA . GLU A 1 314 ? 37.423 32.883 -68.513 1.00 33.16 314 GLU A CA 1
ATOM 2321 C C . GLU A 1 314 ? 36.407 34.033 -68.496 1.00 33.16 314 GLU A C 1
ATOM 2323 O O . GLU A 1 314 ? 35.272 33.834 -68.913 1.00 33.16 314 GLU A O 1
ATOM 2328 N N . THR A 1 315 ? 36.869 35.232 -68.116 1.00 31.25 315 THR A N 1
ATOM 2329 C CA . THR A 1 315 ? 36.744 36.520 -68.851 1.00 31.25 315 THR A CA 1
ATOM 2330 C C . THR A 1 315 ? 37.464 37.588 -68.006 1.00 31.25 315 THR A C 1
ATOM 2332 O O . THR A 1 315 ? 37.096 37.785 -66.854 1.00 31.25 315 THR A O 1
ATOM 2335 N N . SER A 1 316 ? 38.653 38.088 -68.367 1.00 33.06 316 SER A N 1
ATOM 2336 C CA . SER A 1 316 ? 38.972 39.145 -69.353 1.00 33.06 316 SER A CA 1
ATOM 2337 C C . SER A 1 316 ? 38.515 40.563 -68.952 1.00 33.06 316 SER A C 1
ATOM 2339 O O . SER A 1 316 ? 37.358 40.899 -69.169 1.00 33.06 316 SER A O 1
ATOM 2341 N N . GLU A 1 317 ? 39.419 41.392 -68.398 1.00 35.62 317 GLU A N 1
ATOM 2342 C CA . GLU A 1 317 ? 40.000 42.605 -69.037 1.00 35.62 317 GLU A CA 1
ATOM 2343 C C . GLU A 1 317 ? 40.938 43.413 -68.080 1.00 35.62 317 GLU A C 1
ATOM 2345 O O . GLU A 1 317 ? 40.745 43.345 -66.865 1.00 35.62 317 GLU A O 1
ATOM 2350 N N . PRO A 1 318 ? 41.968 44.150 -68.581 1.00 43.38 318 PRO A N 1
ATOM 2351 C CA . PRO A 1 318 ? 43.022 44.822 -67.789 1.00 43.38 318 PRO A CA 1
ATOM 2352 C C . PRO A 1 318 ? 43.053 46.374 -68.019 1.00 43.38 318 PRO A C 1
ATOM 2354 O O . PRO A 1 318 ? 42.055 46.930 -68.468 1.00 43.38 318 PRO A O 1
ATOM 2357 N N . PRO A 1 319 ? 44.170 47.113 -67.813 1.00 51.53 319 PRO A N 1
ATOM 2358 C CA . PRO A 1 319 ? 44.657 47.704 -66.556 1.00 51.53 319 PRO A CA 1
ATOM 2359 C C . PRO A 1 319 ? 44.827 49.247 -66.642 1.00 51.53 319 PRO A C 1
ATOM 2361 O O . PRO A 1 319 ? 44.740 49.821 -67.724 1.00 51.53 319 PRO A O 1
ATOM 2364 N N . GLN A 1 320 ? 45.202 49.924 -65.545 1.00 33.03 320 GLN A N 1
ATOM 2365 C CA . GLN A 1 320 ? 46.012 51.155 -65.630 1.00 33.03 320 GLN A CA 1
ATOM 2366 C C . GLN A 1 320 ? 47.048 51.227 -64.497 1.00 33.03 320 GLN A C 1
ATOM 2368 O O . GLN A 1 320 ? 46.708 51.219 -63.317 1.00 33.03 320 GLN A O 1
ATOM 2373 N N . GLU A 1 321 ? 48.317 51.287 -64.904 1.00 35.69 321 GLU A N 1
ATOM 2374 C CA . GLU A 1 321 ? 49.488 51.635 -64.098 1.00 35.69 321 GLU A CA 1
ATOM 2375 C C . GLU A 1 321 ? 49.525 53.139 -63.799 1.00 35.69 321 GLU A C 1
ATOM 2377 O O . GLU A 1 321 ? 49.111 53.926 -64.645 1.00 35.69 321 GLU A O 1
ATOM 2382 N N . THR A 1 322 ? 50.180 53.530 -62.700 1.00 31.33 322 THR A N 1
ATOM 2383 C CA . THR A 1 322 ? 51.319 54.464 -62.784 1.00 31.33 322 THR A CA 1
ATOM 2384 C C . THR A 1 322 ? 52.249 54.346 -61.566 1.00 31.33 322 THR A C 1
ATOM 2386 O O . THR A 1 322 ? 51.803 54.459 -60.427 1.00 31.33 322 THR A O 1
ATOM 2389 N N . SER A 1 323 ? 53.548 54.238 -61.884 1.00 34.72 323 SER A N 1
ATOM 2390 C CA . SER A 1 323 ? 54.736 54.828 -61.224 1.00 34.72 323 SER A CA 1
ATOM 2391 C C . SER A 1 323 ? 55.277 54.270 -59.891 1.00 34.72 323 SER A C 1
ATOM 2393 O O . SER A 1 323 ? 54.930 54.739 -58.815 1.00 34.72 323 SER A O 1
ATOM 2395 N N . GLU A 1 324 ? 56.170 53.281 -60.032 1.00 36.12 324 GLU A N 1
ATOM 2396 C CA . GLU A 1 324 ? 57.589 53.151 -59.601 1.00 36.12 324 GLU A CA 1
ATOM 2397 C C . GLU A 1 324 ? 58.291 54.128 -58.596 1.00 36.12 324 GLU A C 1
ATOM 2399 O O . GLU A 1 324 ? 57.854 55.260 -58.401 1.00 36.12 324 GLU A O 1
ATOM 2404 N N . PRO A 1 325 ? 59.424 53.686 -57.975 1.00 53.44 325 PRO A N 1
ATOM 2405 C CA . PRO A 1 325 ? 59.717 53.690 -56.525 1.00 53.44 325 PRO A CA 1
ATOM 2406 C C . PRO A 1 325 ? 60.768 54.752 -56.105 1.00 53.44 325 PRO A C 1
ATOM 2408 O O . PRO A 1 325 ? 61.232 55.496 -56.972 1.00 53.44 325 PRO A O 1
ATOM 2411 N N . PRO A 1 326 ? 61.198 54.857 -54.817 1.00 43.12 326 PRO A N 1
ATOM 2412 C CA . PRO A 1 326 ? 62.469 54.194 -54.443 1.00 43.12 326 PRO A CA 1
ATOM 2413 C C . PRO A 1 326 ? 62.750 53.888 -52.936 1.00 43.12 326 PRO A C 1
ATOM 2415 O O . PRO A 1 326 ? 62.261 54.547 -52.027 1.00 43.12 326 PRO A O 1
ATOM 2418 N N . GLN A 1 327 ? 63.688 52.944 -52.756 1.00 32.97 327 GLN A N 1
ATOM 2419 C CA . GLN A 1 327 ? 64.847 52.905 -51.833 1.00 32.97 327 GLN A CA 1
ATOM 2420 C C . GLN A 1 327 ? 64.714 52.722 -50.305 1.00 32.97 327 GLN A C 1
ATOM 2422 O O . GLN A 1 327 ? 64.257 53.584 -49.562 1.00 32.97 327 GLN A O 1
ATOM 2427 N N . GLU A 1 328 ? 65.335 51.623 -49.851 1.00 44.62 328 GLU A N 1
ATOM 2428 C CA . GLU A 1 328 ? 65.870 51.403 -48.505 1.00 44.62 328 GLU A CA 1
ATOM 2429 C C . GLU A 1 328 ? 66.995 52.390 -48.163 1.00 44.62 328 GLU A C 1
ATOM 2431 O O . GLU A 1 328 ? 67.918 52.576 -48.949 1.00 44.62 328 GLU A O 1
ATOM 2436 N N . THR A 1 329 ? 66.942 52.957 -46.958 1.00 32.88 329 THR A N 1
ATOM 2437 C CA . THR A 1 329 ? 68.037 53.131 -45.974 1.00 32.88 329 THR A CA 1
ATOM 2438 C C . THR A 1 329 ? 67.346 53.664 -44.709 1.00 32.88 329 THR A C 1
ATOM 2440 O O . THR A 1 329 ? 66.542 54.584 -44.792 1.00 32.88 329 THR A O 1
ATOM 2443 N N . SER A 1 330 ? 67.485 53.113 -43.507 1.00 38.56 330 SER A N 1
ATOM 2444 C CA . SER A 1 330 ? 68.588 53.341 -42.565 1.00 38.56 330 SER A CA 1
ATOM 2445 C C . SER A 1 330 ? 68.113 52.910 -41.155 1.00 38.56 330 SER A C 1
ATOM 2447 O O . SER A 1 330 ? 66.917 52.779 -40.911 1.00 38.56 330 SER A O 1
ATOM 2449 N N . GLU A 1 331 ? 69.081 52.635 -40.284 1.00 44.72 331 GLU A N 1
ATOM 2450 C CA . GLU A 1 331 ? 69.064 51.988 -38.956 1.00 44.72 331 GLU A CA 1
ATOM 2451 C C . GLU A 1 331 ? 67.978 52.422 -37.935 1.00 44.72 331 GLU A C 1
ATOM 2453 O O . GLU A 1 331 ? 67.539 53.575 -37.945 1.00 44.72 331 GLU A O 1
ATOM 2458 N N . PRO A 1 332 ? 67.584 51.539 -36.986 1.00 48.34 332 PRO A N 1
ATOM 2459 C CA . PRO A 1 332 ? 66.657 51.885 -35.908 1.00 48.34 332 PRO A CA 1
ATOM 2460 C C . PRO A 1 332 ? 67.342 52.694 -34.779 1.00 48.34 332 PRO A C 1
ATOM 2462 O O . PRO A 1 332 ? 68.525 52.486 -34.500 1.00 48.34 332 PRO A O 1
ATOM 2465 N N . PRO A 1 333 ? 66.619 53.604 -34.093 1.00 45.91 333 PRO A N 1
ATOM 2466 C CA . PRO A 1 333 ? 67.139 54.356 -32.950 1.00 45.91 333 PRO A CA 1
ATOM 2467 C C . PRO A 1 333 ? 67.186 53.492 -31.669 1.00 45.91 333 PRO A C 1
ATOM 2469 O O . PRO A 1 333 ? 66.490 52.480 -31.591 1.00 45.91 333 PRO A O 1
ATOM 2472 N N . PRO A 1 334 ? 67.989 53.872 -30.654 1.00 45.34 334 PRO A N 1
ATOM 2473 C CA . PRO A 1 334 ? 68.236 53.032 -29.484 1.00 45.34 334 PRO A CA 1
ATOM 2474 C C . PRO A 1 334 ? 67.012 52.941 -28.561 1.00 45.34 334 PRO A C 1
ATOM 2476 O O . PRO A 1 334 ? 66.362 53.950 -28.272 1.00 45.34 334 PRO A O 1
ATOM 2479 N N . GLU A 1 335 ? 66.740 51.729 -28.072 1.00 45.44 335 GLU A N 1
ATOM 2480 C CA . GLU A 1 335 ? 65.745 51.446 -27.036 1.00 45.44 335 GLU A CA 1
ATOM 2481 C C . GLU A 1 335 ? 66.092 52.169 -25.731 1.00 45.44 335 GLU A C 1
ATOM 2483 O O . GLU A 1 335 ? 67.179 52.026 -25.169 1.00 45.44 335 GLU A O 1
ATOM 2488 N N . VAL A 1 336 ? 65.132 52.946 -25.235 1.00 47.31 336 VAL A N 1
ATOM 2489 C CA . VAL A 1 336 ? 65.108 53.433 -23.858 1.00 47.31 336 VAL A CA 1
ATOM 2490 C C . VAL A 1 336 ? 64.275 52.430 -23.067 1.00 47.31 336 VAL A C 1
ATOM 2492 O O . VAL A 1 336 ? 63.054 52.398 -23.216 1.00 47.31 336 VAL A O 1
ATOM 2495 N N . GLU A 1 337 ? 64.921 51.607 -22.241 1.00 50.34 337 GLU A N 1
ATOM 2496 C CA . GLU A 1 337 ? 64.224 50.743 -21.284 1.00 50.34 337 GLU A CA 1
ATOM 2497 C C . GLU A 1 337 ? 63.487 51.613 -20.254 1.00 50.34 337 GLU A C 1
ATOM 2499 O O . GLU A 1 337 ? 64.089 52.240 -19.378 1.00 50.34 337 GLU A O 1
ATOM 2504 N N . LEU A 1 338 ? 62.160 51.670 -20.368 1.00 46.38 338 LEU A N 1
ATOM 2505 C CA . LEU A 1 338 ? 61.289 52.111 -19.285 1.00 46.38 338 LEU A CA 1
ATOM 2506 C C . LEU A 1 338 ? 61.034 50.914 -18.358 1.00 46.38 338 LEU A C 1
ATOM 2508 O O . LEU A 1 338 ? 60.777 49.817 -18.858 1.00 46.38 338 LEU A O 1
ATOM 2512 N N . PRO A 1 339 ? 61.065 51.088 -17.025 1.00 47.41 339 PRO A N 1
ATOM 2513 C CA . PRO A 1 339 ? 60.757 49.999 -16.111 1.00 47.41 339 PRO A CA 1
ATOM 2514 C C . PRO A 1 339 ? 59.305 49.561 -16.319 1.00 47.41 339 PRO A C 1
ATOM 2516 O O . PRO A 1 339 ? 58.374 50.355 -16.169 1.00 47.41 339 PRO A O 1
ATOM 2519 N N . VAL A 1 340 ? 59.127 48.289 -16.677 1.00 52.00 340 VAL A N 1
ATOM 2520 C CA . VAL A 1 340 ? 57.827 47.621 -16.739 1.00 52.00 340 VAL A CA 1
ATOM 2521 C C . VAL A 1 340 ? 57.254 47.629 -15.324 1.00 52.00 340 VAL A C 1
ATOM 2523 O O . VAL A 1 340 ? 57.756 46.940 -14.439 1.00 52.00 340 VAL A O 1
ATOM 2526 N N . ALA A 1 341 ? 56.236 48.454 -15.086 1.00 55.06 341 ALA A N 1
ATOM 2527 C CA . ALA A 1 341 ? 55.427 48.329 -13.885 1.00 55.06 341 ALA A CA 1
ATOM 2528 C C . ALA A 1 341 ? 54.690 46.988 -13.969 1.00 55.06 341 ALA A C 1
ATOM 2530 O O . ALA A 1 341 ? 53.970 46.747 -14.941 1.00 55.06 341 ALA A O 1
ATOM 2531 N N . GLU A 1 342 ? 54.901 46.114 -12.982 1.00 55.16 342 GLU A N 1
ATOM 2532 C CA . GLU A 1 342 ? 54.128 44.880 -12.850 1.00 55.16 342 GLU A CA 1
ATOM 2533 C C . GLU A 1 342 ? 52.629 45.224 -12.878 1.00 55.16 342 GLU A C 1
ATOM 2535 O O . GLU A 1 342 ? 52.211 46.182 -12.212 1.00 55.16 342 GLU A O 1
ATOM 2540 N N . PRO A 1 343 ? 51.809 44.498 -13.662 1.00 56.47 343 PRO A N 1
ATOM 2541 C CA . PRO A 1 343 ? 50.369 44.697 -13.635 1.00 56.47 343 PRO A CA 1
ATOM 2542 C C . PRO A 1 343 ? 49.866 44.492 -12.198 1.00 56.47 343 PRO A C 1
ATOM 2544 O O . PRO A 1 343 ? 50.410 43.648 -11.479 1.00 56.47 343 PRO A O 1
ATOM 2547 N N . PRO A 1 344 ? 48.862 45.265 -11.746 1.00 55.78 344 PRO A N 1
ATOM 2548 C CA . PRO A 1 344 ? 48.311 45.092 -10.410 1.00 55.78 344 PRO A CA 1
ATOM 2549 C C . PRO A 1 344 ? 47.890 43.632 -10.239 1.00 55.78 344 PRO A C 1
ATOM 2551 O O . PRO A 1 344 ? 47.092 43.131 -11.029 1.00 55.78 344 PRO A O 1
ATOM 2554 N N . GLN A 1 345 ? 48.462 42.955 -9.239 1.00 58.41 345 GLN A N 1
ATOM 2555 C CA . GLN A 1 345 ? 48.053 41.602 -8.878 1.00 58.41 345 GLN A CA 1
ATOM 2556 C C . GLN A 1 345 ? 46.550 41.630 -8.605 1.00 58.41 345 GLN A C 1
ATOM 2558 O O . GLN A 1 345 ? 46.094 42.351 -7.711 1.00 58.41 345 GLN A O 1
ATOM 2563 N N . GLU A 1 346 ? 45.783 40.893 -9.409 1.00 60.41 346 GLU A N 1
ATOM 2564 C CA . GLU A 1 346 ? 44.371 40.674 -9.130 1.00 60.41 346 GLU A CA 1
ATOM 2565 C C . GLU A 1 346 ? 44.252 40.087 -7.716 1.00 60.41 346 GLU A C 1
ATOM 2567 O O . GLU A 1 346 ? 45.086 39.264 -7.317 1.00 60.41 346 GLU A O 1
ATOM 2572 N N . PRO A 1 347 ? 43.278 40.548 -6.911 1.00 64.25 347 PRO A N 1
ATOM 2573 C CA . PRO A 1 347 ? 43.070 39.977 -5.591 1.00 64.25 347 PRO A CA 1
ATOM 2574 C C . PRO A 1 347 ? 42.892 38.459 -5.735 1.00 64.25 347 PRO A C 1
ATOM 2576 O O . PRO A 1 347 ? 42.251 38.026 -6.695 1.00 64.25 347 PRO A O 1
ATOM 2579 N N . PRO A 1 348 ? 43.455 37.651 -4.818 1.00 68.81 348 PRO A N 1
ATOM 2580 C CA . PRO A 1 348 ? 43.324 36.204 -4.896 1.00 68.81 348 PRO A CA 1
ATOM 2581 C C . PRO A 1 348 ? 41.842 35.846 -5.004 1.00 68.81 348 PRO A C 1
ATOM 2583 O O . PRO A 1 348 ? 41.037 36.321 -4.195 1.00 68.81 348 PRO A O 1
ATOM 2586 N N . GLU A 1 349 ? 41.491 35.053 -6.021 1.00 67.56 349 GLU A N 1
ATOM 2587 C CA . GLU A 1 349 ? 40.134 34.530 -6.159 1.00 67.56 349 GLU A CA 1
ATOM 2588 C C . GLU A 1 349 ? 39.720 33.889 -4.825 1.00 67.56 349 GLU A C 1
ATOM 2590 O O . GLU A 1 349 ? 40.543 33.210 -4.193 1.00 67.56 349 GLU A O 1
ATOM 2595 N N . PRO A 1 350 ? 38.479 34.123 -4.358 1.00 74.50 350 PRO A N 1
ATOM 2596 C CA . PRO A 1 350 ? 38.005 33.483 -3.144 1.00 74.50 350 PRO A CA 1
ATOM 2597 C C . PRO A 1 350 ? 38.161 31.960 -3.275 1.00 74.50 350 PRO A C 1
ATOM 2599 O O . PRO A 1 350 ? 38.037 31.424 -4.383 1.00 74.50 350 PRO A O 1
ATOM 2602 N N . PRO A 1 351 ? 38.460 31.254 -2.170 1.00 79.69 351 PRO A N 1
ATOM 2603 C CA . PRO A 1 351 ? 38.539 29.803 -2.199 1.00 79.69 351 PRO A CA 1
ATOM 2604 C C . PRO A 1 351 ? 37.233 29.240 -2.763 1.00 79.69 351 PRO A C 1
ATOM 2606 O O . PRO A 1 351 ? 36.150 29.718 -2.429 1.00 79.69 351 PRO A O 1
ATOM 2609 N N . TYR A 1 352 ? 37.349 28.252 -3.649 1.00 81.81 352 TYR A N 1
ATOM 2610 C CA . TYR A 1 352 ? 36.188 27.558 -4.188 1.00 81.81 352 TYR A CA 1
ATOM 2611 C C . TYR A 1 352 ? 35.412 26.905 -3.040 1.00 81.81 352 TYR A C 1
ATOM 2613 O O . TYR A 1 352 ? 35.955 26.065 -2.320 1.00 81.81 352 TYR A O 1
ATOM 2621 N N . GLU A 1 353 ? 34.157 27.313 -2.884 1.00 86.00 353 GLU A N 1
ATOM 2622 C CA . GLU A 1 353 ? 33.194 26.688 -1.986 1.00 86.00 353 GLU A CA 1
ATOM 2623 C C . GLU A 1 353 ? 32.245 25.847 -2.846 1.00 86.00 353 GLU A C 1
ATOM 2625 O O . GLU A 1 353 ? 31.510 26.423 -3.655 1.00 86.00 353 GLU A O 1
ATOM 2630 N N . PRO A 1 354 ? 32.291 24.506 -2.742 1.00 88.12 354 PRO A N 1
ATOM 2631 C CA . PRO A 1 354 ? 31.443 23.648 -3.551 1.00 88.12 354 PRO A CA 1
ATOM 2632 C C . PRO A 1 354 ? 29.975 23.849 -3.191 1.00 88.12 354 PRO A C 1
ATOM 2634 O O . PRO A 1 354 ? 29.628 24.079 -2.030 1.00 88.12 354 PRO A O 1
ATOM 2637 N N . PHE A 1 355 ? 29.095 23.704 -4.177 1.00 91.44 355 PHE A N 1
ATOM 2638 C CA . PHE A 1 355 ? 27.671 23.615 -3.899 1.00 91.44 355 PHE A CA 1
ATOM 2639 C C . PHE A 1 355 ? 27.393 22.335 -3.101 1.00 91.44 355 PHE A C 1
ATOM 2641 O O . PHE A 1 355 ? 27.533 21.221 -3.608 1.00 91.44 355 PHE A O 1
ATOM 2648 N N . GLU A 1 356 ? 27.012 22.491 -1.835 1.00 94.25 356 GLU A N 1
ATOM 2649 C CA . GLU A 1 356 ? 26.698 21.372 -0.952 1.00 94.25 356 GLU A CA 1
ATOM 2650 C C . GLU A 1 356 ? 25.220 20.975 -1.046 1.00 94.25 356 GLU A C 1
ATOM 2652 O O . GLU A 1 356 ? 24.329 21.808 -1.236 1.00 94.25 356 GLU A O 1
ATOM 2657 N N . MET A 1 357 ? 24.949 19.678 -0.867 1.00 95.81 357 MET A N 1
ATOM 2658 C CA . MET A 1 357 ? 23.582 19.167 -0.774 1.00 95.81 357 MET A CA 1
ATOM 2659 C C . MET A 1 357 ? 22.839 19.878 0.373 1.00 95.81 357 MET A C 1
ATOM 2661 O O . MET A 1 357 ? 23.336 19.870 1.503 1.00 95.81 357 MET A O 1
ATOM 2665 N N . PRO A 1 358 ? 21.644 20.456 0.135 1.00 96.44 358 PRO A N 1
ATOM 2666 C CA . PRO A 1 358 ? 20.870 21.100 1.186 1.00 96.44 358 PRO A CA 1
ATOM 2667 C C . PRO A 1 358 ? 20.659 20.185 2.395 1.00 96.44 358 PRO A C 1
ATOM 2669 O O . PRO A 1 358 ? 20.274 19.026 2.240 1.00 96.44 358 PRO A O 1
ATOM 2672 N N . ALA A 1 359 ? 20.835 20.738 3.600 1.00 96.06 359 ALA A N 1
ATOM 2673 C CA . ALA A 1 359 ? 20.786 19.989 4.860 1.00 96.06 359 ALA A CA 1
ATOM 2674 C C . ALA A 1 359 ? 19.505 19.155 5.043 1.00 96.06 359 ALA A C 1
ATOM 2676 O O . ALA A 1 359 ? 19.543 18.087 5.638 1.00 96.06 359 ALA A O 1
ATOM 2677 N N . LEU A 1 360 ? 18.376 19.610 4.487 1.00 95.88 360 LEU A N 1
ATOM 2678 C CA . LEU A 1 360 ? 17.117 18.860 4.499 1.00 95.88 360 LEU A CA 1
ATOM 2679 C C . LEU A 1 360 ? 17.254 17.462 3.873 1.00 95.88 360 LEU A C 1
ATOM 2681 O O . LEU A 1 360 ? 16.660 16.518 4.378 1.00 95.88 360 LEU A O 1
ATOM 2685 N N . PHE A 1 361 ? 18.009 17.324 2.779 1.00 95.69 361 PHE A N 1
ATOM 2686 C CA . PHE A 1 361 ? 18.141 16.056 2.050 1.00 95.69 361 PHE A CA 1
ATOM 2687 C C . PHE A 1 361 ? 19.215 15.135 2.634 1.00 95.69 361 PHE A C 1
ATOM 2689 O O . PHE A 1 361 ? 19.223 13.940 2.340 1.00 95.69 361 PHE A O 1
ATOM 2696 N N . THR A 1 362 ? 20.096 15.669 3.482 1.00 94.75 362 THR A N 1
ATOM 2697 C CA . THR A 1 362 ? 21.071 14.886 4.253 1.00 94.75 362 THR A CA 1
ATOM 2698 C C . THR A 1 362 ? 20.581 14.549 5.663 1.00 94.75 362 THR A C 1
ATOM 2700 O O . THR A 1 362 ? 21.198 13.723 6.333 1.00 94.75 362 THR A O 1
ATOM 2703 N N . ASP A 1 363 ? 19.466 15.137 6.105 1.00 96.25 363 ASP A N 1
ATOM 2704 C CA . ASP A 1 363 ? 18.842 14.844 7.393 1.00 96.25 363 ASP A CA 1
ATOM 2705 C C . ASP A 1 363 ? 18.325 13.395 7.446 1.00 96.25 363 ASP A C 1
ATOM 2707 O O . ASP A 1 363 ? 17.599 12.934 6.558 1.00 96.25 363 ASP A O 1
ATOM 2711 N N . HIS A 1 364 ? 18.659 12.684 8.526 1.00 96.00 364 HIS A N 1
ATOM 2712 C CA . HIS A 1 364 ? 18.157 11.338 8.800 1.00 96.00 364 HIS A CA 1
ATOM 2713 C C . HIS A 1 364 ? 16.624 11.257 8.784 1.00 96.00 364 HIS A C 1
ATOM 2715 O O . HIS A 1 364 ? 16.081 10.284 8.271 1.00 96.00 364 HIS A O 1
ATOM 2721 N N . LEU A 1 365 ? 15.912 12.296 9.240 1.00 94.44 365 LEU A N 1
ATOM 2722 C CA . LEU A 1 365 ? 14.446 12.296 9.251 1.00 94.44 365 LEU A CA 1
ATOM 2723 C C . LEU A 1 365 ? 13.861 12.296 7.838 1.00 94.44 365 LEU A C 1
ATOM 2725 O O . LEU A 1 365 ? 12.811 11.701 7.607 1.00 94.44 365 LEU A O 1
ATOM 2729 N N . TYR A 1 366 ? 14.526 12.937 6.873 1.00 94.50 366 TYR A N 1
ATOM 2730 C CA . TYR A 1 366 ? 14.087 12.886 5.480 1.00 94.50 366 TYR A CA 1
ATOM 2731 C C . TYR A 1 366 ? 14.246 11.473 4.906 1.00 94.50 366 TYR A C 1
ATOM 2733 O O . TYR A 1 366 ? 13.331 10.976 4.239 1.00 94.50 366 TYR A O 1
ATOM 2741 N N . GLN A 1 367 ? 15.361 10.807 5.221 1.00 91.94 367 GLN A N 1
ATOM 2742 C CA . GLN A 1 367 ? 15.630 9.426 4.815 1.00 91.94 367 GLN A CA 1
ATOM 2743 C C . GLN A 1 367 ? 14.615 8.459 5.432 1.00 91.94 367 GLN A C 1
ATOM 2745 O O . GLN A 1 367 ? 13.955 7.729 4.695 1.00 91.94 367 GLN A O 1
ATOM 2750 N N . GLU A 1 368 ? 14.406 8.527 6.748 1.00 93.06 368 GLU A N 1
ATOM 2751 C CA . GLU A 1 368 ? 13.407 7.720 7.461 1.00 93.06 368 GLU A CA 1
ATOM 2752 C C . GLU A 1 368 ? 11.991 7.983 6.935 1.00 93.06 368 GLU A C 1
ATOM 2754 O O . GLU A 1 368 ? 11.226 7.052 6.695 1.00 93.06 368 GLU A O 1
ATOM 2759 N N . SER A 1 369 ? 11.643 9.244 6.652 1.00 93.50 369 SER A N 1
ATOM 2760 C CA . SER A 1 369 ? 10.333 9.583 6.082 1.00 93.50 369 SER A CA 1
ATOM 2761 C C . SER A 1 369 ? 10.108 9.024 4.673 1.00 93.50 369 SER A C 1
ATOM 2763 O O . SER A 1 369 ? 8.967 9.028 4.204 1.00 93.50 369 SER A O 1
ATOM 2765 N N . SER A 1 370 ? 11.176 8.600 3.993 1.00 91.56 370 SER A N 1
ATOM 2766 C CA . SER A 1 370 ? 11.163 8.039 2.639 1.00 91.56 370 SER A CA 1
ATOM 2767 C C . SER A 1 370 ? 11.320 6.513 2.631 1.00 91.56 370 SER A C 1
ATOM 2769 O O . SER A 1 370 ? 11.233 5.905 1.563 1.00 91.56 370 SER A O 1
ATOM 2771 N N . GLU A 1 371 ? 11.523 5.886 3.795 1.00 95.62 371 GLU A N 1
ATOM 2772 C CA . GLU A 1 371 ? 11.490 4.435 3.955 1.00 95.62 371 GLU A CA 1
ATOM 2773 C C . GLU A 1 371 ? 10.062 3.979 4.281 1.00 95.62 371 GLU A C 1
ATOM 2775 O O . GLU A 1 371 ? 9.580 4.084 5.407 1.00 95.62 371 GLU A O 1
ATOM 2780 N N . TRP A 1 372 ? 9.361 3.461 3.276 1.00 97.50 372 TRP A N 1
ATOM 2781 C CA . TRP A 1 372 ? 7.962 3.062 3.414 1.00 97.50 372 TRP A CA 1
ATOM 2782 C C . TRP A 1 372 ? 7.831 1.696 4.090 1.00 97.50 372 TRP A C 1
ATOM 2784 O O . TRP A 1 372 ? 7.818 0.658 3.425 1.00 97.50 372 TRP A O 1
ATOM 2794 N N . LEU A 1 373 ? 7.699 1.702 5.417 1.00 97.94 373 LEU A N 1
ATOM 2795 C CA . LEU A 1 373 ? 7.419 0.492 6.199 1.00 97.94 373 LEU A CA 1
ATOM 2796 C C . LEU A 1 373 ? 6.014 -0.061 5.930 1.00 97.94 373 LEU A C 1
ATOM 2798 O O . LEU A 1 373 ? 5.769 -1.248 6.113 1.00 97.94 373 LEU A O 1
ATOM 2802 N N . LEU A 1 374 ? 5.092 0.780 5.464 1.00 98.50 374 LEU A N 1
ATOM 2803 C CA . LEU A 1 374 ? 3.776 0.346 5.017 1.00 98.50 374 LEU A CA 1
ATOM 2804 C C . LEU A 1 374 ? 3.469 0.974 3.655 1.00 98.50 374 LEU A C 1
ATOM 2806 O O . LEU A 1 374 ? 3.215 2.172 3.551 1.00 98.50 374 LEU A O 1
ATOM 2810 N N . SER A 1 375 ? 3.518 0.167 2.598 1.00 98.62 375 SER A N 1
ATOM 2811 C CA . SER A 1 375 ? 3.208 0.589 1.231 1.00 98.62 375 SER A CA 1
ATOM 2812 C C . SER A 1 375 ? 1.870 0.012 0.804 1.00 98.62 375 SER A C 1
ATOM 2814 O O . SER A 1 375 ? 1.681 -1.201 0.804 1.00 98.62 375 SER A O 1
ATOM 2816 N N . THR A 1 376 ? 0.925 0.879 0.459 1.00 98.62 376 THR A N 1
ATOM 2817 C CA . THR A 1 376 ? -0.481 0.514 0.295 1.00 98.62 376 THR A CA 1
ATOM 2818 C C . THR A 1 376 ? -1.050 1.036 -1.017 1.00 98.62 376 THR A C 1
ATOM 2820 O O . THR A 1 376 ? -0.634 2.077 -1.539 1.00 98.62 376 THR A O 1
ATOM 2823 N N . SER A 1 377 ? -2.016 0.315 -1.580 1.00 97.75 377 SER A N 1
ATOM 2824 C CA . SER A 1 377 ? -2.760 0.805 -2.735 1.00 97.75 377 SER A CA 1
ATOM 2825 C C . SER A 1 377 ? -4.154 0.200 -2.807 1.00 97.75 377 SER A C 1
ATOM 2827 O O . SER A 1 377 ? -4.333 -1.019 -2.749 1.00 97.75 377 SER A O 1
ATOM 2829 N N . ASN A 1 378 ? -5.135 1.079 -2.998 1.00 96.75 378 ASN A N 1
ATOM 2830 C CA . ASN A 1 378 ? -6.489 0.700 -3.351 1.00 96.75 378 ASN A CA 1
ATOM 2831 C C . ASN A 1 378 ? -6.581 0.410 -4.856 1.00 96.75 378 ASN A C 1
ATOM 2833 O O . ASN A 1 378 ? -6.426 1.313 -5.682 1.00 96.75 378 ASN A O 1
ATOM 2837 N N . GLY A 1 379 ? -6.873 -0.840 -5.204 1.00 93.69 379 GLY A N 1
ATOM 2838 C CA . GLY A 1 379 ? -7.045 -1.295 -6.585 1.00 93.69 379 GLY A CA 1
ATOM 2839 C C . GLY A 1 379 ? -8.500 -1.520 -6.993 1.00 93.69 379 GLY A C 1
ATOM 2840 O O . GLY A 1 379 ? -8.728 -2.164 -8.010 1.00 93.69 379 GLY A O 1
ATOM 2841 N N . SER A 1 380 ? -9.480 -1.078 -6.191 1.00 94.38 380 SER A N 1
ATOM 2842 C CA . SER A 1 380 ? -10.893 -1.459 -6.352 1.00 94.38 380 SER A CA 1
ATOM 2843 C C . SER A 1 380 ? -11.405 -1.191 -7.769 1.00 94.38 380 SER A C 1
ATOM 2845 O O . SER A 1 380 ? -11.646 -0.042 -8.149 1.00 94.38 380 SER A O 1
ATOM 2847 N N . ALA A 1 381 ? -11.624 -2.260 -8.531 1.00 90.25 381 ALA A N 1
ATOM 2848 C CA . ALA A 1 381 ? -12.169 -2.217 -9.878 1.00 90.25 381 ALA A CA 1
ATOM 2849 C C . ALA A 1 381 ? -13.024 -3.467 -10.146 1.00 90.25 381 ALA A C 1
ATOM 2851 O O . ALA A 1 381 ? -12.790 -4.509 -9.530 1.00 90.25 381 ALA A O 1
ATOM 2852 N N . PRO A 1 382 ? -14.010 -3.384 -11.057 1.00 86.19 382 PRO A N 1
ATOM 2853 C CA . PRO A 1 382 ? -14.729 -4.561 -11.533 1.00 86.19 382 PRO A CA 1
ATOM 2854 C C . PRO A 1 382 ? -13.771 -5.610 -12.114 1.00 86.19 382 PRO A C 1
ATOM 2856 O O . PRO A 1 382 ? -12.717 -5.254 -12.641 1.00 86.19 382 PRO A O 1
ATOM 2859 N N . TYR A 1 383 ? -14.173 -6.882 -12.059 1.00 89.00 383 TYR A N 1
ATOM 2860 C CA . TYR A 1 383 ? -13.450 -8.028 -12.636 1.00 89.00 383 TYR A CA 1
ATOM 2861 C C . TYR A 1 383 ? -12.072 -8.337 -12.029 1.00 89.00 383 TYR A C 1
ATOM 2863 O O . TYR A 1 383 ? -11.360 -9.199 -12.537 1.00 89.00 383 TYR A O 1
ATOM 2871 N N . LEU A 1 384 ? -11.675 -7.651 -10.955 1.00 91.38 384 LEU A N 1
ATOM 2872 C CA . LEU A 1 384 ? -10.477 -7.994 -10.198 1.00 91.38 384 LEU A CA 1
ATOM 2873 C C . LEU A 1 384 ? -10.857 -8.815 -8.973 1.00 91.38 384 LEU A C 1
ATOM 2875 O O . LEU A 1 384 ? -11.511 -8.285 -8.076 1.00 91.38 384 LEU A O 1
ATOM 2879 N N . ASP A 1 385 ? -10.366 -10.054 -8.902 1.00 90.88 385 ASP A N 1
ATOM 2880 C CA . ASP A 1 385 ? -10.517 -10.961 -7.750 1.00 90.88 385 ASP A CA 1
ATOM 2881 C C . ASP A 1 385 ? -9.352 -10.863 -6.751 1.00 90.88 385 ASP A C 1
ATOM 2883 O O . ASP A 1 385 ? -9.512 -11.116 -5.555 1.00 90.88 385 ASP A O 1
ATOM 2887 N N . CYS A 1 386 ? -8.188 -10.405 -7.206 1.00 91.94 386 CYS A N 1
ATOM 2888 C CA . CYS A 1 386 ? -7.024 -10.174 -6.362 1.00 91.94 386 CYS A CA 1
ATOM 2889 C C . CYS A 1 386 ? -6.142 -9.071 -6.959 1.00 91.94 386 CYS A C 1
ATOM 2891 O O . CYS A 1 386 ? -6.031 -8.934 -8.177 1.00 91.94 386 CYS A O 1
ATOM 2893 N N . PHE A 1 387 ? -5.508 -8.281 -6.094 1.00 94.25 387 PHE A N 1
ATOM 2894 C CA . PHE A 1 387 ? -4.519 -7.272 -6.458 1.00 94.25 387 PHE A CA 1
ATOM 2895 C C . PHE A 1 387 ? -3.479 -7.174 -5.344 1.00 94.25 387 PHE A C 1
ATOM 2897 O O . PHE A 1 387 ? -3.841 -7.043 -4.177 1.00 94.25 387 PHE A O 1
ATOM 2904 N N . GLY A 1 388 ? -2.197 -7.206 -5.700 1.00 94.94 388 GLY A N 1
ATOM 2905 C CA . GLY A 1 388 ? -1.109 -7.124 -4.735 1.00 94.94 388 GLY A CA 1
ATOM 2906 C C . GLY A 1 388 ? 0.238 -6.834 -5.379 1.00 94.94 388 GLY A C 1
ATOM 2907 O O . GLY A 1 388 ? 0.400 -6.900 -6.598 1.00 94.94 388 GLY A O 1
ATOM 2908 N N . PHE A 1 389 ? 1.199 -6.492 -4.532 1.00 96.75 389 PHE A N 1
ATOM 2909 C CA . PHE A 1 389 ? 2.582 -6.190 -4.885 1.00 96.75 389 PHE A CA 1
ATOM 2910 C C . PHE A 1 389 ? 3.481 -6.498 -3.680 1.00 96.75 389 PHE A C 1
ATOM 2912 O O . PHE A 1 389 ? 2.992 -6.616 -2.555 1.00 96.75 389 PHE A O 1
ATOM 2919 N N . GLY A 1 390 ? 4.784 -6.656 -3.921 1.00 97.00 390 GLY A N 1
ATOM 2920 C CA . GLY A 1 390 ? 5.781 -6.911 -2.874 1.00 97.00 390 GLY A CA 1
ATOM 2921 C C . GLY A 1 390 ? 6.034 -5.696 -1.973 1.00 97.00 390 GLY A C 1
ATOM 2922 O O . GLY A 1 390 ? 5.863 -4.555 -2.408 1.00 97.00 390 GLY A O 1
ATOM 2923 N N . ALA A 1 391 ? 6.490 -5.927 -0.742 1.00 97.56 391 ALA A N 1
ATOM 2924 C CA . ALA A 1 391 ? 6.963 -4.869 0.145 1.00 97.56 391 ALA A CA 1
ATOM 2925 C C . ALA A 1 391 ? 8.127 -4.086 -0.492 1.00 97.56 391 ALA A C 1
ATOM 2927 O O . ALA A 1 391 ? 8.960 -4.643 -1.208 1.00 97.56 391 ALA A O 1
ATOM 2928 N N . VAL A 1 392 ? 8.182 -2.777 -0.225 1.00 97.06 392 VAL A N 1
ATOM 2929 C CA . VAL A 1 392 ? 9.210 -1.871 -0.783 1.00 97.06 392 VAL A CA 1
ATOM 2930 C C . VAL A 1 392 ? 10.344 -1.562 0.201 1.00 97.06 392 VAL A C 1
ATOM 2932 O O . VAL A 1 392 ? 11.359 -1.001 -0.200 1.00 97.06 392 VAL A O 1
ATOM 2935 N N . SER A 1 393 ? 10.180 -1.937 1.473 1.00 96.50 393 SER A N 1
ATOM 2936 C CA . SER A 1 393 ? 11.241 -1.983 2.483 1.00 96.50 393 SER A CA 1
ATOM 2937 C C . SER A 1 393 ? 11.412 -3.426 2.952 1.00 96.50 393 SER A C 1
ATOM 2939 O O . SER A 1 393 ? 10.440 -4.175 3.046 1.00 96.50 393 SER A O 1
ATOM 2941 N N . GLN A 1 394 ? 12.651 -3.797 3.282 1.00 95.81 394 GLN A N 1
ATOM 2942 C CA . GLN A 1 394 ? 12.977 -5.092 3.886 1.00 95.81 394 GLN A CA 1
ATOM 2943 C C . GLN A 1 394 ? 12.327 -5.290 5.261 1.00 95.81 394 GLN A C 1
ATOM 2945 O O . GLN A 1 394 ? 12.204 -6.418 5.716 1.00 95.81 394 GLN A O 1
ATOM 2950 N N . LYS A 1 395 ? 11.913 -4.199 5.914 1.00 95.94 395 LYS A N 1
ATOM 2951 C CA . LYS A 1 395 ? 11.314 -4.192 7.256 1.00 95.94 395 LYS A CA 1
ATOM 2952 C C . LYS A 1 395 ? 9.835 -3.808 7.242 1.00 95.94 395 LYS A C 1
ATOM 2954 O O . LYS A 1 395 ? 9.304 -3.338 8.244 1.00 95.94 395 LYS A O 1
ATOM 2959 N N . GLY A 1 396 ? 9.200 -3.892 6.079 1.00 97.38 396 GLY A N 1
ATOM 2960 C CA . GLY A 1 396 ? 7.867 -3.357 5.866 1.00 97.38 396 GLY A CA 1
ATOM 2961 C C . GLY A 1 396 ? 6.920 -4.321 5.176 1.00 97.38 396 GLY A C 1
ATOM 2962 O O . GLY A 1 396 ? 7.259 -5.461 4.863 1.00 97.38 396 GLY A O 1
ATOM 2963 N N . TYR A 1 397 ? 5.730 -3.801 4.896 1.00 98.75 397 TYR A N 1
ATOM 2964 C CA . TYR A 1 397 ? 4.648 -4.518 4.240 1.00 98.75 397 TYR A CA 1
ATOM 2965 C C . TYR A 1 397 ? 4.256 -3.864 2.915 1.00 98.75 397 TYR A C 1
ATOM 2967 O O . TYR A 1 397 ? 4.216 -2.635 2.793 1.00 98.75 397 TYR A O 1
ATOM 2975 N N . GLY A 1 398 ? 3.914 -4.692 1.932 1.00 98.69 398 GLY A N 1
ATOM 2976 C CA . GLY A 1 398 ? 3.119 -4.306 0.771 1.00 98.69 398 GLY A CA 1
ATOM 2977 C C . GLY A 1 398 ? 1.669 -4.734 0.982 1.00 98.69 398 GLY A C 1
ATOM 2978 O O . GLY A 1 398 ? 1.421 -5.887 1.319 1.00 98.69 398 GLY A O 1
ATOM 2979 N N . VAL A 1 399 ? 0.710 -3.822 0.808 1.00 98.75 399 VAL A N 1
ATOM 2980 C CA . VAL A 1 399 ? -0.721 -4.111 0.981 1.00 98.75 399 VAL A CA 1
ATOM 2981 C C . VAL A 1 399 ? -1.529 -3.598 -0.207 1.00 98.75 399 VAL A C 1
ATOM 2983 O O . VAL A 1 399 ? -1.821 -2.405 -0.326 1.00 98.75 399 VAL A O 1
ATOM 2986 N N . GLY A 1 400 ? -1.923 -4.514 -1.089 1.00 98.31 400 GLY A N 1
ATOM 2987 C CA . GLY A 1 400 ? -2.936 -4.256 -2.111 1.00 98.31 400 GLY A CA 1
ATOM 2988 C C . GLY A 1 400 ? -4.320 -4.586 -1.567 1.00 98.31 400 GLY A C 1
ATOM 2989 O O . GLY A 1 400 ? -4.485 -5.607 -0.901 1.00 98.31 400 GLY A O 1
ATOM 2990 N N . TYR A 1 401 ? -5.320 -3.741 -1.817 1.00 98.31 401 TYR A N 1
ATOM 2991 C CA . TYR A 1 401 ? -6.678 -4.017 -1.344 1.00 98.31 401 TYR A CA 1
ATOM 2992 C C . TYR A 1 401 ? -7.775 -3.599 -2.318 1.00 98.31 401 TYR A C 1
ATOM 2994 O O . TYR A 1 401 ? -7.647 -2.631 -3.072 1.00 98.31 401 TYR A O 1
ATOM 3002 N N . LEU A 1 402 ? -8.872 -4.352 -2.271 1.00 97.94 402 LEU A N 1
ATOM 3003 C CA . LEU A 1 402 ? -10.074 -4.194 -3.079 1.00 97.94 402 LEU A CA 1
ATOM 3004 C C . LEU A 1 402 ? -11.279 -4.109 -2.136 1.00 97.94 402 LEU A C 1
ATOM 3006 O O . LEU A 1 402 ? -11.448 -4.948 -1.254 1.00 97.94 402 LEU A O 1
ATOM 3010 N N . ILE A 1 403 ? -12.103 -3.077 -2.302 1.00 97.62 403 ILE A N 1
ATOM 3011 C CA . ILE A 1 403 ? -13.260 -2.795 -1.453 1.00 97.62 403 ILE A CA 1
ATOM 3012 C C . ILE A 1 403 ? -14.542 -2.974 -2.272 1.00 97.62 403 ILE A C 1
ATOM 3014 O O . ILE A 1 403 ? -14.969 -2.092 -3.034 1.00 97.62 403 ILE A O 1
ATOM 3018 N N . ASP A 1 404 ? -15.197 -4.109 -2.064 1.00 96.31 404 ASP A N 1
ATOM 3019 C CA . ASP A 1 404 ? -16.479 -4.424 -2.682 1.00 96.31 404 ASP A CA 1
ATOM 3020 C C . ASP A 1 404 ? -17.653 -3.950 -1.834 1.00 96.31 404 ASP A C 1
ATOM 3022 O O . ASP A 1 404 ? -17.497 -3.312 -0.793 1.00 96.31 404 ASP A O 1
ATOM 3026 N N . ASN A 1 405 ? -18.867 -4.209 -2.324 1.00 96.25 405 ASN A N 1
ATOM 3027 C CA . ASN A 1 405 ? -20.106 -3.889 -1.617 1.00 96.25 405 ASN A CA 1
ATOM 3028 C C . ASN A 1 405 ? -20.160 -4.557 -0.236 1.00 96.25 405 ASN A C 1
ATOM 3030 O O . ASN A 1 405 ? -20.441 -3.875 0.751 1.00 96.25 405 ASN A O 1
ATOM 3034 N N . THR A 1 406 ? -19.820 -5.846 -0.171 1.00 96.69 406 THR A N 1
ATOM 3035 C CA . THR A 1 406 ? -20.055 -6.712 0.995 1.00 96.69 406 THR A CA 1
ATOM 3036 C C . THR A 1 406 ? -18.792 -7.314 1.608 1.00 96.69 406 THR A C 1
ATOM 3038 O O . THR A 1 406 ? -18.881 -7.868 2.698 1.00 96.69 406 THR A O 1
ATOM 3041 N N . CYS A 1 407 ? -17.633 -7.201 0.957 1.00 97.19 407 CYS A N 1
ATOM 3042 C CA . CYS A 1 407 ? -16.364 -7.714 1.471 1.00 97.19 407 CYS A CA 1
ATOM 3043 C C . CYS A 1 407 ? -15.193 -6.773 1.155 1.00 97.19 407 CYS A C 1
ATOM 3045 O O . CYS A 1 407 ? -15.317 -5.814 0.382 1.00 97.19 407 CYS A O 1
ATOM 3047 N N . ILE A 1 408 ? -14.051 -7.057 1.778 1.00 98.25 408 ILE A N 1
ATOM 3048 C CA . ILE A 1 408 ? -12.767 -6.405 1.524 1.00 98.25 408 ILE A CA 1
ATOM 3049 C C . ILE A 1 408 ? -11.748 -7.506 1.242 1.00 98.25 408 ILE A C 1
ATOM 3051 O O . ILE A 1 408 ? -11.557 -8.395 2.068 1.00 98.25 408 ILE A O 1
ATOM 3055 N N . ARG A 1 409 ? -11.079 -7.455 0.093 1.00 98.25 409 ARG A N 1
ATOM 3056 C CA . ARG A 1 409 ? -10.033 -8.415 -0.280 1.00 98.25 409 ARG A CA 1
ATOM 3057 C C . ARG A 1 409 ? -8.681 -7.740 -0.122 1.00 98.25 409 ARG A C 1
ATOM 3059 O O . ARG A 1 409 ? -8.471 -6.656 -0.663 1.00 98.25 409 ARG A O 1
ATOM 3066 N N . LEU A 1 410 ? -7.795 -8.346 0.658 1.00 98.44 410 LEU A N 1
ATOM 3067 C CA . LEU A 1 410 ? -6.497 -7.792 1.040 1.00 98.44 410 LEU A CA 1
ATOM 3068 C C . LEU A 1 410 ? -5.395 -8.770 0.637 1.00 98.44 410 LEU A C 1
ATOM 3070 O O . LEU A 1 410 ? -5.504 -9.968 0.881 1.00 98.44 410 LEU A O 1
ATOM 3074 N N . CYS A 1 411 ? -4.334 -8.247 0.039 1.00 98.50 411 CYS A N 1
ATOM 3075 C CA . CYS A 1 411 ? -3.130 -8.979 -0.313 1.00 98.50 411 CYS A CA 1
ATOM 3076 C C . CYS A 1 411 ? -1.948 -8.346 0.415 1.00 98.50 411 CYS A C 1
ATOM 3078 O O . CYS A 1 411 ? -1.593 -7.198 0.141 1.00 98.50 411 CYS A O 1
ATOM 3080 N N . PHE A 1 412 ? -1.374 -9.095 1.347 1.00 98.69 412 PHE A N 1
ATOM 3081 C CA . PHE A 1 412 ? -0.245 -8.708 2.178 1.00 98.69 412 PHE A CA 1
ATOM 3082 C C . PHE A 1 412 ? 1.026 -9.351 1.651 1.00 98.69 412 PHE A C 1
ATOM 3084 O O . PHE A 1 412 ? 1.017 -10.524 1.283 1.00 98.69 412 PHE A O 1
ATOM 3091 N N . SER A 1 413 ? 2.121 -8.604 1.662 1.00 98.62 413 SER A N 1
ATOM 3092 C CA . SER A 1 413 ? 3.454 -9.137 1.424 1.00 98.62 413 SER A CA 1
ATOM 3093 C C . SER A 1 413 ? 4.473 -8.562 2.401 1.00 98.62 413 SER A C 1
ATOM 3095 O O . SER A 1 413 ? 4.376 -7.399 2.793 1.00 98.62 413 SER A O 1
ATOM 3097 N N . CYS A 1 414 ? 5.465 -9.365 2.771 1.00 98.50 414 CYS A N 1
ATOM 3098 C CA . CYS A 1 414 ? 6.652 -8.951 3.522 1.00 98.50 414 CYS A CA 1
ATOM 3099 C C . CYS A 1 414 ? 7.833 -9.875 3.185 1.00 98.50 414 CYS A C 1
ATOM 3101 O O . CYS A 1 414 ? 7.717 -10.770 2.339 1.00 98.50 414 CYS A O 1
ATOM 3103 N N . PHE A 1 415 ? 8.980 -9.654 3.827 1.00 98.19 415 PHE A N 1
ATOM 3104 C CA . PHE A 1 415 ? 10.159 -10.504 3.679 1.00 98.19 415 PHE A CA 1
ATOM 3105 C C . PHE A 1 415 ? 10.345 -11.381 4.918 1.00 98.19 415 PHE A C 1
ATOM 3107 O O . PHE A 1 415 ? 10.467 -10.876 6.029 1.00 98.19 415 PHE A O 1
ATOM 3114 N N . ARG A 1 416 ? 10.441 -12.699 4.717 1.00 96.50 416 ARG A N 1
ATOM 3115 C CA . ARG A 1 416 ? 10.604 -13.713 5.775 1.00 96.50 416 ARG A CA 1
ATOM 3116 C C . ARG A 1 416 ? 11.851 -13.532 6.633 1.00 96.50 416 ARG A C 1
ATOM 3118 O O . ARG A 1 416 ? 11.911 -14.062 7.734 1.00 96.50 416 ARG A O 1
ATOM 3125 N N . GLU A 1 417 ? 12.869 -12.855 6.110 1.00 95.06 417 GLU A N 1
ATOM 3126 C CA . GLU A 1 417 ? 14.106 -12.584 6.849 1.00 95.06 417 GLU A CA 1
ATOM 3127 C C . GLU A 1 417 ? 13.918 -11.522 7.939 1.00 95.06 417 GLU A C 1
ATOM 3129 O O . GLU A 1 417 ? 14.730 -11.447 8.860 1.00 95.06 417 GLU A O 1
ATOM 3134 N N . CYS A 1 418 ? 12.868 -10.701 7.856 1.00 96.06 418 CYS A N 1
ATOM 3135 C CA . CYS A 1 418 ? 12.571 -9.713 8.877 1.00 96.06 418 CYS A CA 1
ATOM 3136 C C . CYS A 1 418 ? 11.718 -10.336 9.985 1.00 96.06 418 CYS A C 1
ATOM 3138 O O . CYS A 1 418 ? 10.516 -10.530 9.820 1.00 96.06 418 CYS A O 1
ATOM 3140 N N . GLU A 1 419 ? 12.352 -10.592 11.132 1.00 95.50 419 GLU A N 1
ATOM 3141 C CA . GLU A 1 419 ? 11.712 -11.156 12.332 1.00 95.50 419 GLU A CA 1
ATOM 3142 C C . GLU A 1 419 ? 10.587 -10.271 12.893 1.00 95.50 419 GLU A C 1
ATOM 3144 O O . GLU A 1 419 ? 9.697 -10.769 13.576 1.00 95.50 419 GLU A O 1
ATOM 3149 N N . ASP A 1 420 ? 10.604 -8.973 12.576 1.00 94.81 420 ASP A N 1
ATOM 3150 C CA . ASP A 1 420 ? 9.582 -8.023 13.008 1.00 94.81 420 ASP A CA 1
ATOM 3151 C C . ASP A 1 420 ? 8.321 -8.062 12.129 1.00 94.81 420 ASP A C 1
ATOM 3153 O O . ASP A 1 420 ? 7.333 -7.427 12.488 1.00 94.81 420 ASP A O 1
ATOM 3157 N N . THR A 1 421 ? 8.325 -8.754 10.978 1.00 97.44 421 THR A N 1
ATOM 3158 C CA . THR A 1 421 ? 7.188 -8.758 10.039 1.00 97.44 421 THR A CA 1
ATOM 3159 C C . THR A 1 421 ? 6.609 -10.144 9.784 1.00 97.44 421 THR A C 1
ATOM 3161 O O . THR A 1 421 ? 7.339 -11.102 9.555 1.00 97.44 421 THR A O 1
ATOM 3164 N N . SER A 1 422 ? 5.280 -10.234 9.729 1.00 98.12 422 SER A N 1
ATOM 3165 C CA . SER A 1 422 ? 4.549 -11.461 9.388 1.00 98.12 422 SER A CA 1
ATOM 3166 C C . SER A 1 422 ? 3.249 -11.099 8.678 1.00 98.12 422 SER A C 1
ATOM 3168 O O . SER A 1 422 ? 2.436 -10.344 9.217 1.00 98.12 422 SER A O 1
ATOM 3170 N N . CYS A 1 423 ? 3.032 -11.617 7.465 1.00 98.19 423 CYS A N 1
ATOM 3171 C CA . CYS A 1 423 ? 1.785 -11.370 6.741 1.00 98.19 423 CYS A CA 1
ATOM 3172 C C . CYS A 1 423 ? 0.603 -11.969 7.495 1.00 98.19 423 CYS A C 1
ATOM 3174 O O . CYS A 1 423 ? -0.444 -11.332 7.560 1.00 98.19 423 CYS A O 1
ATOM 3176 N N . SER A 1 424 ? 0.786 -13.141 8.106 1.00 97.75 424 SER A N 1
ATOM 3177 C CA . SER A 1 424 ? -0.290 -13.819 8.830 1.00 97.75 424 SER A CA 1
ATOM 3178 C C . SER A 1 424 ? -0.691 -13.122 10.110 1.00 97.75 424 SER A C 1
ATOM 3180 O O . SER A 1 424 ? -1.878 -12.975 10.404 1.00 97.75 424 SER A O 1
ATOM 3182 N N . GLU A 1 425 ? 0.281 -12.641 10.876 1.00 98.06 425 GLU A N 1
ATOM 3183 C CA . GLU A 1 425 ? -0.042 -11.888 12.079 1.00 98.06 425 GLU A CA 1
ATOM 3184 C C . GLU A 1 425 ? -0.646 -10.536 11.703 1.00 98.06 425 GLU A C 1
ATOM 3186 O O . GLU A 1 425 ? -1.650 -10.118 12.288 1.00 98.06 425 GLU A O 1
ATOM 3191 N N . PHE A 1 426 ? -0.070 -9.837 10.719 1.00 98.50 426 PHE A N 1
ATOM 3192 C CA . PHE A 1 426 ? -0.565 -8.527 10.307 1.00 98.50 426 PHE A CA 1
ATOM 3193 C C . PHE A 1 426 ? -1.966 -8.613 9.692 1.00 98.50 426 PHE A C 1
ATOM 3195 O O . PHE A 1 426 ? -2.826 -7.806 10.048 1.00 98.50 426 PHE A O 1
ATOM 3202 N N . SER A 1 427 ? -2.260 -9.630 8.872 1.00 98.38 427 SER A N 1
ATOM 3203 C CA . SER A 1 427 ? -3.598 -9.852 8.305 1.00 98.38 427 SER A CA 1
ATOM 3204 C C . SER A 1 427 ? -4.649 -10.052 9.403 1.00 98.38 427 SER A C 1
ATOM 3206 O O . SER A 1 427 ? -5.730 -9.461 9.339 1.00 98.38 427 SER A O 1
ATOM 3208 N N . GLN A 1 428 ? -4.339 -10.825 10.448 1.00 98.44 428 GLN A N 1
ATOM 3209 C CA . GLN A 1 428 ? -5.224 -11.035 11.596 1.00 98.44 428 GLN A CA 1
ATOM 3210 C C . GLN A 1 428 ? -5.440 -9.738 12.380 1.00 98.44 428 GLN A C 1
ATOM 3212 O O . GLN A 1 428 ? -6.573 -9.406 12.738 1.00 98.44 428 GLN A O 1
ATOM 3217 N N . SER A 1 429 ? -4.372 -8.967 12.602 1.00 98.38 429 SER A N 1
ATOM 3218 C CA . SER A 1 429 ? -4.446 -7.669 13.279 1.00 98.38 429 SER A CA 1
ATOM 3219 C C . SER A 1 429 ? -5.298 -6.663 12.500 1.00 98.38 429 SER A C 1
ATOM 3221 O O . SER A 1 429 ? -6.125 -5.969 13.095 1.00 98.38 429 SER A O 1
ATOM 3223 N N . VAL A 1 430 ? -5.183 -6.633 11.168 1.00 98.75 430 VAL A N 1
ATOM 3224 C CA . VAL A 1 430 ? -5.996 -5.777 10.288 1.00 98.75 430 VAL A CA 1
ATOM 3225 C C . VAL A 1 430 ? -7.464 -6.185 10.308 1.00 98.75 430 VAL A C 1
ATOM 3227 O O . VAL A 1 430 ? -8.327 -5.325 10.479 1.00 98.75 430 VAL A O 1
ATOM 3230 N N . GLN A 1 431 ? -7.774 -7.479 10.204 1.00 98.62 431 GLN A N 1
ATOM 3231 C CA . GLN A 1 431 ? -9.154 -7.968 10.309 1.00 98.62 431 GLN A CA 1
ATOM 3232 C C . GLN A 1 431 ? -9.767 -7.629 11.672 1.00 98.62 431 GLN A C 1
ATOM 3234 O O . GLN A 1 431 ? -10.905 -7.161 11.745 1.00 98.62 431 GLN A O 1
ATOM 3239 N N . LYS A 1 432 ? -8.995 -7.776 12.755 1.00 98.25 432 LYS A N 1
ATOM 3240 C CA . LYS A 1 432 ? -9.432 -7.357 14.087 1.00 98.25 432 LYS A CA 1
ATOM 3241 C C . LYS A 1 432 ? -9.660 -5.846 14.157 1.00 98.25 432 LYS A C 1
ATOM 3243 O O . LYS A 1 432 ? -10.669 -5.414 14.704 1.00 98.25 432 LYS A O 1
ATOM 3248 N N . ALA A 1 433 ? -8.753 -5.037 13.612 1.00 98.44 433 ALA A N 1
ATOM 3249 C CA . ALA A 1 433 ? -8.905 -3.585 13.572 1.00 98.44 433 ALA A CA 1
ATOM 3250 C C . ALA A 1 433 ? -10.160 -3.162 12.787 1.00 98.44 433 ALA A C 1
ATOM 3252 O O . ALA A 1 433 ? -10.875 -2.267 13.228 1.00 98.44 433 ALA A O 1
ATOM 3253 N N . LEU A 1 434 ? -10.480 -3.837 11.679 1.00 98.56 434 LEU A N 1
ATOM 3254 C CA . LEU A 1 434 ? -11.719 -3.622 10.925 1.00 98.56 434 LEU A CA 1
ATOM 3255 C C . LEU A 1 434 ? -12.968 -3.921 11.771 1.00 98.56 434 LEU A C 1
ATOM 3257 O O . LEU A 1 434 ? -13.889 -3.103 11.802 1.00 98.56 434 LEU A O 1
ATOM 3261 N N . CYS A 1 435 ? -12.997 -5.050 12.484 1.00 98.12 435 CYS A N 1
ATOM 3262 C CA . CYS A 1 435 ? -14.093 -5.383 13.402 1.00 98.12 435 CYS A CA 1
ATOM 3263 C C . CYS A 1 435 ? -14.226 -4.363 14.541 1.00 98.12 435 CYS A C 1
ATOM 3265 O O . CYS A 1 435 ? -15.322 -3.872 14.798 1.00 98.12 435 CYS A O 1
ATOM 3267 N N . ASP A 1 436 ? -13.112 -3.985 15.166 1.00 97.38 436 ASP A N 1
ATOM 3268 C CA . ASP A 1 436 ? -13.081 -2.996 16.243 1.00 97.38 436 ASP A CA 1
ATOM 3269 C C . ASP A 1 436 ? -13.645 -1.632 15.772 1.00 97.38 436 ASP A C 1
ATOM 3271 O O . ASP A 1 436 ? -14.421 -0.988 16.481 1.00 97.38 436 ASP A O 1
ATOM 3275 N N . LEU A 1 437 ? -13.300 -1.187 14.554 1.00 97.38 437 LEU A N 1
ATOM 3276 C CA . LEU A 1 437 ? -13.839 0.046 13.961 1.00 97.38 437 LEU A CA 1
ATOM 3277 C C . LEU A 1 437 ? -15.338 -0.058 13.641 1.00 97.38 437 LEU A C 1
ATOM 3279 O O . LEU A 1 437 ? -16.068 0.927 13.798 1.00 97.38 437 LEU A O 1
ATOM 3283 N N . LYS A 1 438 ? -15.809 -1.241 13.227 1.00 96.69 438 LYS A N 1
ATOM 3284 C CA . LYS A 1 438 ? -17.239 -1.516 13.037 1.00 96.69 438 LYS A CA 1
ATOM 3285 C C . LYS A 1 438 ? -18.002 -1.401 14.351 1.00 96.69 438 LYS A C 1
ATOM 3287 O O . LYS A 1 438 ? -18.991 -0.673 14.395 1.00 96.69 438 LYS A O 1
ATOM 3292 N N . GLU A 1 439 ? -17.534 -2.059 15.408 1.00 95.94 439 GLU A N 1
ATOM 3293 C CA . GLU A 1 439 ? -18.148 -1.998 16.741 1.00 95.94 439 GLU A CA 1
ATOM 3294 C C . GLU A 1 439 ? -18.183 -0.567 17.284 1.00 95.94 439 GLU A C 1
ATOM 3296 O O . GLU A 1 439 ? -19.196 -0.131 17.828 1.00 95.94 439 GLU A O 1
ATOM 3301 N N . LEU A 1 440 ? -17.116 0.207 17.061 1.00 94.75 440 LEU A N 1
ATOM 3302 C CA . LEU A 1 440 ? -17.070 1.617 17.441 1.00 94.75 440 LEU A CA 1
ATOM 3303 C C . LEU A 1 440 ? -18.147 2.456 16.733 1.00 94.75 440 LEU A C 1
ATOM 3305 O O . LEU A 1 440 ? -18.714 3.384 17.316 1.00 94.75 440 LEU A O 1
ATOM 3309 N N . CYS A 1 441 ? -18.424 2.167 15.460 1.00 94.12 441 CYS A N 1
ATOM 3310 C CA . CYS A 1 441 ? -19.397 2.924 14.676 1.00 94.12 441 CYS A CA 1
ATOM 3311 C C . CYS A 1 441 ? -20.839 2.472 14.919 1.00 94.12 441 CYS A C 1
ATOM 3313 O O . CYS A 1 441 ? -21.726 3.333 14.979 1.00 94.12 441 CYS A O 1
ATOM 3315 N N . ASN A 1 442 ? -21.031 1.162 15.081 1.00 91.12 442 ASN A N 1
ATOM 3316 C CA . ASN A 1 442 ? -22.296 0.450 15.210 1.00 91.12 442 ASN A CA 1
ATOM 3317 C C . ASN A 1 442 ? -22.254 -0.460 16.456 1.00 91.12 442 ASN A C 1
ATOM 3319 O O . ASN A 1 442 ? -22.168 -1.681 16.308 1.00 91.12 442 ASN A O 1
ATOM 3323 N N . PRO A 1 443 ? -22.292 0.097 17.679 1.00 82.31 443 PRO A N 1
ATOM 3324 C CA . PRO A 1 443 ? -22.221 -0.711 18.889 1.00 82.31 443 PRO A CA 1
ATOM 3325 C C . PRO A 1 443 ? -23.436 -1.638 18.970 1.00 82.31 443 PRO A C 1
ATOM 3327 O O . PRO A 1 443 ? -24.583 -1.184 18.921 1.00 82.31 443 PRO A O 1
ATOM 3330 N N . THR A 1 444 ? -23.187 -2.941 19.089 1.00 73.94 444 THR A N 1
ATOM 3331 C CA . THR A 1 444 ? -24.249 -3.923 19.321 1.00 73.94 444 THR A CA 1
ATOM 3332 C C . THR A 1 444 ? -24.888 -3.627 20.681 1.00 73.94 444 THR A C 1
ATOM 3334 O O . THR A 1 444 ? -24.155 -3.482 21.663 1.00 73.94 444 THR A O 1
ATOM 3337 N N . PRO A 1 445 ? -26.226 -3.515 20.786 1.00 60.28 445 PRO A N 1
ATOM 3338 C CA . PRO A 1 445 ? -26.866 -3.385 22.088 1.00 60.28 445 PRO A CA 1
ATOM 3339 C C . PRO A 1 445 ? -26.516 -4.608 22.956 1.00 60.28 445 PRO A C 1
ATOM 3341 O O . PRO A 1 445 ? -26.435 -5.717 22.419 1.00 60.28 445 PRO A O 1
ATOM 3344 N N . PRO A 1 446 ? -26.295 -4.434 24.273 1.00 54.38 446 PRO A N 1
ATOM 3345 C CA . PRO A 1 446 ? -26.014 -5.557 25.156 1.00 54.38 446 PRO A CA 1
ATOM 3346 C C . PRO A 1 446 ? -27.141 -6.590 25.050 1.00 54.38 446 PRO A C 1
ATOM 3348 O O . PRO A 1 446 ? -28.317 -6.231 25.124 1.00 54.38 446 PRO A O 1
ATOM 3351 N N . GLN A 1 447 ? -26.795 -7.866 24.860 1.00 44.91 447 GLN A N 1
ATOM 3352 C CA . GLN A 1 447 ? -27.771 -8.945 24.982 1.00 44.91 447 GLN A CA 1
ATOM 3353 C C . GLN A 1 447 ? -28.216 -9.008 26.447 1.00 44.91 447 GLN A C 1
ATOM 3355 O O . GLN A 1 447 ? -27.428 -9.385 27.312 1.00 44.91 447 GLN A O 1
ATOM 3360 N N . GLU A 1 448 ? -29.460 -8.620 26.735 1.00 38.88 448 GLU A N 1
ATOM 3361 C CA . GLU A 1 448 ? -30.083 -8.918 28.024 1.00 38.88 448 GLU A CA 1
ATOM 3362 C C . GLU A 1 448 ? -30.113 -10.441 28.190 1.00 38.88 448 GLU A C 1
ATOM 3364 O O . GLU A 1 448 ? -30.687 -11.163 27.371 1.00 38.88 448 GLU A O 1
ATOM 3369 N N . SER A 1 449 ? -29.441 -10.938 29.228 1.00 36.78 449 SER A N 1
ATOM 3370 C CA . SER A 1 449 ? -29.513 -12.335 29.633 1.00 36.78 449 SER A CA 1
ATOM 3371 C C . SER A 1 449 ? -30.969 -12.671 29.938 1.00 36.78 449 SER A C 1
ATOM 3373 O O . SER A 1 449 ? -31.533 -12.164 30.906 1.00 36.78 449 SER A O 1
ATOM 3375 N N . ILE A 1 450 ? -31.577 -13.518 29.110 1.00 43.56 450 ILE A N 1
ATOM 3376 C CA . ILE A 1 450 ? -32.854 -14.147 29.429 1.00 43.56 450 ILE A CA 1
ATOM 3377 C C . ILE A 1 450 ? -32.601 -15.001 30.675 1.00 43.56 450 ILE A C 1
ATOM 3379 O O . ILE A 1 450 ? -31.899 -16.008 30.608 1.00 43.56 450 ILE A O 1
ATOM 3383 N N . GLU A 1 451 ? -33.120 -14.559 31.821 1.00 38.16 451 GLU A N 1
ATOM 3384 C CA . GLU A 1 451 ? -33.235 -15.391 33.014 1.00 38.16 451 GLU A CA 1
ATOM 3385 C C . GLU A 1 451 ? -34.137 -16.581 32.670 1.00 38.16 451 GLU A C 1
ATOM 3387 O O . GLU A 1 451 ? -35.355 -16.450 32.524 1.00 38.16 451 GLU A O 1
ATOM 3392 N N . ASP A 1 452 ? -33.517 -17.747 32.493 1.00 35.91 452 ASP A N 1
ATOM 3393 C CA . ASP A 1 452 ? -34.213 -19.004 32.253 1.00 35.91 452 ASP A CA 1
ATOM 3394 C C . ASP A 1 452 ? -35.039 -19.362 33.500 1.00 35.91 452 ASP A C 1
ATOM 3396 O O . ASP A 1 452 ? -34.530 -19.779 34.543 1.00 35.91 452 ASP A O 1
ATOM 3400 N N . SER A 1 453 ? -36.349 -19.161 33.388 1.00 31.19 453 SER A N 1
ATOM 3401 C CA . SER A 1 453 ? -37.346 -19.702 34.311 1.00 31.19 453 SER A CA 1
ATOM 3402 C C . SER A 1 453 ? -37.473 -21.211 34.051 1.00 31.19 453 SER A C 1
ATOM 3404 O O . SER A 1 453 ? -37.490 -21.615 32.888 1.00 31.19 453 SER A O 1
ATOM 3406 N N . PRO A 1 454 ? -37.591 -22.079 35.070 1.00 39.03 454 PRO A N 1
ATOM 3407 C CA . PRO A 1 454 ? -37.542 -23.520 34.852 1.00 39.03 454 PRO A CA 1
ATOM 3408 C C . PRO A 1 454 ? -38.796 -24.016 34.118 1.00 39.03 454 PRO A C 1
ATOM 3410 O O . PRO A 1 454 ? -39.925 -23.779 34.548 1.00 39.03 454 PRO A O 1
ATOM 3413 N N . ALA A 1 455 ? -38.574 -24.729 33.014 1.00 34.16 455 ALA A N 1
ATOM 3414 C CA . ALA A 1 455 ? -39.609 -25.342 32.194 1.00 34.16 455 ALA A CA 1
ATOM 3415 C C . ALA A 1 455 ? -40.375 -26.440 32.957 1.00 34.16 455 ALA A C 1
ATOM 3417 O O . ALA A 1 455 ? -39.792 -27.421 33.427 1.00 34.16 455 ALA A O 1
ATOM 3418 N N . GLU A 1 456 ? -41.701 -26.303 33.024 1.00 31.70 456 GLU A N 1
ATOM 3419 C CA . GLU A 1 456 ? -42.610 -27.396 33.364 1.00 31.70 456 GLU A CA 1
ATOM 3420 C C . GLU A 1 456 ? -42.606 -28.442 32.244 1.00 31.70 456 GLU A C 1
ATOM 3422 O O . GLU A 1 456 ? -42.999 -28.193 31.104 1.00 31.70 456 GLU A O 1
ATOM 3427 N N . VAL A 1 457 ? -42.177 -29.649 32.601 1.00 36.34 457 VAL A N 1
ATOM 3428 C CA . VAL A 1 457 ? -42.341 -30.857 31.800 1.00 36.34 457 VAL A CA 1
ATOM 3429 C C . VAL A 1 457 ? -43.807 -31.275 31.864 1.00 36.34 457 VAL A C 1
ATOM 3431 O O . VAL A 1 457 ? -44.286 -31.693 32.916 1.00 36.34 457 VAL A O 1
ATOM 3434 N N . THR A 1 458 ? -44.506 -31.243 30.731 1.00 31.41 458 THR A N 1
ATOM 3435 C CA . THR A 1 458 ? -45.691 -32.084 30.529 1.00 31.41 458 THR A CA 1
ATOM 3436 C C . THR A 1 458 ? -45.494 -32.932 29.280 1.00 31.41 458 THR A C 1
ATOM 3438 O O . THR A 1 458 ? -45.378 -32.442 28.159 1.00 31.41 458 THR A O 1
ATOM 3441 N N . ALA A 1 459 ? -45.364 -34.233 29.524 1.00 34.25 459 ALA A N 1
ATOM 3442 C CA . ALA A 1 459 ? -45.479 -35.279 28.527 1.00 34.25 459 ALA A CA 1
ATOM 3443 C C . ALA A 1 459 ? -46.962 -35.573 28.276 1.00 34.25 459 ALA A C 1
ATOM 3445 O O . ALA A 1 459 ? -47.751 -35.482 29.212 1.00 34.25 459 ALA A O 1
ATOM 3446 N N . ASP A 1 460 ? -47.283 -35.901 27.023 1.00 32.03 460 ASP A N 1
ATOM 3447 C CA . ASP A 1 460 ? -48.339 -36.808 26.534 1.00 32.03 460 ASP A CA 1
ATOM 3448 C C . ASP A 1 460 ? -48.780 -36.331 25.134 1.00 32.03 460 ASP A C 1
ATOM 3450 O O . ASP A 1 460 ? -48.861 -35.135 24.883 1.00 32.03 460 ASP A O 1
ATOM 3454 N N . ASN A 1 461 ? -49.177 -37.138 24.156 1.00 31.33 461 ASN A N 1
ATOM 3455 C CA . ASN A 1 461 ? -48.903 -38.510 23.747 1.00 31.33 461 ASN A CA 1
ATOM 3456 C C . ASN A 1 461 ? -49.550 -38.639 22.337 1.00 31.33 461 ASN A C 1
ATOM 3458 O O . ASN A 1 461 ? -50.582 -38.028 22.076 1.00 31.33 461 ASN A O 1
ATOM 3462 N N . GLU A 1 462 ? -48.961 -39.463 21.470 1.00 33.25 462 GLU A N 1
ATOM 3463 C CA . GLU A 1 462 ? -49.613 -40.268 20.413 1.00 33.25 462 GLU A CA 1
ATOM 3464 C C . GLU A 1 462 ? -50.387 -39.672 19.192 1.00 33.25 462 GLU A C 1
ATOM 3466 O O . GLU A 1 462 ? -51.541 -39.266 19.249 1.00 33.25 462 GLU A O 1
ATOM 3471 N N . THR A 1 463 ? -49.806 -39.968 18.013 1.00 31.75 463 THR A N 1
ATOM 3472 C CA . THR A 1 463 ? -50.398 -40.686 16.845 1.00 31.75 463 THR A CA 1
ATOM 3473 C C . THR A 1 463 ? -51.222 -39.960 15.756 1.00 31.75 463 THR A C 1
ATOM 3475 O O . THR A 1 463 ? -52.383 -39.618 15.934 1.00 31.75 463 THR A O 1
ATOM 3478 N N . ASN A 1 464 ? -50.658 -39.961 14.533 1.00 30.41 464 ASN A N 1
ATOM 3479 C CA . ASN A 1 464 ? -51.100 -40.726 13.337 1.00 30.41 464 ASN A CA 1
ATOM 3480 C C . ASN A 1 464 ? -51.287 -39.935 12.016 1.00 30.41 464 ASN A C 1
ATOM 3482 O O . ASN A 1 464 ? -51.909 -38.880 11.983 1.00 30.41 464 ASN A O 1
ATOM 3486 N N . SER A 1 465 ? -50.872 -40.602 10.923 1.00 32.59 465 SER A N 1
ATOM 3487 C CA . SER A 1 465 ? -51.134 -40.397 9.477 1.00 32.59 465 SER A CA 1
ATOM 3488 C C . SER A 1 465 ? -50.562 -39.124 8.822 1.00 32.59 465 SER A C 1
ATOM 3490 O O . SER A 1 465 ? -50.812 -38.028 9.289 1.00 32.59 465 SER A O 1
ATOM 3492 N N . GLY A 1 466 ? -49.779 -39.139 7.737 1.00 31.16 466 GLY A N 1
ATOM 3493 C CA . GLY A 1 466 ? -49.529 -40.163 6.718 1.00 31.16 466 GLY A CA 1
ATOM 3494 C C . GLY A 1 466 ? -50.229 -39.827 5.395 1.00 31.16 466 GLY A C 1
ATOM 3495 O O . GLY A 1 466 ? -51.252 -40.437 5.126 1.00 31.16 466 GLY A O 1
ATOM 3496 N N . ASP A 1 467 ? -49.715 -38.846 4.634 1.00 33.28 467 ASP A N 1
ATOM 3497 C CA . ASP A 1 467 ? -49.564 -38.846 3.155 1.00 33.28 467 ASP A CA 1
ATOM 3498 C C . ASP A 1 467 ? -49.091 -37.462 2.625 1.00 33.28 467 ASP A C 1
ATOM 3500 O O . ASP A 1 467 ? -49.555 -36.437 3.133 1.00 33.28 467 ASP A O 1
ATOM 3504 N N . PRO A 1 468 ? -48.202 -37.384 1.606 1.00 41.25 468 PRO A N 1
ATOM 3505 C CA . PRO A 1 468 ? -47.726 -36.125 1.020 1.00 41.25 468 PRO A CA 1
ATOM 3506 C C . PRO A 1 468 ? -48.383 -35.808 -0.346 1.00 41.25 468 PRO A C 1
ATOM 3508 O O . PRO A 1 468 ? -48.775 -36.725 -1.070 1.00 41.25 468 PRO A O 1
ATOM 3511 N N . PRO A 1 469 ? -48.408 -34.538 -0.796 1.00 37.84 469 PRO A N 1
ATOM 3512 C CA . PRO A 1 469 ? -48.488 -34.214 -2.221 1.00 37.84 469 PRO A CA 1
ATOM 3513 C C . PRO A 1 469 ? -47.151 -33.614 -2.700 1.00 37.84 469 PRO A C 1
ATOM 3515 O O . PRO A 1 469 ? -46.651 -32.655 -2.125 1.00 37.84 469 PRO A O 1
ATOM 3518 N N . LYS A 1 470 ? -46.450 -34.312 -3.601 1.00 31.22 470 LYS A N 1
ATOM 3519 C CA . LYS A 1 470 ? -46.453 -34.156 -5.074 1.00 31.22 470 LYS A CA 1
ATOM 3520 C C . LYS A 1 470 ? -45.466 -33.095 -5.576 1.00 31.22 470 LYS A C 1
ATOM 3522 O O . LYS A 1 470 ? -45.762 -31.907 -5.601 1.00 31.22 470 LYS A O 1
ATOM 3527 N N . GLU A 1 471 ? -44.312 -33.603 -6.004 1.00 30.98 471 GLU A N 1
ATOM 3528 C CA . GLU A 1 471 ? -43.423 -32.999 -6.995 1.00 30.98 471 GLU A CA 1
ATOM 3529 C C . GLU A 1 471 ? -44.127 -32.961 -8.358 1.00 30.98 471 GLU A C 1
ATOM 3531 O O . GLU A 1 471 ? -44.641 -33.988 -8.808 1.00 30.98 471 GLU A O 1
ATOM 3536 N N . ASP A 1 472 ? -44.096 -31.810 -9.025 1.00 29.81 472 ASP A N 1
ATOM 3537 C CA . ASP A 1 472 ? -44.276 -31.729 -10.471 1.00 29.81 472 ASP A CA 1
ATOM 3538 C C . ASP A 1 472 ? -42.893 -31.547 -11.101 1.00 29.81 472 ASP A C 1
ATOM 3540 O O . ASP A 1 472 ? -42.191 -30.561 -10.869 1.00 29.81 472 ASP A O 1
ATOM 3544 N N . SER A 1 473 ? -42.506 -32.555 -11.876 1.00 30.61 473 SER A N 1
ATOM 3545 C CA . SER A 1 473 ? -41.386 -32.530 -12.805 1.00 30.61 473 SER A CA 1
ATOM 3546 C C . SER A 1 473 ? -41.965 -32.450 -14.212 1.00 30.61 473 SER A C 1
ATOM 3548 O O . SER A 1 473 ? -42.809 -33.263 -14.580 1.00 30.61 473 SER A O 1
ATOM 3550 N N . GLU A 1 474 ? -41.487 -31.503 -15.014 1.00 30.69 474 GLU A N 1
ATOM 3551 C CA . GLU A 1 474 ? -41.464 -31.667 -16.462 1.00 30.69 474 GLU A CA 1
ATOM 3552 C C . GLU A 1 474 ? -40.030 -31.499 -16.957 1.00 30.69 474 GLU A C 1
ATOM 3554 O O . GLU A 1 474 ? -39.265 -30.635 -16.528 1.00 30.69 474 GLU A O 1
ATOM 3559 N N . VAL A 1 475 ? -39.687 -32.448 -17.816 1.00 31.77 475 VAL A N 1
ATOM 3560 C CA . VAL A 1 475 ? -38.385 -32.824 -18.344 1.00 31.77 475 VAL A CA 1
ATOM 3561 C C . VAL A 1 475 ? -38.402 -32.507 -19.832 1.00 31.77 475 VAL A C 1
ATOM 3563 O O . VAL A 1 475 ? -39.362 -32.878 -20.492 1.00 31.77 475 VAL A O 1
ATOM 3566 N N . GLU A 1 476 ? -37.318 -31.938 -20.359 1.00 27.83 476 GLU A N 1
ATOM 3567 C CA . GLU A 1 476 ? -36.741 -32.244 -21.685 1.00 27.83 476 GLU A CA 1
ATOM 3568 C C . GLU A 1 476 ? -35.345 -31.572 -21.733 1.00 27.83 476 GLU A C 1
ATOM 3570 O O . GLU A 1 476 ? -35.244 -30.362 -21.574 1.00 27.83 476 GLU A O 1
ATOM 3575 N N . SER A 1 477 ? -34.203 -32.281 -21.640 1.00 29.34 477 SER A N 1
ATOM 3576 C CA . SER A 1 477 ? -33.503 -33.082 -22.679 1.00 29.34 477 SER A CA 1
ATOM 3577 C C . SER A 1 477 ? -33.340 -32.289 -23.989 1.00 29.34 477 SER A C 1
ATOM 3579 O O . SER A 1 477 ? -34.333 -31.824 -24.522 1.00 29.34 477 SER A O 1
ATOM 3581 N N . ALA A 1 478 ? -32.184 -32.090 -24.626 1.00 27.75 478 ALA A N 1
ATOM 3582 C CA . ALA A 1 478 ? -30.860 -32.723 -24.672 1.00 27.75 478 ALA A CA 1
ATOM 3583 C C . ALA A 1 478 ? -29.873 -31.651 -25.246 1.00 27.75 478 ALA A C 1
ATOM 3585 O O . ALA A 1 478 ? -30.313 -30.557 -25.573 1.00 27.75 478 ALA A O 1
ATOM 3586 N N . ALA A 1 479 ? -28.563 -31.787 -25.454 1.00 26.81 479 ALA A N 1
ATOM 3587 C CA . ALA A 1 479 ? -27.638 -32.899 -25.583 1.00 26.81 479 ALA A CA 1
ATOM 3588 C C . ALA A 1 479 ? -26.205 -32.349 -25.413 1.00 26.81 479 ALA A C 1
ATOM 3590 O O . ALA A 1 479 ? -25.920 -31.212 -25.785 1.00 26.81 479 ALA A O 1
ATOM 3591 N N . ALA A 1 480 ? -25.304 -33.188 -24.914 1.00 26.84 480 ALA A N 1
ATOM 3592 C CA . ALA A 1 480 ? -23.863 -32.977 -24.941 1.00 26.84 480 ALA A CA 1
ATOM 3593 C C . ALA A 1 480 ? -23.286 -33.285 -26.332 1.00 26.84 480 ALA A C 1
ATOM 3595 O O . ALA A 1 480 ? -23.593 -34.355 -26.854 1.00 26.84 480 ALA A O 1
ATOM 3596 N N . VAL A 1 481 ? -22.410 -32.420 -26.866 1.00 31.11 481 VAL A N 1
ATOM 3597 C CA . VAL A 1 481 ? -21.252 -32.764 -27.721 1.00 31.11 481 VAL A CA 1
ATOM 3598 C C . VAL A 1 481 ? -20.212 -31.632 -27.624 1.00 31.11 481 VAL A C 1
ATOM 3600 O O . VAL A 1 481 ? -20.570 -30.481 -27.856 1.00 31.11 481 VAL A O 1
ATOM 3603 N N . ALA A 1 482 ? -18.952 -32.038 -27.406 1.00 32.44 482 ALA A N 1
ATOM 3604 C CA . ALA A 1 482 ? -17.677 -31.297 -27.433 1.00 32.44 482 ALA A CA 1
ATOM 3605 C C . ALA A 1 482 ? -17.284 -30.538 -26.159 1.00 32.44 482 ALA A C 1
ATOM 3607 O O . ALA A 1 482 ? -17.842 -29.452 -25.897 1.00 32.44 482 ALA A O 1
#

Foldseek 3Di:
DCDWDWDQDPVRDTDIDDDPPVADLVVVLVVLVQVVCVVVVHAHPPPDDDDDDDDDPDDDDDDDDDDDQDPVNVVVVVVVVVVVVVVVVFKDKDKDWFQQFFQQLVVLLLFGRVLLLLLLLQLLCCVQPVNDGALAWEWAFLVVDDVTHTFTQRLDDPLSSCLNVVVVVVVVVVVVVVVVVVVVVVVVVVVVVVVVVVVVVDPDDDDDDDDDDDDDDDDDDDDDDDDDDPDDDDSSNSSSVSSVVSVVSSVCRNVVNGDVVVVVVVQVVLVVQLVVQVVVVVVVVVVVVVPPDPPDDDDDDDDDDDDDDDDDDDDDDDDDDDDDDDDDDDDDDDDDDDDPDDDPPDDPDPPDDGSDRPVCCVDPVNVSSPQHQHYEYESAHPPDPDDWDEHPHQNHKTWYWYGDRRIIMIMIMHTNVHPSDDRVSSVVSSSVSSVVSSCSSPPDDDPDPDPDDDDDDDDDDDYDDDDDDDDDDDDDDDDDDD

InterPro domains:
  IPR000542 Acyltransferase ChoActase/COT/CPT [PTHR22589] (1-194)
  IPR023213 Chloramphenicol acetyltransferase-like domain superfamily [G3DSA:3.30.559.10] (68-449)
  IPR039551 Choline/Carnitine o-acyltransferase, domain 1 and 2 [PF00755] (1-194)
  IPR039551 Choline/Carnitine o-acyltransferase, domain 1 and 2 [PF00755] (232-431)

Organism: NCBI:txid36881

Secondary structure (DSSP, 8-state):
--S-EEEE-TTS-EEEE--SSS--HHHHHHHHHHHHHHHTTPPPPTTPPPPP----SSPPPPPP------HHHHHHHHHHHHHHHHHHHHEEEEEEEE-S--HHHHGGGTS-HHHHHHHHHHHHHHHHTTT----EEEEEE-TTSTT--EEEE----HHHHHHHHHHHHHHHHHHHHHHHHHHHHHHHHHHHHHHHHHHHH------PPPP------------------PPPPPHHHHHHHHHHHHHHHHHHHHTT--SHHHHHHHHHHHHHHHHHHHHHHHHHHHHHHH-S----PPPP---PPP-------------------------PPPP-----PPPPPPPPPPPP---PPPHHHHSHHHHHHTS-SEEEEE---TT-S------SSTTSEEEEEEE-SS-EEEEEEEETT-TT--HHHHHHHHHHHHHHHHHHHSPPPP------PPPP--------------------------

Radius of gyration: 43.3 Å; chains: 1; bounding box: 120×96×142 Å

Sequence (482 aa):
YDKQQLVVAADGALGMVFEHSYSDGTAWSRLIGEVMADVEGAPPPRGCSSLPEFTFSEAPIPREVHIETPPEIMAATWDARAKSEALSAQVELEVVEFAAFGKEEMKGWGVSPDAAVQMALQLAFHRQHNHVLPPTYEACATRAFLHGRTETIRTSSTEVLTLCSSWDRMKQEERDAAQAAAEVAAAEAEAAATAATEALEDDGVFTAPPASAEGQGGDAVTEPSGEPSPAAPTLKDLFQAAAAAHSKRSKAAAGGGGVDRHLKALHALAEVMVQEDAEAHARATRAKSVEVPTQESPQETSEPPQETSGPPQETSEPPQETSEPPQETSEPPPEVELPVAEPPQEPPEPPYEPFEMPALFTDHLYQESSEWLLSTSNGSAPYLDCFGFGAVSQKGYGVGYLIDNTCIRLCFSCFRECEDTSCSEFSQSVQKALCDLKELCNPTPPQESIEDSPAEVTADNETNSGDPPKEDSEVESAAAVA

pLDDT: mean 79.1, std 24.47, range [26.81, 98.81]